Protein 3L12 (pdb70)

Organism: Ruegeria pomeroyi (strain ATCC 700808 / DSM 15171 / DSS-3) (NCBI:txid246200)

B-factor: mean 13.92, std 7.78, range [2.48, 48.27]

Sequence (571 aa):
GFSQLEGLRGHHPSVVRVIGHRGARGVPENTLEGFAFTLAAGVRALEFDVVVTADGVPVVTHHNHHLANATRDGQGHWLTGAERQVAETYAEIRALDVGGLDGRTVYGRRRFPDQAFLLTGIHVPRRLGELLDLCAGYGDQAPYLLLELKSDPALHDHAARAEVAAVLADVRRYREPRTVHSFDWALLGECRRQAPDLPTSYLSQLPEGPDYDRTESLPQAVASAGGQLWCPYFLDVTPELVAEAHDLGLIVLTWTVNEPEEDIRRATTTTGVDGIVTDYPGRTQRILIDGLSSWTTGFSQLEEGLRRGHPSSVVRVIGHRGARGVPENTLEGFAFTLAAGVRALEFDVVVTADGVPVVTHNHHHLANATRDGQQGHWLTGAERRQVAEETYYAEIRALDVGGLDGRTVYGRRRFPDQAFLLTGIHHVPRRLGELLDLLCAGYGDQAPYLLLELKKSDPAHDHAARAEVAAVLADVRRYRREPRTVHSFDWALLGECRRQAPDLPTSYLSQLPEGPDYDRTESLPQQAVASAGGQLWCPYFLDVTPELVAEAHDLGLIVLTWTVNEPEDIRRRATTGVDGIVTDYPGRTQRILIDGLSWT

Secondary structure (DSSP, 8-state):
--GGGGGT--BTTB-EEEEETTTTT--TT-HHHHHHHHHTT--EEEEEE--TTS--BB-SSSB-----B-TTSPBP-SSPPBTT--HHHHHTSB-SS--TTSHHHHHSTTS---SS--PPBHHHHHHHHHTTGGGPPEEEEEE---TT---HHHHH--HHHHHHHHHT--TTB--BS-HHHHHHHHHH-TTS--EEEE-------S-----HHHHHHHHT-SEEEEBGGG--HHHHHHHHHTT-EEEEB---SHHHHH--TT--SEEEES-HHHHHHHHH---B--/--GGGGGT--BTTB-EEEEETTTTT--TT-HHHHHHHHHTT--EEEEEE--TTS--BB-S-SB-----B-TTSPBP-SSPPBTT--HHHHHTSB-S---TTSHHHHH-TTS---SSPPPPBHHHHHHHHHHTGGGPPEEEEEE-------HHHHH--HHHHHHHHHT--TTB--BS-HHHHHHHHHH-TTS--EEEE-------S-----HHHHHHHHT-SEEEEBGGG--HHHHHHHHHTT-EEEEB---SHHHHH--TT--SEEEES-HHHHHHHHH---B--

Solvent-accessible surface area: 23265 Å² total

Structure (mmCIF, N/CA/C/O backbone):
data_3L12
#
_entry.id   3L12
#
_cell.length_a   50.409
_cell.length_b   136.411
_cell.length_c   50.548
_cell.angle_alpha   90.000
_cell.angle_beta   118.000
_cell.angle_gamma   90.000
#
_symmetry.space_group_name_H-M   'P 1 21 1'
#
loop_
_entity.id
_entity.type
_entity.pdbx_description
1 polymer 'Putative Glycerophosphoryl diester phosphodiesterase'
2 non-polymer 'MAGNESIUM ION'
3 non-polymer 'CHLORIDE ION'
4 non-polymer 'UNKNOWN LIGAND'
5 water water
#
loop_
_atom_site.group_PDB
_atom_site.id
_atom_site.type_symbol
_atom_site.label_atom_id
_atom_site.label_alt_id
_atom_site.label_comp_id
_atom_site.label_asym_id
_atom_site.label_entity_id
_atom_site.label_seq_id
_atom_site.pdbx_PDB_ins_code
_atom_site.Cartn_x
_atom_site.Cartn_y
_atom_site.Cartn_z
_atom_site.occupancy
_atom_site.B_iso_or_equiv
_atom_site.auth_seq_id
_atom_site.auth_comp_id
_atom_site.auth_asym_id
_atom_site.auth_atom_id
_atom_site.pdbx_PDB_model_num
ATOM 1 N N . GLY A 1 4 ? -18.728 37.504 43.085 1.00 31.38 3 GLY A N 1
ATOM 2 C CA . GLY A 1 4 ? -17.507 37.832 43.873 1.00 29.61 3 GLY A CA 1
ATOM 3 C C . GLY A 1 4 ? -16.389 38.440 43.038 1.00 28.27 3 GLY A C 1
ATOM 4 O O . GLY A 1 4 ? -15.279 37.892 42.998 1.00 31.32 3 GLY A O 1
ATOM 5 N N . PHE A 1 5 ? -16.677 39.561 42.369 1.00 23.05 4 PHE A N 1
ATOM 6 C CA . PHE A 1 5 ? -15.694 40.270 41.548 1.00 18.07 4 PHE A CA 1
ATOM 7 C C . PHE A 1 5 ? -15.145 41.436 42.376 1.00 16.65 4 PHE A C 1
ATOM 8 O O . PHE A 1 5 ? -15.848 42.416 42.597 1.00 14.72 4 PHE A O 1
ATOM 16 N N . SER A 1 6 ? -13.887 41.336 42.792 1.00 16.20 5 SER A N 1
ATOM 17 C CA . SER A 1 6 ? -13.270 42.351 43.660 1.00 18.47 5 SER A CA 1
ATOM 18 C C . SER A 1 6 ? -13.104 43.692 42.941 1.00 17.62 5 SER A C 1
ATOM 19 O O . SER A 1 6 ? -13.035 44.783 43.559 1.00 18.31 5 SER A O 1
ATOM 22 N N . GLN A 1 7 ? -13.063 43.631 41.620 1.00 13.46 6 GLN A N 1
ATOM 23 C CA . GLN A 1 7 ? -12.939 44.831 40.814 1.00 12.85 6 GLN A CA 1
ATOM 24 C C . GLN A 1 7 ? -14.144 45.775 40.986 1.00 14.04 6 GLN A C 1
ATOM 25 O O . GLN A 1 7 ? -14.016 46.985 40.778 1.00 15.35 6 GLN A O 1
ATOM 31 N N . LEU A 1 8 ? -15.307 45.218 41.291 1.00 12.42 7 LEU A N 1
ATOM 32 C CA . LEU A 1 8 ? -16.520 46.024 41.393 1.00 11.99 7 LEU A CA 1
ATOM 33 C C . LEU A 1 8 ? -16.577 46.866 42.654 1.00 11.60 7 LEU A C 1
ATOM 34 O O . LEU A 1 8 ? -17.411 47.767 42.723 1.00 11.16 7 LEU A O 1
ATOM 39 N N . GLU A 1 9 ? -15.689 46.609 43.619 1.00 11.60 8 GLU A N 1
ATOM 40 C CA . GLU A 1 9 ? -15.671 47.373 44.871 1.00 13.79 8 GLU A CA 1
ATOM 41 C C . GLU A 1 9 ? -15.493 48.871 44.611 1.00 12.79 8 GLU A C 1
ATOM 42 O O . GLU A 1 9 ? -16.147 49.688 45.271 1.00 13.24 8 GLU A O 1
ATOM 48 N N . GLY A 1 10 ? -14.685 49.241 43.619 1.00 12.07 9 GLY A N 1
ATOM 49 C CA . GLY A 1 10 ? -14.475 50.638 43.316 1.00 11.73 9 GLY A CA 1
ATOM 50 C C . GLY A 1 10 ? -15.487 51.285 42.369 1.00 10.95 9 GLY A C 1
ATOM 51 O O . GLY A 1 10 ? -15.374 52.481 42.087 1.00 12.10 9 GLY A O 1
ATOM 52 N N . LEU A 1 11 ? -16.453 50.505 41.875 1.00 9.64 10 LEU A N 1
ATOM 53 C CA . LEU A 1 11 ? -17.451 50.979 40.944 1.00 9.50 10 LEU A CA 1
ATOM 54 C C . LEU A 1 11 ? -18.869 50.896 41.522 1.00 10.08 10 LEU A C 1
ATOM 55 O O . LEU A 1 11 ? -19.780 51.527 41.008 1.00 11.49 10 LEU A O 1
ATOM 60 N N . ARG A 1 12 ? -19.019 50.177 42.638 1.00 11.61 11 ARG A N 1
ATOM 61 C CA . ARG A 1 12 ? -20.318 50.062 43.285 1.00 12.11 11 ARG A CA 1
ATOM 62 C C . ARG A 1 12 ? -20.559 51.269 44.210 1.00 10.23 11 ARG A C 1
ATOM 63 O O . ARG A 1 12 ? -19.702 51.635 45.010 1.00 11.04 11 ARG A O 1
ATOM 71 N N . GLY A 1 13 ? -21.772 51.795 44.133 1.00 10.58 12 GLY A N 1
ATOM 72 C CA . GLY A 1 13 ? -22.215 52.936 44.953 1.00 9.07 12 GLY A CA 1
ATOM 73 C C . GLY A 1 13 ? -22.842 52.428 46.219 1.00 7.66 12 GLY A C 1
ATOM 74 O O . GLY A 1 13 ? -22.959 51.204 46.458 1.00 8.50 12 GLY A O 1
ATOM 75 N N A HIS A 1 14 ? -23.209 53.374 47.072 0.70 6.49 13 HIS A N 1
ATOM 76 N N B HIS A 1 14 ? -23.170 53.395 47.079 0.30 5.61 13 HIS A N 1
ATOM 77 C CA A HIS A 1 14 ? -23.942 53.080 48.287 0.70 7.87 13 HIS A CA 1
ATOM 78 C CA B HIS A 1 14 ? -23.738 53.184 48.405 0.30 4.80 13 HIS A CA 1
ATOM 79 C C A HIS A 1 14 ? -24.556 54.401 48.741 0.70 4.94 13 HIS A C 1
ATOM 80 C C B HIS A 1 14 ? -24.661 54.360 48.660 0.30 4.81 13 HIS A C 1
ATOM 81 O O A HIS A 1 14 ? -24.287 55.439 48.116 0.70 3.29 13 HIS A O 1
ATOM 82 O O B HIS A 1 14 ? -24.804 55.198 47.773 0.30 5.91 13 HIS A O 1
ATOM 95 N N . PRO A 1 15 ? -25.338 54.404 49.823 1.00 5.52 14 PRO A N 1
ATOM 96 C CA . PRO A 1 15 ? -26.132 55.629 50.074 1.00 7.57 14 PRO A CA 1
ATOM 97 C C . PRO A 1 15 ? -25.356 56.931 50.173 1.00 8.53 14 PRO A C 1
ATOM 98 O O . PRO A 1 15 ? -25.898 57.992 49.828 1.00 13.00 14 PRO A O 1
ATOM 102 N N . SER A 1 16 ? -24.109 56.840 50.596 1.00 7.18 15 SER A N 1
ATOM 103 C CA . SER A 1 16 ? -23.264 58.027 50.751 1.00 9.10 15 SER A CA 1
ATOM 104 C C . SER A 1 16 ? -22.309 58.292 49.615 1.00 8.45 15 SER A C 1
ATOM 105 O O . SER A 1 16 ? -21.600 59.291 49.662 1.00 7.83 15 SER A O 1
ATOM 108 N N . VAL A 1 17 ? -22.287 57.403 48.622 1.00 7.27 16 VAL A N 1
ATOM 109 C CA . VAL A 1 17 ? -21.249 57.445 47.590 1.00 7.85 16 VAL A CA 1
ATOM 110 C C . VAL A 1 17 ? -21.746 57.258 46.160 1.00 7.89 16 VAL A C 1
ATOM 111 O O . VAL A 1 17 ? -22.555 56.353 45.879 1.00 8.74 16 VAL A O 1
ATOM 115 N N . VAL A 1 18 ? -21.313 58.169 45.288 1.00 6.71 17 VAL A N 1
ATOM 116 C CA . VAL A 1 18 ? -21.434 58.063 43.871 1.00 7.26 17 VAL A CA 1
ATOM 117 C C . VAL A 1 18 ? -19.988 58.079 43.344 1.00 7.91 17 VAL A C 1
ATOM 118 O O . VAL A 1 18 ? -19.222 59.012 43.584 1.00 7.05 17 VAL A O 1
ATOM 122 N N . ARG A 1 19 ? -19.630 57.041 42.605 1.00 7.13 18 ARG A N 1
ATOM 123 C CA . ARG A 1 19 ? -18.268 56.946 42.076 1.00 7.25 18 ARG A CA 1
ATOM 124 C C . ARG A 1 19 ? -18.064 57.950 40.943 1.00 6.43 18 ARG A C 1
ATOM 125 O O . ARG A 1 19 ? -19.041 58.306 40.229 1.00 7.68 18 ARG A O 1
ATOM 133 N N . VAL A 1 20 ? -16.815 58.400 40.819 1.00 7.10 19 VAL A N 1
ATOM 134 C CA . VAL A 1 20 ? -16.405 59.377 39.776 1.00 7.24 19 VAL A CA 1
ATOM 135 C C . VAL A 1 20 ? -15.378 58.685 38.883 1.00 7.05 19 VAL A C 1
ATOM 136 O O . VAL A 1 20 ? -14.320 58.272 39.331 1.00 7.12 19 VAL A O 1
ATOM 140 N N . ILE A 1 21 ? -15.754 58.519 37.612 1.00 7.99 20 ILE A N 1
ATOM 141 C CA . ILE A 1 21 ? -14.901 57.870 36.628 1.00 6.85 20 ILE A CA 1
ATOM 142 C C . ILE A 1 21 ? -14.429 58.934 35.638 1.00 5.00 20 ILE A C 1
ATOM 143 O O . ILE A 1 21 ? -15.224 59.593 35.002 1.00 8.85 20 ILE A O 1
ATOM 148 N N . GLY A 1 22 ? -13.100 59.052 35.519 1.00 7.40 21 GLY A N 1
ATOM 149 C CA . GLY A 1 22 ? -12.463 60.034 34.650 1.00 7.21 21 GLY A CA 1
ATOM 150 C C . GLY A 1 22 ? -12.514 59.627 33.205 1.00 6.53 21 GLY A C 1
ATOM 151 O O . GLY A 1 22 ? -11.875 58.630 32.826 1.00 7.78 21 GLY A O 1
ATOM 152 N N . HIS A 1 23 ? -13.322 60.321 32.394 1.00 7.52 22 HIS A N 1
ATOM 153 C CA . HIS A 1 23 ? -13.505 59.942 30.977 1.00 6.53 22 HIS A CA 1
ATOM 154 C C . HIS A 1 23 ? -12.233 60.245 30.155 1.00 7.35 22 HIS A C 1
ATOM 155 O O . HIS A 1 23 ? -11.824 61.420 30.006 1.00 6.34 22 HIS A O 1
ATOM 162 N N . ARG A 1 24 ? -11.591 59.178 29.642 1.00 7.57 23 ARG A N 1
ATOM 163 C CA . ARG A 1 24 ? -10.303 59.252 28.921 1.00 6.76 23 ARG A CA 1
ATOM 164 C C . ARG A 1 24 ? -9.261 59.953 29.782 1.00 8.86 23 ARG A C 1
ATOM 165 O O . ARG A 1 24 ? -8.377 60.549 29.298 1.00 8.14 23 ARG A O 1
ATOM 173 N N . GLY A 1 25 ? -9.390 59.809 31.098 1.00 8.61 24 GLY A N 1
ATOM 174 C CA . GLY A 1 25 ? -8.594 60.583 32.023 1.00 9.04 24 GLY A CA 1
ATOM 175 C C . GLY A 1 25 ? -9.451 61.754 32.468 1.00 8.15 24 GLY A C 1
ATOM 176 O O . GLY A 1 25 ? -10.363 61.617 33.307 1.00 7.01 24 GLY A O 1
ATOM 177 N N . ALA A 1 26 ? -9.199 62.946 31.921 1.00 5.83 25 ALA A N 1
ATOM 178 C CA . ALA A 1 26 ? -9.968 64.159 32.240 1.00 7.81 25 ALA A CA 1
ATOM 179 C C . ALA A 1 26 ? -9.946 65.023 30.982 1.00 7.71 25 ALA A C 1
ATOM 180 O O . ALA A 1 26 ? -9.252 66.013 30.925 1.00 7.54 25 ALA A O 1
ATOM 182 N N . ARG A 1 27 ? -10.682 64.588 29.968 1.00 8.89 26 ARG A N 1
ATOM 183 C CA . ARG A 1 27 ? -10.683 65.249 28.680 1.00 7.43 26 ARG A CA 1
ATOM 184 C C . ARG A 1 27 ? -11.014 66.743 28.748 1.00 8.01 26 ARG A C 1
ATOM 185 O O . ARG A 1 27 ? -10.579 67.529 27.920 1.00 8.29 26 ARG A O 1
ATOM 193 N N . GLY A 1 28 ? -11.831 67.186 29.694 1.00 6.81 27 GLY A N 1
ATOM 194 C CA . GLY A 1 28 ? -12.038 68.640 29.826 1.00 8.73 27 GLY A CA 1
ATOM 195 C C . GLY A 1 28 ? -10.856 69.468 30.293 1.00 9.75 27 GLY A C 1
ATOM 196 O O . GLY A 1 28 ? -10.876 70.681 30.119 1.00 9.62 27 GLY A O 1
ATOM 197 N N . VAL A 1 29 ? -9.822 68.839 30.885 1.00 7.91 28 VAL A N 1
ATOM 198 C CA . VAL A 1 29 ? -8.670 69.476 31.491 1.00 8.50 28 VAL A CA 1
ATOM 199 C C . VAL A 1 29 ? -7.306 69.211 30.760 1.00 8.19 28 VAL A C 1
ATOM 200 O O . VAL A 1 29 ? -6.484 70.090 30.626 1.00 7.42 28 VAL A O 1
ATOM 212 N N . PRO A 1 31 ? -5.317 66.713 27.481 1.00 6.81 30 PRO A N 1
ATOM 213 C CA . PRO A 1 31 ? -5.514 65.894 26.269 1.00 9.02 30 PRO A CA 1
ATOM 214 C C . PRO A 1 31 ? -5.958 64.493 26.628 1.00 8.19 30 PRO A C 1
ATOM 215 O O . PRO A 1 31 ? -5.340 63.817 27.480 1.00 9.22 30 PRO A O 1
ATOM 219 N N . GLU A 1 32 ? -6.952 64.042 25.923 1.00 7.85 31 GLU A N 1
ATOM 220 C CA . GLU A 1 32 ? -7.564 62.774 26.253 1.00 7.83 31 GLU A CA 1
ATOM 221 C C . GLU A 1 32 ? -6.675 61.581 25.985 1.00 8.92 31 GLU A C 1
ATOM 222 O O . GLU A 1 32 ? -5.843 61.597 25.108 1.00 8.72 31 GLU A O 1
ATOM 228 N N . ASN A 1 33 ? -6.893 60.507 26.732 1.00 8.44 32 ASN A N 1
ATOM 229 C CA . ASN A 1 33 ? -6.179 59.257 26.508 1.00 7.41 32 ASN A CA 1
ATOM 230 C C . ASN A 1 33 ? -4.639 59.402 26.442 1.00 8.48 32 ASN A C 1
ATOM 231 O O . ASN A 1 33 ? -3.918 58.684 25.670 1.00 8.70 32 ASN A O 1
ATOM 236 N N . THR A 1 34 ? -4.113 60.322 27.264 1.00 8.07 33 THR A N 1
ATOM 237 C CA . THR A 1 34 ? -2.683 60.515 27.361 1.00 7.13 33 THR A CA 1
ATOM 238 C C . THR A 1 34 ? -2.185 60.149 28.755 1.00 9.29 33 THR A C 1
ATOM 239 O O . THR A 1 34 ? -2.883 60.298 29.759 1.00 7.80 33 THR A O 1
ATOM 243 N N . LEU A 1 35 ? -0.991 59.614 28.827 1.00 7.76 34 LEU A N 1
ATOM 244 C CA . LEU A 1 35 ? -0.352 59.301 30.144 1.00 8.00 34 LEU A CA 1
ATOM 245 C C . LEU A 1 35 ? -0.340 60.559 31.009 1.00 8.85 34 LEU A C 1
ATOM 246 O O . LEU A 1 35 ? -0.596 60.516 32.196 1.00 10.33 34 LEU A O 1
ATOM 251 N N . GLU A 1 36 ? -0.081 61.709 30.386 1.00 8.94 35 GLU A N 1
ATOM 252 C CA . GLU A 1 36 ? -0.097 62.980 31.116 1.00 11.10 35 GLU A CA 1
ATOM 253 C C . GLU A 1 36 ? -1.459 63.281 31.743 1.00 10.17 35 GLU A C 1
ATOM 254 O O . GLU A 1 36 ? -1.552 63.696 32.924 1.00 11.30 35 GLU A O 1
ATOM 260 N N . GLY A 1 37 ? -2.518 63.054 30.996 1.00 6.72 36 GLY A N 1
ATOM 261 C CA . GLY A 1 37 ? -3.860 63.296 31.460 1.00 6.82 36 GLY A CA 1
ATOM 262 C C . GLY A 1 37 ? -4.283 62.286 32.512 1.00 7.30 36 GLY A C 1
ATOM 263 O O . GLY A 1 37 ? -5.017 62.617 33.452 1.00 9.05 36 GLY A O 1
ATOM 264 N N . PHE A 1 38 ? -3.784 61.034 32.383 1.00 6.79 37 PHE A N 1
ATOM 265 C CA . PHE A 1 38 ? -4.119 60.033 33.400 1.00 7.91 37 PHE A CA 1
ATOM 266 C C . PHE A 1 38 ? -3.462 60.351 34.725 1.00 9.03 37 PHE A C 1
ATOM 267 O O . PHE A 1 38 ? -4.099 60.240 35.758 1.00 10.46 37 PHE A O 1
ATOM 275 N N . ALA A 1 39 ? -2.215 60.802 34.688 1.00 7.93 38 ALA A N 1
ATOM 276 C CA . ALA A 1 39 ? -1.536 61.174 35.910 1.00 9.77 38 ALA A CA 1
ATOM 277 C C . ALA A 1 39 ? -2.199 62.353 36.566 1.00 9.84 38 ALA A C 1
ATOM 278 O O . ALA A 1 39 ? -2.321 62.404 37.799 1.00 10.45 38 ALA A O 1
ATOM 280 N N . PHE A 1 40 ? -2.610 63.343 35.766 1.00 10.04 39 PHE A N 1
ATOM 281 C CA . PHE A 1 40 ? -3.327 64.474 36.314 1.00 9.86 39 PHE A CA 1
ATOM 282 C C . PHE A 1 40 ? -4.624 63.981 37.040 1.00 7.98 39 PHE A C 1
ATOM 283 O O . PHE A 1 40 ? -4.929 64.386 38.182 1.00 9.48 39 PHE A O 1
ATOM 291 N N . THR A 1 41 ? -5.354 63.096 36.373 1.00 7.49 40 THR A N 1
ATOM 292 C CA . THR A 1 41 ? -6.641 62.587 36.877 1.00 7.81 40 THR A CA 1
ATOM 293 C C . THR A 1 41 ? -6.452 61.953 38.215 1.00 7.40 40 THR A C 1
ATOM 294 O O . THR A 1 41 ? -7.241 62.215 39.177 1.00 8.84 40 THR A O 1
ATOM 298 N N . LEU A 1 42 ? -5.402 61.147 38.342 1.00 6.43 41 LEU A N 1
ATOM 299 C CA . LEU A 1 42 ? -5.117 60.514 39.622 1.00 8.91 41 LEU A CA 1
ATOM 300 C C . LEU A 1 42 ? -4.653 61.502 40.711 1.00 8.32 41 LEU A C 1
ATOM 301 O O . LEU A 1 42 ? -4.983 61.341 41.909 1.00 9.85 41 LEU A O 1
ATOM 306 N N . ALA A 1 43 ? -3.933 62.526 40.311 1.00 8.09 42 ALA A N 1
ATOM 307 C CA . ALA A 1 43 ? -3.518 63.586 41.218 1.00 9.13 42 ALA A CA 1
ATOM 308 C C . ALA A 1 43 ? -4.688 64.462 41.655 1.00 8.96 42 ALA A C 1
ATOM 309 O O . ALA A 1 43 ? -4.651 65.100 42.705 1.00 11.76 42 ALA A O 1
ATOM 311 N N . ALA A 1 44 ? -5.759 64.452 40.906 1.00 9.28 43 ALA A N 1
ATOM 312 C CA . ALA A 1 44 ? -6.928 65.198 41.276 1.00 10.75 43 ALA A CA 1
ATOM 313 C C . ALA A 1 44 ? -7.849 64.348 42.185 1.00 12.41 43 ALA A C 1
ATOM 314 O O . ALA A 1 44 ? -8.972 64.724 42.385 1.00 15.01 43 ALA A O 1
ATOM 316 N N . GLY A 1 45 ? -7.390 63.188 42.646 1.00 10.29 44 GLY A N 1
ATOM 317 C CA . GLY A 1 45 ? -8.119 62.290 43.570 1.00 10.59 44 GLY A CA 1
ATOM 318 C C . GLY A 1 45 ? -9.139 61.333 42.968 1.00 11.25 44 GLY A C 1
ATOM 319 O O . GLY A 1 45 ? -9.943 60.710 43.701 1.00 13.27 44 GLY A O 1
ATOM 320 N N . VAL A 1 46 ? -9.148 61.211 41.650 1.00 7.23 45 VAL A N 1
ATOM 321 C CA . VAL A 1 46 ? -10.039 60.351 40.973 1.00 7.74 45 VAL A CA 1
ATOM 322 C C . VAL A 1 46 ? -9.485 58.934 41.153 1.00 7.30 45 VAL A C 1
ATOM 323 O O . VAL A 1 46 ? -8.312 58.693 40.959 1.00 9.43 45 VAL A O 1
ATOM 327 N N . ARG A 1 47 ? -10.378 58.003 41.485 1.00 7.72 46 ARG A N 1
ATOM 328 C CA . ARG A 1 47 ? -10.006 56.634 41.792 1.00 9.46 46 ARG A CA 1
ATOM 329 C C . ARG A 1 47 ? -10.391 55.603 40.710 1.00 7.51 46 ARG A C 1
ATOM 330 O O . ARG A 1 47 ? -10.173 54.393 40.885 1.00 9.22 46 ARG A O 1
ATOM 338 N N . ALA A 1 48 ? -10.973 56.053 39.630 1.00 6.84 47 ALA A N 1
ATOM 339 C CA . ALA A 1 48 ? -11.377 55.198 38.534 1.00 6.07 47 ALA A CA 1
ATOM 340 C C . ALA A 1 48 ? -11.247 55.935 37.216 1.00 5.68 47 ALA A C 1
ATOM 341 O O . ALA A 1 48 ? -11.540 57.123 37.125 1.00 6.18 47 ALA A O 1
ATOM 343 N N . LEU A 1 49 ? -10.784 55.220 36.200 1.00 7.22 48 LEU A N 1
ATOM 344 C CA . LEU A 1 49 ? -10.512 55.778 34.908 1.00 7.78 48 LEU A CA 1
ATOM 345 C C . LEU A 1 49 ? -11.212 54.990 33.851 1.00 8.44 48 LEU A C 1
ATOM 346 O O . LEU A 1 49 ? -11.262 53.766 33.930 1.00 10.15 48 LEU A O 1
ATOM 351 N N . GLU A 1 50 ? -11.705 55.675 32.834 1.00 6.02 49 GLU A N 1
ATOM 352 C CA . GLU A 1 50 ? -12.169 55.033 31.645 1.00 6.48 49 GLU A CA 1
ATOM 353 C C . GLU A 1 50 ? -11.246 55.420 30.492 1.00 6.66 49 GLU A C 1
ATOM 354 O O . GLU A 1 50 ? -10.782 56.572 30.400 1.00 6.88 49 GLU A O 1
ATOM 360 N N . PHE A 1 51 ? -10.980 54.479 29.613 1.00 6.64 50 PHE A N 1
ATOM 361 C CA . PHE A 1 51 ? -10.157 54.741 28.466 1.00 7.17 50 PHE A CA 1
ATOM 362 C C . PHE A 1 51 ? -10.477 53.683 27.397 1.00 8.77 50 PHE A C 1
ATOM 363 O O . PHE A 1 51 ? -11.156 52.701 27.693 1.00 6.80 50 PHE A O 1
ATOM 371 N N . ASP A 1 52 ? -9.933 53.884 26.203 1.00 6.87 51 ASP A N 1
ATOM 372 C CA . ASP A 1 52 ? -10.318 53.086 25.035 1.00 5.93 51 ASP A CA 1
ATOM 373 C C . ASP A 1 52 ? -9.110 52.387 24.492 1.00 6.72 51 ASP A C 1
ATOM 374 O O . ASP A 1 52 ? -7.996 52.991 24.518 1.00 7.20 51 ASP A O 1
ATOM 379 N N . VAL A 1 53 ? -9.320 51.180 23.962 1.00 8.15 52 VAL A N 1
ATOM 380 C CA . VAL A 1 53 ? -8.226 50.423 23.381 1.00 8.56 52 VAL A CA 1
ATOM 381 C C . VAL A 1 53 ? -8.611 49.951 21.987 1.00 8.62 52 VAL A C 1
ATOM 382 O O . VAL A 1 53 ? -9.705 49.462 21.774 1.00 7.90 52 VAL A O 1
ATOM 386 N N A VAL A 1 54 ? -7.682 50.175 21.055 0.70 8.89 53 VAL A N 1
ATOM 387 N N B VAL A 1 54 ? -7.690 50.129 21.045 0.30 8.07 53 VAL A N 1
ATOM 388 C CA A VAL A 1 54 ? -7.813 49.824 19.648 0.70 9.18 53 VAL A CA 1
ATOM 389 C CA B VAL A 1 54 ? -7.856 49.635 19.686 0.30 7.53 53 VAL A CA 1
ATOM 390 C C A VAL A 1 54 ? -6.514 49.112 19.196 0.70 8.56 53 VAL A C 1
ATOM 391 C C B VAL A 1 54 ? -6.557 48.950 19.312 0.30 7.81 53 VAL A C 1
ATOM 392 O O A VAL A 1 54 ? -5.404 49.394 19.719 0.70 9.03 53 VAL A O 1
ATOM 393 O O B VAL A 1 54 ? -5.535 49.075 20.011 0.30 8.24 53 VAL A O 1
ATOM 408 N N . THR A 1 56 ? -3.455 48.198 16.521 1.00 8.23 55 THR A N 1
ATOM 409 C CA . THR A 1 56 ? -2.696 48.649 15.352 1.00 8.20 55 THR A CA 1
ATOM 410 C C . THR A 1 56 ? -2.541 47.486 14.354 1.00 9.75 55 THR A C 1
ATOM 411 O O . THR A 1 56 ? -2.868 46.321 14.627 1.00 8.28 55 THR A O 1
ATOM 415 N N . ALA A 1 57 ? -1.967 47.799 13.188 1.00 9.83 56 ALA A N 1
ATOM 416 C CA . ALA A 1 57 ? -1.713 46.778 12.164 1.00 10.63 56 ALA A CA 1
ATOM 417 C C . ALA A 1 57 ? -0.774 45.706 12.662 1.00 9.93 56 ALA A C 1
ATOM 418 O O . ALA A 1 57 ? -0.899 44.530 12.282 1.00 10.22 56 ALA A O 1
ATOM 420 N N . ASP A 1 58 ? 0.177 46.105 13.504 1.00 9.88 57 ASP A N 1
ATOM 421 C CA . ASP A 1 58 ? 1.169 45.166 14.028 1.00 11.13 57 ASP A CA 1
ATOM 422 C C . ASP A 1 58 ? 0.782 44.534 15.353 1.00 10.80 57 ASP A C 1
ATOM 423 O O . ASP A 1 58 ? 1.643 43.985 16.049 1.00 12.57 57 ASP A O 1
ATOM 428 N N . GLY A 1 59 ? -0.506 44.603 15.682 1.00 10.38 58 GLY A N 1
ATOM 429 C CA . GLY A 1 59 ? -1.052 43.905 16.844 1.00 10.61 58 GLY A CA 1
ATOM 430 C C . GLY A 1 59 ? -0.769 44.521 18.193 1.00 10.12 58 GLY A C 1
ATOM 431 O O . GLY A 1 59 ? -0.761 43.805 19.213 1.00 11.54 58 GLY A O 1
ATOM 432 N N . VAL A 1 60 ? -0.576 45.826 18.224 1.00 8.76 59 VAL A N 1
ATOM 433 C CA . VAL A 1 60 ? -0.305 46.527 19.494 1.00 8.63 59 VAL A CA 1
ATOM 434 C C . VAL A 1 60 ? -1.609 47.162 20.014 1.00 7.47 59 VAL A C 1
ATOM 435 O O . VAL A 1 60 ? -2.232 47.955 19.306 1.00 8.22 59 VAL A O 1
ATOM 439 N N . PRO A 1 61 ? -2.050 46.797 21.231 1.00 7.27 60 PRO A N 1
ATOM 440 C CA . PRO A 1 61 ? -3.186 47.518 21.820 1.00 7.19 60 PRO A CA 1
ATOM 441 C C . PRO A 1 61 ? -2.731 48.923 22.232 1.00 6.44 60 PRO A C 1
ATOM 442 O O . PRO A 1 61 ? -1.762 49.071 22.999 1.00 8.33 60 PRO A O 1
ATOM 446 N N . VAL A 1 62 ? -3.394 49.936 21.699 1.00 7.99 61 VAL A N 1
ATOM 447 C CA . VAL A 1 62 ? -3.048 51.344 21.970 1.00 6.61 61 VAL A CA 1
ATOM 448 C C . VAL A 1 62 ? -4.269 52.055 22.528 1.00 7.95 61 VAL A C 1
ATOM 449 O O . VAL A 1 62 ? -5.422 51.638 22.319 1.00 8.78 61 VAL A O 1
ATOM 453 N N . VAL A 1 63 ? -3.985 53.160 23.233 1.00 7.86 62 VAL A N 1
ATOM 454 C CA . VAL A 1 63 ? -5.003 53.910 23.924 1.00 7.96 62 VAL A CA 1
ATOM 455 C C . VAL A 1 63 ? -5.423 55.139 23.106 1.00 7.08 62 VAL A C 1
ATOM 456 O O . VAL A 1 63 ? -4.721 56.158 23.112 1.00 8.41 62 VAL A O 1
ATOM 460 N N . THR A 1 64 ? -6.538 54.995 22.386 1.00 7.71 63 THR A N 1
ATOM 461 C CA . THR A 1 64 ? -7.107 56.062 21.539 1.00 8.69 63 THR A CA 1
ATOM 462 C C . THR A 1 64 ? -8.586 55.730 21.400 1.00 8.67 63 THR A C 1
ATOM 463 O O . THR A 1 64 ? -8.950 54.554 21.402 1.00 7.74 63 THR A O 1
ATOM 467 N N A HIS A 1 65 ? -9.411 56.755 21.216 0.50 7.87 64 HIS A N 1
ATOM 468 N N B HIS A 1 65 ? -9.451 56.747 21.299 0.50 10.55 64 HIS A N 1
ATOM 469 C CA A HIS A 1 65 ? -10.850 56.596 21.345 0.50 7.49 64 HIS A CA 1
ATOM 470 C CA B HIS A 1 65 ? -10.913 56.526 21.336 0.50 11.93 64 HIS A CA 1
ATOM 471 C C A HIS A 1 65 ? -11.561 55.962 20.199 0.50 10.06 64 HIS A C 1
ATOM 472 C C B HIS A 1 65 ? -11.491 55.791 20.200 0.50 12.44 64 HIS A C 1
ATOM 473 O O A HIS A 1 65 ? -12.654 55.432 20.399 0.50 10.81 64 HIS A O 1
ATOM 474 O O B HIS A 1 65 ? -12.402 54.997 20.409 0.50 12.26 64 HIS A O 1
ATOM 487 N N . ASN A 1 66 ? -10.975 56.047 19.002 1.00 9.32 65 ASN A N 1
ATOM 488 C CA . ASN A 1 66 ? -11.582 55.472 17.821 1.00 10.90 65 ASN A CA 1
ATOM 489 C C . ASN A 1 66 ? -10.629 54.698 16.902 1.00 9.16 65 ASN A C 1
ATOM 490 O O . ASN A 1 66 ? -9.416 54.795 16.973 1.00 10.66 65 ASN A O 1
ATOM 495 N N . HIS A 1 67 ? -11.247 53.854 16.070 1.00 11.69 66 HIS A N 1
ATOM 496 C CA . HIS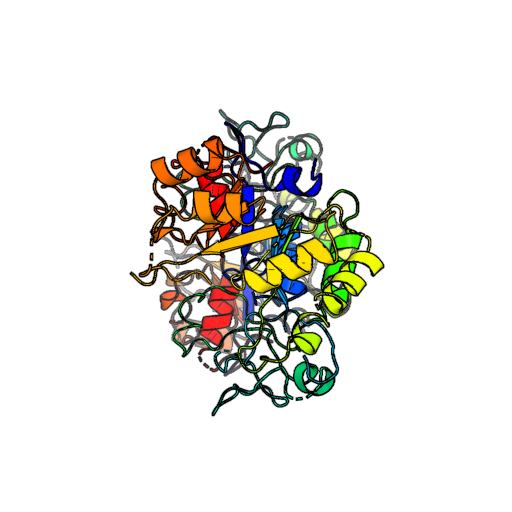 A 1 67 ? -10.496 53.005 15.123 1.00 10.89 66 HIS A CA 1
ATOM 497 C C . HIS A 1 67 ? -9.921 53.811 13.946 1.00 8.73 66 HIS A C 1
ATOM 498 O O . HIS A 1 67 ? -9.194 53.249 13.125 1.00 8.91 66 HIS A O 1
ATOM 505 N N . HIS A 1 68 ? -10.277 55.093 13.842 1.00 8.72 67 HIS A N 1
ATOM 506 C CA . HIS A 1 68 ? -9.667 56.052 12.937 1.00 10.73 67 HIS A CA 1
ATOM 507 C C . HIS A 1 68 ? -9.176 57.258 13.761 1.00 10.91 67 HIS A C 1
ATOM 508 O O . HIS A 1 68 ? -9.741 57.563 14.818 1.00 12.09 67 HIS A O 1
ATOM 515 N N . LEU A 1 69 ? -8.141 57.939 13.280 1.00 9.35 68 LEU A N 1
ATOM 516 C CA . LEU A 1 69 ? -7.580 59.094 13.965 1.00 8.93 68 LEU A CA 1
ATOM 517 C C . LEU A 1 69 ? -8.288 60.372 13.509 1.00 10.79 68 LEU A C 1
ATOM 518 O O . LEU A 1 69 ? -8.486 60.614 12.319 1.00 11.28 68 LEU A O 1
ATOM 523 N N . ALA A 1 70 ? -8.690 61.207 14.461 1.00 8.96 69 ALA A N 1
ATOM 524 C CA . ALA A 1 70 ? -9.459 62.427 14.120 1.00 6.73 69 ALA A CA 1
ATOM 525 C C . ALA A 1 70 ? -8.526 63.601 13.870 1.00 5.36 69 ALA A C 1
ATOM 526 O O . ALA A 1 70 ? -7.628 63.838 14.689 1.00 6.28 69 ALA A O 1
ATOM 528 N N . ASN A 1 71 ? -8.787 64.374 12.841 1.00 6.34 70 ASN A N 1
ATOM 529 C CA . ASN A 1 71 ? -8.011 65.566 12.485 1.00 5.74 70 ASN A CA 1
ATOM 530 C C . ASN A 1 71 ? -8.075 66.629 13.578 1.00 9.29 70 ASN A C 1
ATOM 531 O O . ASN A 1 71 ? -7.094 67.344 13.771 1.00 6.81 70 ASN A O 1
ATOM 536 N N . ALA A 1 72 ? -9.164 66.680 14.351 1.00 7.96 71 ALA A N 1
ATOM 537 C CA . ALA A 1 72 ? -9.272 67.702 15.418 1.00 7.82 71 ALA A CA 1
ATOM 538 C C . ALA A 1 72 ? -8.307 67.492 16.588 1.00 6.51 71 ALA A C 1
ATOM 539 O O . ALA A 1 72 ? -8.119 68.413 17.390 1.00 7.50 71 ALA A O 1
ATOM 557 N N . THR A 1 74 ? -5.121 65.594 16.132 1.00 6.49 73 THR A N 1
ATOM 558 C CA . THR A 1 74 ? -3.896 65.006 15.640 1.00 5.77 73 THR A CA 1
ATOM 559 C C . THR A 1 74 ? -3.086 65.884 14.740 1.00 3.89 73 THR A C 1
ATOM 560 O O . THR A 1 74 ? -3.607 66.460 13.773 1.00 6.09 73 THR A O 1
ATOM 564 N N . ARG A 1 75 ? -1.802 66.006 15.087 1.00 5.44 74 ARG A N 1
ATOM 565 C CA . ARG A 1 75 ? -0.875 66.760 14.259 1.00 5.24 74 ARG A CA 1
ATOM 566 C C . ARG A 1 75 ? 0.155 65.842 13.663 1.00 5.40 74 ARG A C 1
ATOM 567 O O . ARG A 1 75 ? 0.552 64.786 14.262 1.00 6.13 74 ARG A O 1
ATOM 575 N N . ASP A 1 76 ? 0.622 66.241 12.473 1.00 4.72 75 ASP A N 1
ATOM 576 C CA . ASP A 1 76 ? 1.646 65.539 11.744 1.00 4.28 75 ASP A CA 1
ATOM 577 C C . ASP A 1 76 ? 3.055 65.706 12.343 1.00 5.52 75 ASP A C 1
ATOM 578 O O . ASP A 1 76 ? 3.244 66.350 13.358 1.00 4.08 75 ASP A O 1
ATOM 583 N N . GLY A 1 77 ? 4.018 65.155 11.641 1.00 6.33 76 GLY A N 1
ATOM 584 C CA . GLY A 1 77 ? 5.400 65.195 12.131 1.00 6.01 76 GLY A CA 1
ATOM 585 C C . GLY A 1 77 ? 6.033 66.574 12.133 1.00 6.88 76 GLY A C 1
ATOM 586 O O . GLY A 1 77 ? 7.068 66.733 12.769 1.00 8.03 76 GLY A O 1
ATOM 587 N N . GLN A 1 78 ? 5.457 67.533 11.396 1.00 4.53 77 GLN A N 1
ATOM 588 C CA . GLN A 1 78 ? 5.899 68.915 11.388 1.00 5.30 77 GLN A CA 1
ATOM 589 C C . GLN A 1 78 ? 5.187 69.777 12.415 1.00 2.71 77 GLN A C 1
ATOM 590 O O . GLN A 1 78 ? 5.577 70.934 12.655 1.00 4.15 77 GLN A O 1
ATOM 596 N N . GLY A 1 79 ? 4.133 69.262 13.016 1.00 3.35 78 GLY A N 1
ATOM 597 C CA . GLY A 1 79 ? 3.341 69.994 13.968 1.00 5.73 78 GLY A CA 1
ATOM 598 C C . GLY A 1 79 ? 2.048 70.589 13.435 1.00 4.12 78 GLY A C 1
ATOM 599 O O . GLY A 1 79 ? 1.353 71.359 14.148 1.00 5.59 78 GLY A O 1
ATOM 600 N N . HIS A 1 80 ? 1.688 70.268 12.193 1.00 4.74 79 HIS A N 1
ATOM 601 C CA . HIS A 1 80 ? 0.470 70.827 11.583 1.00 4.43 79 HIS A CA 1
ATOM 602 C C . HIS A 1 80 ? -0.708 69.834 11.707 1.00 4.53 79 HIS A C 1
ATOM 603 O O . HIS A 1 80 ? -0.490 68.611 11.568 1.00 6.14 79 HIS A O 1
ATOM 610 N N . TRP A 1 81 ? -1.939 70.333 11.878 1.00 5.92 80 TRP A N 1
ATOM 611 C CA . TRP A 1 81 ? -3.105 69.482 11.985 1.00 6.16 80 TRP A CA 1
ATOM 612 C C . TRP A 1 81 ? -3.288 68.627 10.737 1.00 4.94 80 TRP A C 1
ATOM 613 O O . TRP A 1 81 ? -3.047 69.078 9.605 1.00 5.80 80 TRP A O 1
ATOM 624 N N . LEU A 1 82 ? -3.716 67.371 10.951 1.00 7.10 81 LEU A N 1
ATOM 625 C CA . LEU A 1 82 ? -3.994 66.476 9.838 1.00 6.47 81 LEU A CA 1
ATOM 626 C C . LEU A 1 82 ? -5.188 67.047 9.087 1.00 8.13 81 LEU A C 1
ATOM 627 O O . LEU A 1 82 ? -6.031 67.715 9.682 1.00 8.00 81 LEU A O 1
ATOM 632 N N . THR A 1 83 ? -5.207 66.813 7.767 1.00 5.69 82 THR A N 1
ATOM 633 C CA . THR A 1 83 ? -6.289 67.282 6.912 1.00 7.57 82 THR A CA 1
ATOM 634 C C . THR A 1 83 ? -6.690 66.056 6.058 1.00 9.68 82 THR A C 1
ATOM 635 O O . THR A 1 83 ? -5.976 65.060 5.941 1.00 10.73 82 THR A O 1
ATOM 639 N N . GLY A 1 84 ? -7.834 66.092 5.451 1.00 13.41 83 GLY A N 1
ATOM 640 C CA . GLY A 1 84 ? -8.107 64.916 4.595 1.00 13.26 83 GLY A CA 1
ATOM 641 C C . GLY A 1 84 ? -8.716 63.748 5.347 1.00 12.44 83 GLY A C 1
ATOM 642 O O . GLY A 1 84 ? -9.040 63.865 6.524 1.00 10.59 83 GLY A O 1
ATOM 643 N N . ALA A 1 85 ? -8.887 62.632 4.630 1.00 9.86 84 ALA A N 1
ATOM 644 C CA . ALA A 1 85 ? -9.565 61.454 5.165 1.00 9.56 84 ALA A CA 1
ATOM 645 C C . ALA A 1 85 ? -8.899 60.909 6.404 1.00 8.69 84 ALA A C 1
ATOM 646 O O . ALA A 1 85 ? -7.676 60.897 6.513 1.00 7.91 84 ALA A O 1
ATOM 648 N N . GLU A 1 86 ? -9.698 60.450 7.369 1.00 9.21 85 GLU A N 1
ATOM 649 C CA . GLU A 1 86 ? -9.146 59.906 8.583 1.00 9.47 85 GLU A CA 1
ATOM 650 C C . GLU A 1 86 ? -8.406 58.625 8.319 1.00 7.11 85 GLU A C 1
ATOM 651 O O . GLU A 1 86 ? -8.821 57.808 7.484 1.00 11.55 85 GLU A O 1
ATOM 657 N N . ARG A 1 87 ? -7.312 58.440 9.044 1.00 7.47 86 ARG A N 1
ATOM 658 C CA . ARG A 1 87 ? -6.506 57.254 8.895 1.00 6.55 86 ARG A CA 1
ATOM 659 C C . ARG A 1 87 ? -6.950 56.126 9.811 1.00 6.28 86 ARG A C 1
ATOM 660 O O . ARG A 1 87 ? -7.202 56.354 11.020 1.00 9.00 86 ARG A O 1
ATOM 668 N N . GLN A 1 88 ? -7.004 54.926 9.246 1.00 6.85 87 GLN A N 1
ATOM 669 C CA . GLN A 1 88 ? -7.493 53.739 9.941 1.00 7.52 87 GLN A CA 1
ATOM 670 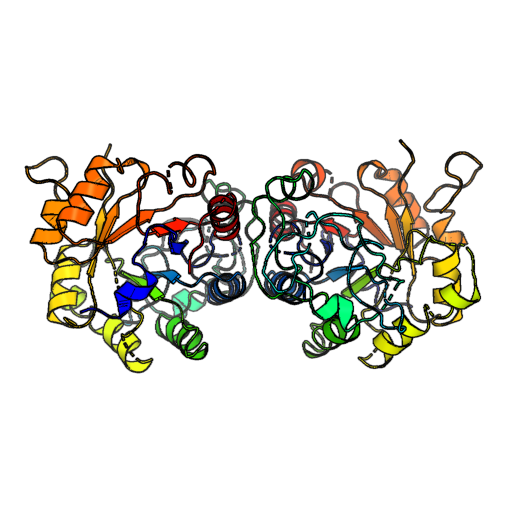C C . GLN A 1 88 ? -6.365 53.157 10.780 1.00 7.28 87 GLN A C 1
ATOM 671 O O . GLN A 1 88 ? -5.322 52.743 10.272 1.00 9.43 87 GLN A O 1
ATOM 677 N N . VAL A 1 89 ? -6.618 53.070 12.070 1.00 7.62 88 VAL A N 1
ATOM 678 C CA . VAL A 1 89 ? -5.572 52.618 12.999 1.00 7.26 88 VAL A CA 1
ATOM 679 C C . VAL A 1 89 ? -5.075 51.181 12.701 1.00 7.65 88 VAL A C 1
ATOM 680 O O . VAL A 1 89 ? -3.878 50.904 12.795 1.00 9.97 88 VAL A O 1
ATOM 684 N N . ALA A 1 90 ? -5.988 50.293 12.338 1.00 9.93 89 ALA A N 1
ATOM 685 C CA . ALA A 1 90 ? -5.686 48.878 12.038 1.00 8.29 89 ALA A CA 1
ATOM 686 C C . ALA A 1 90 ? -4.767 48.718 10.818 1.00 11.47 89 ALA A C 1
ATOM 687 O O . ALA A 1 90 ? -4.230 47.618 10.570 1.00 12.15 89 ALA A O 1
ATOM 689 N N . GLU A 1 91 ? -4.685 49.771 10.004 1.00 10.84 90 GLU A N 1
ATOM 690 C CA . GLU A 1 91 ? -3.798 49.780 8.829 1.00 11.27 90 GLU A CA 1
ATOM 691 C C . GLU A 1 91 ? -2.464 50.501 9.045 1.00 9.77 90 GLU A C 1
ATOM 692 O O . GLU A 1 91 ? -1.703 50.632 8.091 1.00 9.55 90 GLU A O 1
ATOM 706 N N . THR A 1 93 ? 1.108 50.950 11.555 1.00 8.93 92 THR A N 1
ATOM 707 C CA . THR A 1 93 ? 1.952 50.354 12.564 1.00 8.76 92 THR A CA 1
ATOM 708 C C . THR A 1 93 ? 1.975 51.273 13.763 1.00 10.12 92 THR A C 1
ATOM 709 O O . THR A 1 93 ? 1.688 52.482 13.666 1.00 8.97 92 THR A O 1
ATOM 713 N N . TYR A 1 94 ? 2.329 50.726 14.931 1.00 9.88 93 TYR A N 1
ATOM 714 C CA . TYR A 1 94 ? 2.435 51.555 16.099 1.00 10.72 93 TYR A CA 1
ATOM 715 C C . TYR A 1 94 ? 3.499 52.655 15.869 1.00 12.78 93 TYR A C 1
ATOM 716 O O . TYR A 1 94 ? 3.287 53.803 16.265 1.00 11.07 93 TYR A O 1
ATOM 725 N N . ALA A 1 95 ? 4.596 52.332 15.189 1.00 11.54 94 ALA A N 1
ATOM 726 C CA . ALA A 1 95 ? 5.631 53.365 14.914 1.00 12.77 94 ALA A CA 1
ATOM 727 C C . ALA A 1 95 ? 5.083 54.550 14.093 1.00 12.99 94 ALA A C 1
ATOM 728 O O . ALA A 1 95 ? 5.393 55.699 14.376 1.00 12.88 94 ALA A O 1
ATOM 730 N N . GLU A 1 96 ? 4.248 54.257 13.116 1.00 12.18 95 GLU A N 1
ATOM 731 C CA . GLU A 1 96 ? 3.619 55.298 12.305 1.00 12.84 95 GLU A CA 1
ATOM 732 C C . GLU A 1 96 ? 2.693 56.153 13.146 1.00 12.33 95 GLU A C 1
ATOM 733 O O . GLU A 1 96 ? 2.592 57.376 12.935 1.00 9.96 95 GLU A O 1
ATOM 739 N N . ILE A 1 97 ? 1.954 55.533 14.069 1.00 10.55 96 ILE A N 1
ATOM 740 C CA . ILE A 1 97 ? 1.053 56.261 14.939 1.00 10.92 96 ILE A CA 1
ATOM 741 C C . ILE A 1 97 ? 1.829 57.147 15.886 1.00 11.44 96 ILE A C 1
ATOM 742 O O . ILE A 1 97 ? 1.457 58.289 16.171 1.00 10.67 96 ILE A O 1
ATOM 747 N N . ARG A 1 98 ? 2.920 56.586 16.389 1.00 10.75 97 ARG A N 1
ATOM 748 C CA . ARG A 1 98 ? 3.748 57.246 17.377 1.00 13.80 97 ARG A CA 1
ATOM 749 C C . ARG A 1 98 ? 4.417 58.509 16.825 1.00 11.49 97 ARG A C 1
ATOM 750 O O . ARG A 1 98 ? 4.779 59.394 17.628 1.00 12.31 97 ARG A O 1
ATOM 755 N N . ALA A 1 99 ? 4.545 58.613 15.496 1.00 9.86 98 ALA A N 1
ATOM 756 C CA . ALA A 1 99 ? 5.115 59.796 14.854 1.00 12.24 98 ALA A CA 1
ATOM 757 C C . ALA A 1 99 ? 4.206 61.047 14.922 1.00 11.89 98 ALA A C 1
ATOM 758 O O . ALA A 1 99 ? 4.657 62.180 14.599 1.00 11.83 98 ALA A O 1
ATOM 760 N N . LEU A 1 100 ? 2.951 60.825 15.304 1.00 8.32 99 LEU A N 1
ATOM 761 C CA . LEU A 1 100 ? 1.964 61.910 15.395 1.00 7.10 99 LEU A CA 1
ATOM 762 C C . LEU A 1 100 ? 1.809 62.507 16.770 1.00 7.51 99 LEU A C 1
ATOM 763 O O . LEU A 1 100 ? 2.175 61.910 17.771 1.00 8.97 99 LEU A O 1
ATOM 768 N N . ASP A 1 101 ? 1.216 63.689 16.801 1.00 7.12 100 ASP A N 1
ATOM 769 C CA . ASP A 1 101 ? 1.048 64.400 18.081 1.00 7.37 100 ASP A CA 1
ATOM 770 C C . ASP A 1 101 ? -0.422 64.519 18.481 1.00 4.59 100 ASP A C 1
ATOM 771 O O . ASP A 1 101 ? -1.231 65.111 17.758 1.00 6.92 100 ASP A O 1
ATOM 776 N N . VAL A 1 102 ? -0.755 63.987 19.666 1.00 5.67 101 VAL A N 1
ATOM 777 C CA . VAL A 1 102 ? -2.112 64.002 20.211 1.00 5.59 101 VAL A CA 1
ATOM 778 C C . VAL A 1 102 ? -2.156 64.829 21.520 1.00 7.35 101 VAL A C 1
ATOM 779 O O . VAL A 1 102 ? -3.037 64.647 22.358 1.00 8.69 101 VAL A O 1
ATOM 783 N N . GLY A 1 103 ? -1.251 65.790 21.652 1.00 7.97 102 GLY A N 1
ATOM 784 C CA . GLY A 1 103 ? -1.186 66.594 22.885 1.00 7.46 102 GLY A CA 1
ATOM 785 C C . GLY A 1 103 ? -2.190 67.714 23.051 1.00 7.65 102 GLY A C 1
ATOM 786 O O . GLY A 1 103 ? -2.208 68.354 24.099 1.00 8.24 102 GLY A O 1
ATOM 787 N N . GLY A 1 104 ? -3.020 67.955 22.063 1.00 7.99 103 GLY A N 1
ATOM 788 C CA . GLY A 1 104 ? -4.004 69.006 22.192 1.00 9.25 103 GLY A CA 1
ATOM 789 C C . GLY A 1 104 ? -5.040 68.870 21.141 1.00 8.05 103 GLY A C 1
ATOM 790 O O . GLY A 1 104 ? -5.024 67.957 20.321 1.00 9.52 103 GLY A O 1
ATOM 791 N N . LEU A 1 105 ? -5.926 69.851 21.191 1.00 6.00 104 LEU A N 1
ATOM 792 C CA . LEU A 1 105 ? -7.043 69.916 20.269 1.00 6.42 104 LEU A CA 1
ATOM 793 C C . LEU A 1 105 ? -6.951 71.192 19.407 1.00 6.09 104 LEU A C 1
ATOM 794 O O . LEU A 1 105 ? -6.433 72.224 19.837 1.00 7.03 104 LEU A O 1
ATOM 799 N N . ASP A 1 106 ? -7.478 71.087 18.196 1.00 6.68 105 ASP A N 1
ATOM 800 C CA . ASP A 1 106 ? -7.616 72.206 17.257 1.00 7.03 105 ASP A CA 1
ATOM 801 C C . ASP A 1 106 ? -8.825 73.041 17.655 1.00 6.79 105 ASP A C 1
ATOM 802 O O . ASP A 1 106 ? -9.999 72.663 17.433 1.00 6.96 105 ASP A O 1
ATOM 807 N N . GLY A 1 107 ? -8.545 74.249 18.195 1.00 8.38 106 GLY A N 1
ATOM 808 C CA . GLY A 1 107 ? -9.613 75.111 18.708 1.00 10.58 106 GLY A CA 1
ATOM 809 C C . GLY A 1 107 ? -10.536 75.687 17.648 1.00 10.36 106 GLY A C 1
ATOM 810 O O . GLY A 1 107 ? -11.564 76.321 18.016 1.00 12.50 106 GLY A O 1
ATOM 811 N N . ARG A 1 108 ? -10.238 75.479 16.349 1.00 6.31 107 ARG A N 1
ATOM 812 C CA . ARG A 1 108 ? -11.116 75.919 15.225 1.00 8.09 107 ARG A CA 1
ATOM 813 C C . ARG A 1 108 ? -12.247 74.988 14.955 1.00 7.72 107 ARG A C 1
ATOM 814 O O . ARG A 1 108 ? -13.140 75.280 14.135 1.00 9.25 107 ARG A O 1
ATOM 822 N N . THR A 1 109 ? -12.208 73.819 15.576 1.00 7.59 108 THR A N 1
ATOM 823 C CA . THR A 1 109 ? -13.102 72.752 15.249 1.00 7.95 108 THR A CA 1
ATOM 824 C C . THR A 1 109 ? -14.261 72.587 16.251 1.00 7.64 108 THR A C 1
ATOM 825 O O . THR A 1 109 ? -14.216 73.046 17.373 1.00 6.95 108 THR A O 1
ATOM 829 N N . VAL A 1 110 ? -15.270 71.868 15.793 1.00 6.00 109 VAL A N 1
ATOM 830 C CA . VAL A 1 110 ? -16.445 71.532 16.632 1.00 8.64 109 VAL A CA 1
ATOM 831 C C . VAL A 1 110 ? -15.950 70.834 17.907 1.00 8.44 109 VAL A C 1
ATOM 832 O O . VAL A 1 110 ? -16.302 71.211 19.026 1.00 8.70 109 VAL A O 1
ATOM 836 N N . TYR A 1 111 ? -15.096 69.841 17.727 1.00 8.26 110 TYR A N 1
ATOM 837 C CA . TYR A 1 111 ? -14.630 69.061 18.840 1.00 8.53 110 TYR A CA 1
ATOM 838 C C . TYR A 1 111 ? -13.783 69.915 19.765 1.00 8.17 110 TYR A C 1
ATOM 839 O O . TYR A 1 111 ? -13.981 69.846 21.000 1.00 8.71 110 TYR A O 1
ATOM 848 N N . GLY A 1 112 ? -12.903 70.775 19.224 1.00 7.59 111 GLY A N 1
ATOM 849 C CA . GLY A 1 112 ? -12.089 71.660 20.034 1.00 7.89 111 GLY A CA 1
ATOM 850 C C . GLY A 1 112 ? -12.916 72.622 20.876 1.00 7.95 111 GLY A C 1
ATOM 851 O O . GLY A 1 112 ? -12.584 72.914 22.050 1.00 8.82 111 GLY A O 1
ATOM 852 N N . ARG A 1 113 ? -13.990 73.143 20.278 1.00 7.67 112 ARG A N 1
ATOM 853 C CA . ARG A 1 113 ? -14.884 74.042 20.987 1.00 8.92 112 ARG A CA 1
ATOM 854 C C . ARG A 1 113 ? -15.607 73.375 22.141 1.00 9.29 112 ARG A C 1
ATOM 855 O O . ARG A 1 113 ? -16.083 74.090 23.051 1.00 11.59 112 ARG A O 1
ATOM 863 N N A ARG A 1 114 ? -15.746 72.051 22.129 0.30 10.40 113 ARG A N 1
ATOM 864 N N B ARG A 1 114 ? -15.749 72.050 22.089 0.70 9.47 113 ARG A N 1
ATOM 865 C CA A ARG A 1 114 ? -16.394 71.355 23.249 0.30 11.01 113 ARG A CA 1
ATOM 866 C CA B ARG A 1 114 ? -16.389 71.331 23.191 0.70 9.95 113 ARG A CA 1
ATOM 867 C C A ARG A 1 114 ? -15.499 71.302 24.487 0.30 9.96 113 ARG A C 1
ATOM 868 C C B ARG A 1 114 ? -15.527 71.440 24.449 0.70 9.04 113 ARG A C 1
ATOM 869 O O A ARG A 1 114 ? -15.994 71.081 25.605 0.30 9.35 113 ARG A O 1
ATOM 870 O O B ARG A 1 114 ? -16.088 71.512 25.563 0.70 9.44 113 ARG A O 1
ATOM 885 N N . PHE A 1 115 ? -14.187 71.470 24.304 1.00 8.54 114 PHE A N 1
ATOM 886 C CA . PHE A 1 115 ? -13.239 71.428 25.419 1.00 8.77 114 PHE A CA 1
ATOM 887 C C . PHE A 1 115 ? -12.226 72.591 25.290 1.00 6.78 114 PHE A C 1
ATOM 888 O O . PHE A 1 115 ? -11.000 72.387 25.112 1.00 7.25 114 PHE A O 1
ATOM 896 N N . PRO A 1 116 ? -12.734 73.827 25.468 1.00 7.82 115 PRO A N 1
ATOM 897 C CA . PRO A 1 116 ? -11.922 75.027 25.228 1.00 7.14 115 PRO A CA 1
ATOM 898 C C . PRO A 1 116 ? -10.862 75.330 26.296 1.00 8.85 115 PRO A C 1
ATOM 899 O O . PRO A 1 116 ? -9.948 76.143 26.078 1.00 11.15 115 PRO A O 1
ATOM 903 N N . ASP A 1 117 ? -10.992 74.673 27.433 1.00 7.36 116 ASP A N 1
ATOM 904 C CA . ASP A 1 117 ? -10.131 74.914 28.554 1.00 8.54 116 ASP A CA 1
ATOM 905 C C . ASP A 1 117 ? -9.063 73.852 28.770 1.00 8.57 116 ASP A C 1
ATOM 906 O O . ASP A 1 117 ? -8.205 73.959 29.660 1.00 8.71 116 ASP A O 1
ATOM 911 N N . GLN A 1 118 ? -8.994 72.893 27.862 1.00 7.34 117 GLN A N 1
ATOM 912 C CA . GLN A 1 118 ? -8.043 71.809 27.934 1.00 6.99 117 GLN A CA 1
ATOM 913 C C . GLN A 1 118 ? -6.657 72.362 27.636 1.00 9.50 117 GLN A C 1
ATOM 914 O O . GLN A 1 118 ? -6.485 73.094 26.668 1.00 10.50 117 GLN A O 1
ATOM 920 N N . ALA A 1 119 ? -5.682 71.986 28.444 1.00 7.23 118 ALA A N 1
ATOM 921 C CA . ALA A 1 119 ? -4.305 72.349 28.222 1.00 8.02 118 ALA A CA 1
ATOM 922 C C . ALA A 1 119 ? -3.839 71.917 26.843 1.00 8.86 118 ALA A C 1
ATOM 923 O O . ALA A 1 119 ? -4.314 70.930 26.304 1.00 9.07 118 ALA A O 1
ATOM 925 N N . PHE A 1 120 ? -2.894 72.673 26.301 1.00 7.62 119 PHE A N 1
ATOM 926 C CA . PHE A 1 120 ? -2.419 72.414 24.943 1.00 7.76 119 PHE A CA 1
ATOM 927 C C . PHE A 1 120 ? -0.975 72.033 25.025 1.00 8.02 119 PHE A C 1
ATOM 928 O O . PHE A 1 120 ? -0.111 72.912 25.225 1.00 8.87 119 PHE A O 1
ATOM 936 N N A LEU A 1 121 ? -0.724 70.729 24.847 0.70 6.83 120 LEU A N 1
ATOM 937 N N B LEU A 1 121 ? -0.699 70.734 24.913 0.30 7.87 120 LEU A N 1
ATOM 938 C CA A LEU A 1 121 ? 0.581 70.135 24.964 0.70 6.81 120 LEU A CA 1
ATOM 939 C CA B LEU A 1 121 ? 0.657 70.228 24.964 0.30 8.07 120 LEU A CA 1
ATOM 940 C C A LEU A 1 121 ? 1.111 69.742 23.577 0.70 6.96 120 LEU A C 1
ATOM 941 C C B LEU A 1 121 ? 1.130 69.886 23.564 0.30 7.83 120 LEU A C 1
ATOM 942 O O A LEU A 1 121 ? 0.334 69.398 22.718 0.70 8.10 120 LEU A O 1
ATOM 943 O O B LEU A 1 121 ? 0.342 69.813 22.636 0.30 8.50 120 LEU A O 1
ATOM 952 N N . THR A 1 122 ? 2.440 69.704 23.467 1.00 7.73 121 THR A N 1
ATOM 953 C CA . THR A 1 122 ? 3.137 69.318 22.230 1.00 8.83 121 THR A CA 1
ATOM 954 C C . THR A 1 122 ? 4.154 68.227 22.589 1.00 10.66 121 THR A C 1
ATOM 955 O O . THR A 1 122 ? 4.753 68.235 23.698 1.00 9.28 121 THR A O 1
ATOM 959 N N . GLY A 1 123 ? 4.284 67.275 21.681 1.00 8.78 122 GLY A N 1
ATOM 960 C CA . GLY A 1 123 ? 5.215 66.167 21.836 1.00 10.21 122 GLY A CA 1
ATOM 961 C C . GLY A 1 123 ? 4.635 64.984 22.565 1.00 12.28 122 GLY A C 1
ATOM 962 O O . GLY A 1 123 ? 5.372 64.195 23.154 1.00 14.06 122 GLY A O 1
ATOM 963 N N . ILE A 1 124 ? 3.313 64.833 22.505 1.00 9.53 123 ILE A N 1
ATOM 964 C CA . ILE A 1 124 ? 2.594 63.769 23.190 1.00 10.03 123 ILE A CA 1
ATOM 965 C C . ILE A 1 124 ? 2.130 62.733 22.206 1.00 11.67 123 ILE A C 1
ATOM 966 O O . ILE A 1 124 ? 1.428 63.018 21.254 1.00 10.35 123 ILE A O 1
ATOM 971 N N . HIS A 1 125 ? 2.487 61.478 22.429 1.00 15.70 124 HIS A N 1
ATOM 972 C CA . HIS A 1 125 ? 2.064 60.442 21.482 1.00 15.58 124 HIS A CA 1
ATOM 973 C C . HIS A 1 125 ? 1.085 59.506 22.134 1.00 12.37 124 HIS A C 1
ATOM 974 O O . HIS A 1 125 ? 0.929 59.483 23.339 1.00 13.11 124 HIS A O 1
ATOM 981 N N . VAL A 1 126 ? 0.350 58.816 21.275 1.00 10.45 125 VAL A N 1
ATOM 982 C CA . VAL A 1 126 ? -0.615 57.807 21.660 1.00 9.64 125 VAL A CA 1
ATOM 983 C C . VAL A 1 126 ? 0.129 56.707 22.426 1.00 9.62 125 VAL A C 1
ATOM 984 O O . VAL A 1 126 ? 1.099 56.122 21.931 1.00 10.12 125 VAL A O 1
ATOM 988 N N . PRO A 1 127 ? -0.331 56.443 23.654 1.00 9.38 126 PRO A N 1
ATOM 989 C CA . PRO A 1 127 ? 0.421 55.448 24.411 1.00 9.91 126 PRO A CA 1
ATOM 990 C C . PRO A 1 127 ? -0.064 54.022 24.160 1.00 8.99 126 PRO A C 1
ATOM 991 O O . PRO A 1 127 ? -1.210 53.795 23.757 1.00 8.25 126 PRO A O 1
ATOM 995 N N A ARG A 1 128 ? 0.842 53.073 24.360 0.50 9.67 127 ARG A N 1
ATOM 996 N N B ARG A 1 128 ? 0.835 53.071 24.351 0.50 9.83 127 ARG A N 1
ATOM 997 C CA A ARG A 1 128 ? 0.493 51.663 24.359 0.50 10.06 127 ARG A CA 1
ATOM 998 C CA B ARG A 1 128 ? 0.477 51.668 24.322 0.50 10.38 127 ARG A CA 1
ATOM 999 C C A ARG A 1 128 ? -0.359 51.367 25.590 0.50 9.32 127 ARG A C 1
ATOM 1000 C C B ARG A 1 128 ? -0.343 51.356 25.577 0.50 9.51 127 ARG A C 1
ATOM 1001 O O A ARG A 1 128 ? -0.192 51.995 26.633 0.50 8.95 127 ARG A O 1
ATOM 1002 O O B ARG A 1 128 ? -0.131 51.958 26.627 0.50 9.03 127 ARG A O 1
ATOM 1017 N N . LEU A 1 129 ? -1.251 50.393 25.498 1.00 8.77 128 LEU A N 1
ATOM 1018 C CA . LEU A 1 129 ? -2.016 49.964 26.684 1.00 8.03 128 LEU A CA 1
ATOM 1019 C C . LEU A 1 129 ? -1.067 49.564 27.806 1.00 8.64 128 LEU A C 1
ATOM 1020 O O . LEU A 1 129 ? -1.288 49.928 28.957 1.00 9.30 128 LEU A O 1
ATOM 1025 N N . GLY A 1 130 ? 0.008 48.865 27.440 1.00 9.18 129 GLY A N 1
ATOM 1026 C CA . GLY A 1 130 ? 1.022 48.421 28.410 1.00 10.41 129 GLY A CA 1
ATOM 1027 C C . GLY A 1 130 ? 1.614 49.564 29.204 1.00 10.58 129 GLY A C 1
ATOM 1028 O O . GLY A 1 130 ? 1.860 49.439 30.402 1.00 11.37 129 GLY A O 1
ATOM 1029 N N . GLU A 1 131 ? 1.827 50.692 28.530 1.00 11.96 130 GLU A N 1
ATOM 1030 C CA . GLU A 1 131 ? 2.365 51.880 29.180 1.00 11.57 130 GLU A CA 1
ATOM 1031 C C . GLU A 1 131 ? 1.410 52.451 30.184 1.00 10.35 130 GLU A C 1
ATOM 1032 O O . GLU A 1 131 ? 1.819 52.900 31.237 1.00 12.38 130 GLU A O 1
ATOM 1038 N N . LEU A 1 132 ? 0.136 52.499 29.840 1.00 10.52 131 LEU A N 1
ATOM 1039 C CA . LEU A 1 132 ? -0.849 52.961 30.779 1.00 8.73 131 LEU A CA 1
ATOM 1040 C C . LEU A 1 132 ? -0.935 52.006 31.966 1.00 10.80 131 LEU A C 1
ATOM 1041 O O . LEU A 1 132 ? -1.034 52.434 33.115 1.00 12.33 131 LEU A O 1
ATOM 1046 N N . LEU A 1 133 ? -0.891 50.699 31.716 1.00 10.09 132 LEU A N 1
ATOM 1047 C CA . LEU A 1 133 ? -1.019 49.767 32.836 1.00 11.31 132 LEU A CA 1
ATOM 1048 C C . LEU A 1 133 ? 0.204 49.833 33.746 1.00 12.50 132 LEU A C 1
ATOM 1049 O O . LEU A 1 133 ? 0.052 49.709 34.952 1.00 13.43 132 LEU A O 1
ATOM 1054 N N . ASP A 1 134 ? 1.393 50.027 33.182 1.00 14.23 133 ASP A N 1
ATOM 1055 C CA . ASP A 1 134 ? 2.622 50.221 33.965 1.00 17.11 133 ASP A CA 1
ATOM 1056 C C . ASP A 1 134 ? 2.493 51.461 34.894 1.00 18.04 133 ASP A C 1
ATOM 1057 O O . ASP A 1 134 ? 2.798 51.420 36.128 1.00 17.42 133 ASP A O 1
ATOM 1062 N N . LEU A 1 135 ? 2.023 52.555 34.315 1.00 16.00 134 LEU A N 1
ATOM 1063 C CA . LEU A 1 135 ? 1.777 53.767 35.071 1.00 15.56 134 LEU A CA 1
ATOM 1064 C C . LEU A 1 135 ? 0.802 53.497 36.222 1.00 16.03 134 LEU A C 1
ATOM 1065 O O . LEU A 1 135 ? 1.079 53.856 37.367 1.00 16.40 134 LEU A O 1
ATOM 1070 N N . CYS A 1 136 ? -0.308 52.846 35.934 1.00 15.25 135 CYS A N 1
ATOM 1071 C CA . CYS A 1 136 ? -1.344 52.596 36.958 1.00 16.24 135 CYS A CA 1
ATOM 1072 C C . CYS A 1 136 ? -0.824 51.662 38.066 1.00 17.56 135 CYS A C 1
ATOM 1073 O O . CYS A 1 136 ? -1.027 51.927 39.248 1.00 16.92 135 CYS A O 1
ATOM 1076 N N . ALA A 1 137 ? -0.139 50.599 37.671 1.00 18.02 136 ALA A N 1
ATOM 1077 C CA . ALA A 1 137 ? 0.379 49.613 38.630 1.00 20.02 136 ALA A CA 1
ATOM 1078 C C . ALA A 1 137 ? 1.384 50.246 39.599 1.00 20.30 136 ALA A C 1
ATOM 1079 O O . ALA A 1 137 ? 1.468 49.830 40.765 1.00 21.39 136 ALA A O 1
ATOM 1081 N N . GLY A 1 138 ? 2.110 51.259 39.137 1.00 19.80 137 GLY A N 1
ATOM 1082 C CA . GLY A 1 138 ? 3.043 52.017 39.967 1.00 21.47 137 GLY A CA 1
ATOM 1083 C C . GLY A 1 138 ? 2.450 52.721 41.190 1.00 20.92 137 GLY A C 1
ATOM 1084 O O . GLY A 1 138 ? 3.190 53.045 42.142 1.00 23.22 137 GLY A O 1
ATOM 1085 N N . TYR A 1 139 ? 1.140 52.963 41.199 1.00 20.28 138 TYR A N 1
ATOM 1086 C CA . TYR A 1 139 ? 0.482 53.587 42.350 1.00 19.88 138 TYR A CA 1
ATOM 1087 C C . TYR A 1 139 ? 0.191 52.551 43.458 1.00 20.01 138 TYR A C 1
ATOM 1088 O O . TYR A 1 139 ? -0.306 52.919 44.512 1.00 19.96 138 TYR A O 1
ATOM 1097 N N . GLY A 1 140 ? 0.445 51.268 43.190 1.00 19.63 139 GLY A N 1
ATOM 1098 C CA . GLY A 1 140 ? 0.273 50.213 44.194 1.00 21.54 139 GLY A CA 1
ATOM 1099 C C . GLY A 1 140 ? -1.154 50.078 44.690 1.00 22.26 139 GLY A C 1
ATOM 1100 O O . GLY A 1 140 ? -2.098 49.923 43.898 1.00 22.17 139 GLY A O 1
ATOM 1101 N N . ASP A 1 141 ? -1.330 50.182 46.005 1.00 22.18 140 ASP A N 1
ATOM 1102 C CA . ASP A 1 141 ? -2.652 50.090 46.585 1.00 23.26 140 ASP A CA 1
ATOM 1103 C C . ASP A 1 141 ? -3.524 51.252 46.148 1.00 21.46 140 ASP A C 1
ATOM 1104 O O . ASP A 1 141 ? -4.727 51.145 46.226 1.00 21.18 140 ASP A O 1
ATOM 1109 N N . GLN A 1 142 ? -2.919 52.343 45.682 1.00 20.00 141 GLN A N 1
ATOM 1110 C CA . GLN A 1 142 ? -3.693 53.477 45.174 1.00 20.81 141 GLN A CA 1
ATOM 1111 C C . GLN A 1 142 ? -3.941 53.370 43.651 1.00 17.83 141 GLN A C 1
ATOM 1112 O O . GLN A 1 142 ? -4.367 54.367 43.029 1.00 16.84 141 GLN A O 1
ATOM 1118 N N . ALA A 1 143 ? -3.654 52.212 43.042 1.00 15.99 142 ALA A N 1
ATOM 1119 C CA . ALA A 1 143 ? -3.953 52.034 41.598 1.00 14.29 142 ALA A CA 1
ATOM 1120 C C . ALA A 1 143 ? -5.444 52.217 41.376 1.00 12.63 142 ALA A C 1
ATOM 1121 O O . ALA A 1 143 ? -6.248 51.772 42.171 1.00 11.83 142 ALA A O 1
ATOM 1123 N N . PRO A 1 144 ? -5.830 52.900 40.297 1.00 9.57 143 PRO A N 1
ATOM 1124 C CA . PRO A 1 144 ? -7.249 53.089 40.047 1.00 8.68 143 PRO A CA 1
ATOM 1125 C C . PRO A 1 144 ? -7.975 51.872 39.509 1.00 10.08 143 PRO A C 1
ATOM 1126 O O . PRO A 1 144 ? -7.347 50.926 38.994 1.00 10.88 143 PRO A O 1
ATOM 1130 N N . TYR A 1 145 ? -9.293 51.917 39.599 1.00 9.59 144 TYR A N 1
ATOM 1131 C CA . TYR A 1 145 ? -10.140 50.941 38.956 1.00 9.37 144 TYR A CA 1
ATOM 1132 C C . TYR A 1 145 ? -10.136 51.364 37.488 1.00 9.84 144 TYR A C 1
ATOM 1133 O O . TYR A 1 145 ? -10.107 52.572 37.172 1.00 11.06 144 TYR A O 1
ATOM 1142 N N . LEU A 1 146 ? -10.191 50.387 36.591 1.00 9.53 145 LEU A N 1
ATOM 1143 C CA . LEU A 1 146 ? -10.120 50.643 35.155 1.00 10.00 145 LEU A CA 1
ATOM 1144 C C . LEU A 1 146 ? -11.349 50.116 34.408 1.00 11.61 145 LEU A C 1
ATOM 1145 O O . LEU A 1 146 ? -11.690 48.929 34.478 1.00 12.17 145 LEU A O 1
ATOM 1150 N N . LEU A 1 147 ? -12.010 51.006 33.694 1.00 8.14 146 LEU A N 1
ATOM 1151 C CA . LEU A 1 147 ? -13.116 50.685 32.830 1.00 10.07 146 LEU A CA 1
ATOM 1152 C C . LEU A 1 147 ? -12.467 50.731 31.436 1.00 9.01 146 LEU A C 1
ATOM 1153 O O . LEU A 1 147 ? -12.302 51.786 30.824 1.00 8.70 146 LEU A O 1
ATOM 1158 N N . LEU A 1 148 ? -12.050 49.554 30.974 1.00 8.17 147 LEU A N 1
ATOM 1159 C CA . LEU A 1 148 ? -11.272 49.402 29.746 1.00 7.89 147 LEU A CA 1
ATOM 1160 C C . LEU A 1 148 ? -12.224 49.148 28.593 1.00 7.33 147 LEU A C 1
ATOM 1161 O O . LEU A 1 148 ? -12.824 48.066 28.442 1.00 8.05 147 LEU A O 1
ATOM 1166 N N . GLU A 1 149 ? -12.409 50.189 27.789 1.00 6.17 148 GLU A N 1
ATOM 1167 C CA . GLU A 1 149 ? -13.360 50.114 26.659 1.00 6.42 148 GLU A CA 1
ATOM 1168 C C . GLU A 1 149 ? -12.649 49.473 25.459 1.00 7.35 148 GLU A C 1
ATOM 1169 O O . GLU A 1 149 ? -11.743 50.082 24.860 1.00 7.96 148 GLU A O 1
ATOM 1175 N N . LEU A 1 150 ? -13.067 48.264 25.105 1.00 8.12 149 LEU A N 1
ATOM 1176 C CA . LEU A 1 150 ? -12.585 47.628 23.887 1.00 9.50 149 LEU A CA 1
ATOM 1177 C C . LEU A 1 150 ? -13.368 48.220 22.711 1.00 10.66 149 LEU A C 1
ATOM 1178 O O . LEU A 1 150 ? -14.599 48.100 22.690 1.00 9.67 149 LEU A O 1
ATOM 1183 N N . LYS A 1 151 ? -12.649 48.862 21.783 1.00 12.83 150 LYS A N 1
ATOM 1184 C CA . LYS A 1 151 ? -13.219 49.562 20.602 1.00 16.38 150 LYS A CA 1
ATOM 1185 C C . LYS A 1 151 ? -12.837 48.724 19.398 1.00 18.48 150 LYS A C 1
ATOM 1186 O O . LYS A 1 151 ? -11.696 48.739 18.903 1.00 17.93 150 LYS A O 1
ATOM 1192 N N . SER A 1 152 ? -13.788 47.916 18.965 1.00 19.44 151 SER A N 1
ATOM 1193 C CA . SER A 1 152 ? -13.586 47.087 17.781 1.00 20.29 151 SER A CA 1
ATOM 1194 C C . SER A 1 152 ? -13.745 47.945 16.501 1.00 20.89 151 SER A C 1
ATOM 1195 O O . SER A 1 152 ? -14.431 48.984 16.501 1.00 23.09 151 SER A O 1
ATOM 1198 N N . ASP A 1 153 ? -13.119 47.487 15.434 1.00 20.33 152 ASP A N 1
ATOM 1199 C CA . ASP A 1 153 ? -13.152 48.150 14.130 1.00 20.67 152 ASP A CA 1
ATOM 1200 C C . ASP A 1 153 ? -14.130 47.327 13.337 1.00 21.04 152 ASP A C 1
ATOM 1201 O O . ASP A 1 153 ? -13.935 46.106 13.206 1.00 20.50 152 ASP A O 1
ATOM 1206 N N . PRO A 1 154 ? -15.184 47.968 12.799 1.00 21.46 153 PRO A N 1
ATOM 1207 C CA . PRO A 1 154 ? -16.182 47.185 12.045 1.00 21.55 153 PRO A CA 1
ATOM 1208 C C . PRO A 1 154 ? -15.620 46.410 10.831 1.00 21.27 153 PRO A C 1
ATOM 1209 O O . PRO A 1 154 ? -16.299 45.511 10.320 1.00 19.58 153 PRO A O 1
ATOM 1213 N N . ALA A 1 155 ? -14.415 46.763 10.360 1.00 21.46 154 ALA A N 1
ATOM 1214 C CA . ALA A 1 155 ? -13.771 46.031 9.256 1.00 21.75 154 ALA A CA 1
ATOM 1215 C C . ALA A 1 155 ? -13.455 44.560 9.612 1.00 22.50 154 ALA A C 1
ATOM 1216 O O . ALA A 1 155 ? -13.342 43.720 8.731 1.00 22.28 154 ALA A O 1
ATOM 1218 N N . LEU A 1 156 ? -13.332 44.244 10.897 1.00 22.08 155 LEU A N 1
ATOM 1219 C CA . LEU A 1 156 ? -13.106 42.870 11.353 1.00 24.34 155 LEU A CA 1
ATOM 1220 C C . LEU A 1 156 ? -14.393 42.143 11.705 1.00 25.83 155 LEU A C 1
ATOM 1221 O O . LEU A 1 156 ? -14.332 41.020 12.209 1.00 26.15 155 LEU A O 1
ATOM 1234 N N . HIS A 1 158 ? -16.412 40.218 10.345 1.00 31.29 157 HIS A N 1
ATOM 1235 C CA . HIS A 1 158 ? -16.525 38.829 9.917 1.00 31.29 157 HIS A CA 1
ATOM 1236 C C . HIS A 1 158 ? -15.226 38.057 10.202 1.00 28.80 157 HIS A C 1
ATOM 1237 O O . HIS A 1 158 ? -15.120 36.893 9.830 1.00 30.30 157 HIS A O 1
ATOM 1244 N N . ASP A 1 159 ? -14.256 38.690 10.865 1.00 24.69 158 ASP A N 1
ATOM 1245 C CA . ASP A 1 159 ? -12.960 38.079 11.193 1.00 22.11 158 ASP A CA 1
ATOM 1246 C C . ASP A 1 159 ? -12.957 37.698 12.680 1.00 20.97 158 ASP A C 1
ATOM 1247 O O . ASP A 1 159 ? -12.362 38.365 13.550 1.00 18.45 158 ASP A O 1
ATOM 1252 N N . HIS A 1 160 ? -13.624 36.588 12.966 1.00 19.98 159 HIS A N 1
ATOM 1253 C CA . HIS A 1 160 ? -13.783 36.143 14.335 1.00 19.40 159 HIS A CA 1
ATOM 1254 C C . HIS A 1 160 ? -12.440 35.881 15.013 1.00 18.62 159 HIS A C 1
ATOM 1255 O O . HIS A 1 160 ? -12.295 36.190 16.192 1.00 18.68 159 HIS A O 1
ATOM 1262 N N . ALA A 1 161 ? -11.478 35.310 14.272 1.00 17.99 160 ALA A N 1
ATOM 1263 C CA . ALA A 1 161 ? -10.129 35.062 14.802 1.00 18.04 160 ALA A CA 1
ATOM 1264 C C . ALA A 1 161 ? -9.441 36.365 15.213 1.00 18.03 160 ALA A C 1
ATOM 1265 O O . ALA A 1 161 ? -8.881 36.432 16.297 1.00 17.68 160 ALA A O 1
ATOM 1267 N N . ALA A 1 162 ? -9.478 37.387 14.346 1.00 16.71 161 ALA A N 1
ATOM 1268 C CA . ALA A 1 162 ? -8.906 38.697 14.673 1.00 17.42 161 ALA A CA 1
ATOM 1269 C C . ALA A 1 162 ? -9.566 39.327 15.888 1.00 15.73 161 ALA A C 1
ATOM 1270 O O . ALA A 1 162 ? -8.892 39.956 16.711 1.00 15.14 161 ALA A O 1
ATOM 1272 N N . ARG A 1 163 ? -10.882 39.222 15.993 1.00 15.02 162 ARG A N 1
ATOM 1273 C CA . ARG A 1 163 ? -11.594 39.770 17.150 1.00 13.65 162 ARG A CA 1
ATOM 1274 C C . ARG A 1 163 ? -11.154 39.055 18.451 1.00 13.33 162 ARG A C 1
ATOM 1275 O O . ARG A 1 163 ? -10.927 39.711 19.480 1.00 12.77 162 ARG A O 1
ATOM 1283 N N . ALA A 1 164 ? -10.985 37.734 18.380 1.00 12.73 163 ALA A N 1
ATOM 1284 C CA . ALA A 1 164 ? -10.525 36.940 19.535 1.00 12.31 163 ALA A CA 1
ATOM 1285 C C . ALA A 1 164 ? -9.082 37.323 19.876 1.00 11.67 163 ALA A C 1
ATOM 1286 O O . ALA A 1 164 ? -8.680 37.337 21.049 1.00 9.68 163 ALA A O 1
ATOM 1288 N N . GLU A 1 165 ? -8.296 37.604 18.835 1.00 11.42 164 GLU A N 1
ATOM 1289 C CA . GLU A 1 165 ? -6.910 38.028 19.002 1.00 11.81 164 GLU A CA 1
ATOM 1290 C C . GLU A 1 165 ? -6.835 39.368 19.736 1.00 10.01 164 GLU A C 1
ATOM 1291 O O . GLU A 1 165 ? -5.936 39.594 20.534 1.00 10.39 164 GLU A O 1
ATOM 1305 N N . VAL A 1 167 ? -8.964 40.529 21.977 1.00 9.51 166 VAL A N 1
ATOM 1306 C CA . VAL A 1 167 ? -9.238 40.213 23.365 1.00 7.22 166 VAL A CA 1
ATOM 1307 C C . VAL A 1 167 ? -8.003 39.590 24.020 1.00 7.57 166 VAL A C 1
ATOM 1308 O O . VAL A 1 167 ? -7.576 40.023 25.090 1.00 9.47 166 VAL A O 1
ATOM 1312 N N . ALA A 1 168 ? -7.364 38.662 23.346 1.00 8.06 167 ALA A N 1
ATOM 1313 C CA . ALA A 1 168 ? -6.199 37.987 23.926 1.00 7.85 167 ALA A CA 1
ATOM 1314 C C . ALA A 1 168 ? -5.020 38.946 24.160 1.00 8.17 167 ALA A C 1
ATOM 1315 O O . ALA A 1 168 ? -4.273 38.814 25.162 1.00 7.74 167 ALA A O 1
ATOM 1317 N N . ALA A 1 169 ? -4.838 39.865 23.217 1.00 8.82 168 ALA A N 1
ATOM 1318 C CA . ALA A 1 169 ? -3.784 40.849 23.293 1.00 8.40 168 ALA A CA 1
ATOM 1319 C C . ALA A 1 169 ? -4.003 41.832 24.462 1.00 8.54 168 ALA A C 1
ATOM 1320 O O . ALA A 1 169 ? -3.081 42.132 25.189 1.00 9.60 168 ALA A O 1
ATOM 1322 N N . VAL A 1 170 ? -5.230 42.311 24.607 1.00 6.20 169 VAL A N 1
ATOM 1323 C CA . VAL A 1 170 ? -5.590 43.168 25.726 1.00 7.05 169 VAL A CA 1
ATOM 1324 C C . VAL A 1 170 ? -5.355 42.419 27.037 1.00 6.25 169 VAL A C 1
ATOM 1325 O O . VAL A 1 170 ? -4.727 42.918 27.979 1.00 8.30 169 VAL A O 1
ATOM 1329 N N . LEU A 1 171 ? -5.793 41.170 27.109 1.00 7.42 170 LEU A N 1
ATOM 1330 C CA . LEU A 1 171 ? -5.611 40.378 28.357 1.00 9.08 170 LEU A CA 1
ATOM 1331 C C . LEU A 1 171 ? -4.148 40.113 28.702 1.00 9.87 170 LEU A C 1
ATOM 1332 O O . LEU A 1 171 ? -3.781 40.126 29.875 1.00 10.65 170 LEU A O 1
ATOM 1337 N N . ALA A 1 172 ? -3.327 39.865 27.689 1.00 10.39 171 ALA A N 1
ATOM 1338 C CA . ALA A 1 172 ? -1.896 39.642 27.886 1.00 12.27 171 ALA A CA 1
ATOM 1339 C C . ALA A 1 172 ? -1.286 40.851 28.581 1.00 12.38 171 ALA A C 1
ATOM 1340 O O . ALA A 1 172 ? -0.462 40.695 29.518 1.00 11.72 171 ALA A O 1
ATOM 1342 N N . ASP A 1 173 ? -1.694 42.042 28.157 1.00 10.81 172 ASP A N 1
ATOM 1343 C CA . ASP A 1 173 ? -1.214 43.273 28.823 1.00 11.41 172 ASP A CA 1
ATOM 1344 C C . ASP A 1 173 ? -1.701 43.377 30.250 1.00 10.76 172 ASP A C 1
ATOM 1345 O O . ASP A 1 173 ? -0.912 43.659 31.175 1.00 9.29 172 ASP A O 1
ATOM 1350 N N . VAL A 1 174 ? -3.004 43.154 30.458 1.00 8.83 173 VAL A N 1
ATOM 1351 C CA . VAL A 1 174 ? -3.597 43.229 31.801 1.00 10.00 173 VAL A CA 1
ATOM 1352 C C . VAL A 1 174 ? -2.872 42.268 32.750 1.00 10.12 173 VAL A C 1
ATOM 1353 O O . VAL A 1 174 ? -2.506 42.630 33.884 1.00 10.34 173 VAL A O 1
ATOM 1357 N N . ARG A 1 175 ? -2.628 41.046 32.260 1.00 12.27 174 ARG A N 1
ATOM 1358 C CA . ARG A 1 175 ? -1.944 40.025 33.049 1.00 12.11 174 ARG A CA 1
ATOM 1359 C C . ARG A 1 175 ? -0.471 40.362 33.329 1.00 12.37 174 ARG A C 1
ATOM 1360 O O . ARG A 1 175 ? -0.010 40.197 34.479 1.00 11.42 174 ARG A O 1
ATOM 1368 N N . ARG A 1 176 ? 0.238 40.877 32.323 1.00 13.09 175 ARG A N 1
ATOM 1369 C CA . ARG A 1 176 ? 1.656 41.260 32.461 1.00 14.36 175 ARG A CA 1
ATOM 1370 C C . ARG A 1 176 ? 1.867 42.239 33.621 1.00 14.09 175 ARG A C 1
ATOM 1371 O O . ARG A 1 176 ? 2.863 42.127 34.368 1.00 13.49 175 ARG A O 1
ATOM 1375 N N . TYR A 1 177 ? 0.945 43.185 33.779 1.00 11.67 176 TYR A N 1
ATOM 1376 C CA . TYR A 1 177 ? 1.010 44.201 34.823 1.00 12.85 176 TYR A CA 1
ATOM 1377 C C . TYR A 1 177 ? 0.159 43.890 36.074 1.00 11.89 176 TYR A C 1
ATOM 1378 O O . TYR A 1 177 ? -0.058 44.756 36.932 1.00 12.23 176 TYR A O 1
ATOM 1387 N N . ARG A 1 178 ? -0.349 42.664 36.171 1.00 12.53 177 ARG A N 1
ATOM 1388 C CA . ARG A 1 178 ? -1.105 42.212 37.340 1.00 12.63 177 ARG A CA 1
ATOM 1389 C C . ARG A 1 178 ? -2.258 43.159 37.670 1.00 11.91 177 ARG A C 1
ATOM 1390 O O . ARG A 1 178 ? -2.505 43.492 38.851 1.00 11.14 177 ARG A O 1
ATOM 1406 N N . GLU A 1 180 ? -5.434 42.541 36.890 1.00 8.36 179 GLU A N 1
ATOM 1407 C CA . GLU A 1 180 ? -6.721 41.865 36.979 1.00 9.08 179 GLU A CA 1
ATOM 1408 C C . GLU A 1 180 ? -7.606 42.399 38.127 1.00 9.14 179 GLU A C 1
ATOM 1409 O O . GLU A 1 180 ? -8.785 42.587 37.930 1.00 9.25 179 GLU A O 1
ATOM 1415 N N . PRO A 1 181 ? -7.043 42.681 39.323 1.00 9.79 180 PRO A N 1
ATOM 1416 C CA . PRO A 1 181 ? -7.925 43.130 40.419 1.00 10.08 180 PRO A CA 1
ATOM 1417 C C . PRO A 1 181 ? -8.580 44.480 40.265 1.00 9.74 180 PRO A C 1
ATOM 1418 O O . PRO A 1 181 ? -9.456 44.858 41.093 1.00 9.85 180 PRO A O 1
ATOM 1422 N N . ARG A 1 182 ? -8.155 45.228 39.254 1.00 11.03 181 ARG A N 1
ATOM 1423 C CA . ARG A 1 182 ? -8.716 46.549 38.983 1.00 9.80 181 ARG A CA 1
ATOM 1424 C C . ARG A 1 182 ? -9.405 46.697 37.640 1.00 9.86 181 ARG A C 1
ATOM 1425 O O . ARG A 1 182 ? -10.013 47.747 37.377 1.00 10.87 181 ARG A O 1
ATOM 1433 N N . THR A 1 183 ? -9.398 45.672 36.804 1.00 8.76 182 THR A N 1
ATOM 1434 C CA . THR A 1 183 ? -9.891 45.812 35.441 1.00 8.25 182 THR A CA 1
ATOM 1435 C C . THR A 1 183 ? -11.288 45.254 35.160 1.00 8.26 182 THR A C 1
ATOM 1436 O O . THR A 1 183 ? -11.624 44.137 35.520 1.00 8.46 182 THR A O 1
ATOM 1440 N N . VAL A 1 184 ? -12.053 46.081 34.449 1.00 8.41 183 VAL A N 1
ATOM 1441 C CA . VAL A 1 184 ? -13.368 45.752 33.982 1.00 8.38 183 VAL A CA 1
ATOM 1442 C C . VAL A 1 184 ? -13.383 45.845 32.472 1.00 7.96 183 VAL A C 1
ATOM 1443 O O . VAL A 1 184 ? -12.972 46.855 31.907 1.00 9.36 183 VAL A O 1
ATOM 1455 N N . HIS A 1 186 ? -15.166 46.412 29.095 1.00 7.64 185 HIS A N 1
ATOM 1456 C CA . HIS A 1 186 ? -16.264 47.350 28.820 1.00 7.18 185 HIS A CA 1
ATOM 1457 C C . HIS A 1 186 ? -16.411 47.578 27.327 1.00 7.27 185 HIS A C 1
ATOM 1458 O O . HIS A 1 186 ? -15.400 47.774 26.655 1.00 7.54 185 HIS A O 1
ATOM 1465 N N . SER A 1 187 ? -17.642 47.548 26.794 1.00 6.56 186 SER A N 1
ATOM 1466 C CA . SER A 1 187 ? -17.806 47.742 25.364 1.00 7.07 186 SER A CA 1
ATOM 1467 C C . SER A 1 187 ? -19.226 47.953 24.904 1.00 8.30 186 SER A C 1
ATOM 1468 O O . SER A 1 187 ? -20.181 47.502 25.542 1.00 7.96 186 SER A O 1
ATOM 1471 N N . PHE A 1 188 ? -19.313 48.594 23.750 1.00 8.36 187 PHE A N 1
ATOM 1472 C CA . PHE A 1 188 ? -20.542 48.631 22.985 1.00 10.17 187 PHE A CA 1
ATOM 1473 C C . PHE A 1 188 ? -20.708 47.312 22.226 1.00 10.29 187 PHE A C 1
ATOM 1474 O O . PHE A 1 188 ? -21.804 46.975 21.833 1.00 12.15 187 PHE A O 1
ATOM 1482 N N . ASP A 1 189 ? -19.611 46.616 21.973 1.00 10.90 188 ASP A N 1
ATOM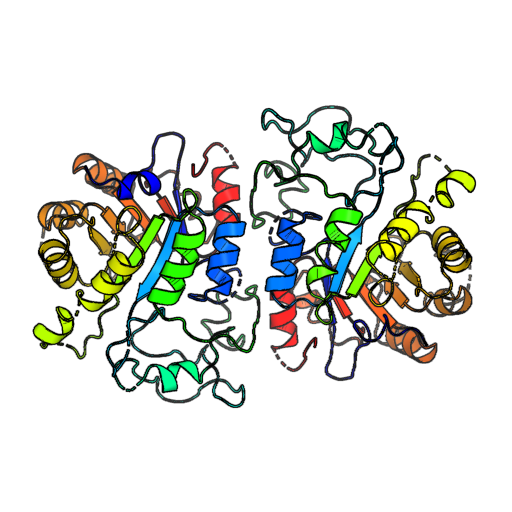 1483 C CA . ASP A 1 189 ? -19.604 45.346 21.172 1.00 10.95 188 ASP A CA 1
ATOM 1484 C C . ASP A 1 189 ? -19.920 44.223 22.145 1.00 9.53 188 ASP A C 1
ATOM 1485 O O . ASP A 1 189 ? -19.030 43.645 22.782 1.00 10.71 188 ASP A O 1
ATOM 1490 N N . TRP A 1 190 ? -21.199 43.915 22.265 1.00 9.73 189 TRP A N 1
ATOM 1491 C CA . TRP A 1 190 ? -21.667 42.956 23.222 1.00 10.44 189 TRP A CA 1
ATOM 1492 C C . TRP A 1 190 ? -21.193 41.543 22.878 1.00 10.43 189 TRP A C 1
ATOM 1493 O O . TRP A 1 190 ? -20.951 40.754 23.777 1.00 9.45 189 TRP A O 1
ATOM 1504 N N . ALA A 1 191 ? -21.041 41.242 21.587 1.00 11.08 190 ALA A N 1
ATOM 1505 C CA . ALA A 1 191 ? -20.546 39.926 21.220 1.00 11.17 190 ALA A CA 1
ATOM 1506 C C . ALA A 1 191 ? -19.127 39.793 21.717 1.00 10.15 190 ALA A C 1
ATOM 1507 O O . ALA A 1 191 ? -18.759 38.745 22.204 1.00 10.92 190 ALA A O 1
ATOM 1509 N N . LEU A 1 192 ? -18.343 40.864 21.607 1.00 9.65 191 LEU A N 1
ATOM 1510 C CA . LEU A 1 192 ? -16.963 40.880 22.077 1.00 9.36 191 LEU A CA 1
ATOM 1511 C C . LEU A 1 192 ? -16.891 40.646 23.587 1.00 10.14 191 LEU A C 1
ATOM 1512 O O . LEU A 1 192 ? -15.962 40.002 24.055 1.00 8.64 191 LEU A O 1
ATOM 1517 N N . LEU A 1 193 ? -17.875 41.147 24.340 1.00 9.10 192 LEU A N 1
ATOM 1518 C CA . LEU A 1 193 ? -17.912 40.939 25.785 1.00 9.40 192 LEU A CA 1
ATOM 1519 C C . LEU A 1 193 ? -18.128 39.441 26.095 1.00 9.41 192 LEU A C 1
ATOM 1520 O O . LEU A 1 193 ? -17.623 38.936 27.081 1.00 10.50 192 LEU A O 1
ATOM 1525 N N . GLY A 1 194 ? -18.855 38.733 25.236 1.00 9.27 193 GLY A N 1
ATOM 1526 C CA . GLY A 1 194 ? -19.000 37.288 25.385 1.00 9.25 193 GLY A CA 1
ATOM 1527 C C . GLY A 1 194 ? -17.661 36.596 25.247 1.00 8.84 193 GLY A C 1
ATOM 1528 O O . GLY A 1 194 ? -17.389 35.633 25.964 1.00 9.95 193 GLY A O 1
ATOM 1529 N N . GLU A 1 195 ? -16.851 37.073 24.312 1.00 9.45 194 GLU A N 1
ATOM 1530 C CA . GLU A 1 195 ? -15.505 36.546 24.083 1.00 9.30 194 GLU A CA 1
ATOM 1531 C C . GLU A 1 195 ? -14.597 36.900 25.269 1.00 8.36 194 GLU A C 1
ATOM 1532 O O . GLU A 1 195 ? -13.830 36.056 25.723 1.00 9.08 194 GLU A O 1
ATOM 1538 N N . CYS A 1 196 ? -14.725 38.105 25.819 1.00 8.25 195 CYS A N 1
ATOM 1539 C CA . CYS A 1 196 ? -13.939 38.447 27.023 1.00 8.37 195 CYS A CA 1
ATOM 1540 C C . CYS A 1 196 ? -14.210 37.462 28.173 1.00 7.07 195 CYS A C 1
ATOM 1541 O O . CYS A 1 196 ? -13.297 37.048 28.873 1.00 10.13 195 CYS A O 1
ATOM 1544 N N . ARG A 1 197 ? -15.480 37.164 28.390 1.00 7.49 196 ARG A N 1
ATOM 1545 C CA . ARG A 1 197 ? -15.914 36.319 29.479 1.00 7.43 196 ARG A CA 1
ATOM 1546 C C . ARG A 1 197 ? -15.378 34.914 29.293 1.00 8.40 196 ARG A C 1
ATOM 1547 O O . ARG A 1 197 ? -15.010 34.263 30.256 1.00 8.75 196 ARG A O 1
ATOM 1555 N N . ARG A 1 198 ? -15.350 34.441 28.054 1.00 8.15 197 ARG A N 1
ATOM 1556 C CA . ARG A 1 198 ? -14.778 33.121 27.796 1.00 9.41 197 ARG A CA 1
ATOM 1557 C C . ARG A 1 198 ? -13.267 33.098 27.993 1.00 8.29 197 ARG A C 1
ATOM 1558 O O . ARG A 1 198 ? -12.736 32.098 28.499 1.00 9.04 197 ARG A O 1
ATOM 1566 N N . GLN A 1 199 ? -12.566 34.157 27.604 1.00 7.08 198 GLN A N 1
ATOM 1567 C CA . GLN A 1 199 ? -11.121 34.200 27.809 1.00 7.06 198 GLN A CA 1
ATOM 1568 C C . GLN A 1 199 ? -10.662 34.641 29.221 1.00 9.13 198 GLN A C 1
ATOM 1569 O O . GLN A 1 199 ? -9.535 34.327 29.605 1.00 10.32 198 GLN A O 1
ATOM 1575 N N . ALA A 1 200 ? -11.533 35.318 29.970 1.00 8.50 199 ALA A N 1
ATOM 1576 C CA . ALA A 1 200 ? -11.180 35.898 31.276 1.00 6.36 199 ALA A CA 1
ATOM 1577 C C . ALA A 1 200 ? -12.419 35.991 32.159 1.00 7.86 199 ALA A C 1
ATOM 1578 O O . ALA A 1 200 ? -12.885 37.079 32.455 1.00 8.45 199 ALA A O 1
ATOM 1580 N N . PRO A 1 201 ? -12.955 34.833 32.600 1.00 7.39 200 PRO A N 1
ATOM 1581 C CA . PRO A 1 201 ? -14.161 34.856 33.400 1.00 8.27 200 PRO A CA 1
ATOM 1582 C C . PRO A 1 201 ? -13.975 35.544 34.746 1.00 9.72 200 PRO A C 1
ATOM 1583 O O . PRO A 1 201 ? -14.969 35.869 35.411 1.00 10.97 200 PRO A O 1
ATOM 1587 N N . ASP A 1 202 ? -12.722 35.752 35.128 1.00 9.09 201 ASP A N 1
ATOM 1588 C CA . ASP A 1 202 ? -12.373 36.446 36.351 1.00 11.16 201 ASP A CA 1
ATOM 1589 C C . ASP A 1 202 ? -12.572 37.953 36.267 1.00 10.22 201 ASP A C 1
ATOM 1590 O O . ASP A 1 202 ? -12.651 38.587 37.301 1.00 10.49 201 ASP A O 1
ATOM 1595 N N . LEU A 1 203 ? -12.694 38.516 35.054 1.00 8.79 202 LEU A N 1
ATOM 1596 C CA . LEU A 1 203 ? -12.862 39.957 34.872 1.00 8.14 202 LEU A CA 1
ATOM 1597 C C . LEU A 1 203 ? -14.323 40.247 34.573 1.00 8.19 202 LEU A C 1
ATOM 1598 O O . LEU A 1 203 ? -14.909 39.621 33.662 1.00 8.46 202 LEU A O 1
ATOM 1603 N N . PRO A 1 204 ? -14.935 41.167 35.329 1.00 10.17 203 PRO A N 1
ATOM 1604 C CA . PRO A 1 204 ? -16.317 41.447 35.036 1.00 9.22 203 PRO A CA 1
ATOM 1605 C C . PRO A 1 204 ? -16.457 42.177 33.690 1.00 8.05 203 PRO A C 1
ATOM 1606 O O . PRO A 1 204 ? -15.500 42.782 33.200 1.00 8.22 203 PRO A O 1
ATOM 1610 N N . THR A 1 205 ? -17.667 42.099 33.125 1.00 8.33 204 THR A N 1
ATOM 1611 C CA . THR A 1 205 ? -18.001 42.680 31.842 1.00 7.72 204 THR A CA 1
ATOM 1612 C C . THR A 1 205 ? -19.027 43.800 32.069 1.00 7.91 204 THR A C 1
ATOM 1613 O O . THR A 1 205 ? -19.958 43.659 32.895 1.00 9.56 204 THR A O 1
ATOM 1617 N N . SER A 1 206 ? -18.860 44.862 31.290 1.00 8.43 205 SER A N 1
ATOM 1618 C CA . SER A 1 206 ? -19.666 46.079 31.367 1.00 8.73 205 SER A CA 1
ATOM 1619 C C . SER A 1 206 ? -20.203 46.456 29.989 1.00 8.16 205 SER A C 1
ATOM 1620 O O . SER A 1 206 ? -19.449 46.608 29.041 1.00 7.46 205 SER A O 1
ATOM 1623 N N . TYR A 1 207 ? -21.525 46.618 29.906 1.00 7.53 206 TYR A N 1
ATOM 1624 C CA . TYR A 1 207 ? -22.268 46.775 28.658 1.00 8.72 206 TYR A CA 1
ATOM 1625 C C . TYR A 1 207 ? -22.741 48.213 28.432 1.00 7.80 206 TYR A C 1
ATOM 1626 O O . TYR A 1 207 ? -23.626 48.708 29.160 1.00 10.90 206 TYR A O 1
ATOM 1635 N N . LEU A 1 208 ? -22.114 48.878 27.485 1.00 7.57 207 LEU A N 1
ATOM 1636 C CA . LEU A 1 208 ? -22.475 50.209 27.075 1.00 8.58 207 LEU A CA 1
ATOM 1637 C C . LEU A 1 208 ? -23.757 50.140 26.268 1.00 9.34 207 LEU A C 1
ATOM 1638 O O . LEU A 1 208 ? -23.971 49.195 25.451 1.00 9.48 207 LEU A O 1
ATOM 1643 N N . SER A 1 209 ? -24.577 51.171 26.415 1.00 9.44 208 SER A N 1
ATOM 1644 C CA . SER A 1 209 ? -25.759 51.331 25.554 1.00 10.92 208 SER A CA 1
ATOM 1645 C C . SER A 1 209 ? -25.999 52.826 25.305 1.00 11.76 208 SER A C 1
ATOM 1646 O O . SER A 1 209 ? -25.627 53.689 26.124 1.00 11.96 208 SER A O 1
ATOM 1649 N N . GLN A 1 210 ? -26.583 53.129 24.161 1.00 12.90 209 GLN A N 1
ATOM 1650 C CA . GLN A 1 210 ? -26.971 54.495 23.807 1.00 14.52 209 GLN A CA 1
ATOM 1651 C C . GLN A 1 210 ? -28.140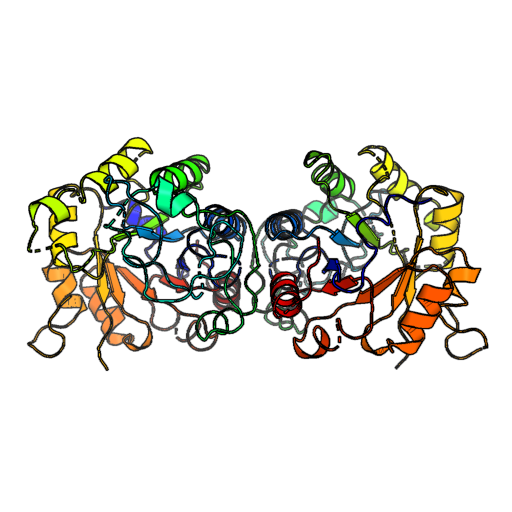 54.393 22.795 1.00 15.97 209 GLN A C 1
ATOM 1652 O O . GLN A 1 210 ? -27.985 53.803 21.730 1.00 14.82 209 GLN A O 1
ATOM 1658 N N . LEU A 1 211 ? -29.296 54.938 23.141 1.00 16.65 210 LEU A N 1
ATOM 1659 C CA . LEU A 1 211 ? -30.483 54.833 22.272 1.00 16.87 210 LEU A CA 1
ATOM 1660 C C . LEU A 1 211 ? -30.293 55.716 21.066 1.00 20.21 210 LEU A C 1
ATOM 1661 O O . LEU A 1 211 ? -29.638 56.765 21.158 1.00 19.61 210 LEU A O 1
ATOM 1666 N N . PRO A 1 212 ? -30.831 55.279 19.910 1.00 24.10 211 PRO A N 1
ATOM 1667 C CA . PRO A 1 212 ? -30.730 56.081 18.696 1.00 27.22 211 PRO A CA 1
ATOM 1668 C C . PRO A 1 212 ? -31.435 57.412 18.895 1.00 29.71 211 PRO A C 1
ATOM 1669 O O . PRO A 1 212 ? -30.935 58.437 18.448 1.00 32.48 211 PRO A O 1
ATOM 1673 N N . GLU A 1 213 ? -32.585 57.360 19.570 1.00 33.49 212 GLU A N 1
ATOM 1674 C CA . GLU A 1 213 ? -33.410 58.524 19.903 1.00 34.71 212 GLU A CA 1
ATOM 1675 C C . GLU A 1 213 ? -32.601 59.624 20.605 1.00 36.06 212 GLU A C 1
ATOM 1676 O O . GLU A 1 213 ? -31.892 60.410 19.954 1.00 36.47 212 GLU A O 1
ATOM 1678 N N . GLY A 1 227 ? -23.984 46.427 18.884 1.00 35.07 226 GLY A N 1
ATOM 1679 C CA . GLY A 1 227 ? -24.844 46.417 20.073 1.00 34.75 226 GLY A CA 1
ATOM 1680 C C . GLY A 1 227 ? -26.172 45.737 19.805 1.00 34.53 226 GLY A C 1
ATOM 1681 O O . GLY A 1 227 ? -26.311 45.049 18.789 1.00 35.03 226 GLY A O 1
ATOM 1682 N N . PRO A 1 228 ? -27.161 45.916 20.705 1.00 33.93 227 PRO A N 1
ATOM 1683 C CA . PRO A 1 228 ? -28.482 45.290 20.491 1.00 34.52 227 PRO A CA 1
ATOM 1684 C C . PRO A 1 228 ? -29.325 46.017 19.430 1.00 34.56 227 PRO A C 1
ATOM 1685 O O . PRO A 1 228 ? -28.981 47.143 19.031 1.00 33.73 227 PRO A O 1
ATOM 1689 N N . ASP A 1 229 ? -30.406 45.368 18.981 1.00 35.41 228 ASP A N 1
ATOM 1690 C CA . ASP A 1 229 ? -31.351 45.968 18.029 1.00 36.14 228 ASP A CA 1
ATOM 1691 C C . ASP A 1 229 ? -32.366 46.731 18.867 1.00 36.17 228 ASP A C 1
ATOM 1692 O O . ASP A 1 229 ? -33.386 46.185 19.298 1.00 37.24 228 ASP A O 1
ATOM 1694 N N . TYR A 1 230 ? -32.062 48.003 19.111 1.00 36.28 229 TYR A N 1
ATOM 1695 C CA . TYR A 1 230 ? -32.916 48.866 19.928 1.00 36.10 229 TYR A CA 1
ATOM 1696 C C . TYR A 1 230 ? -34.389 48.919 19.431 1.00 37.81 229 TYR A C 1
ATOM 1697 O O . TYR A 1 230 ? -35.309 49.027 20.247 1.00 38.07 229 TYR A O 1
ATOM 1706 N N . ASP A 1 231 ? -34.590 48.829 18.107 1.00 39.64 230 ASP A N 1
ATOM 1707 C CA . ASP A 1 231 ? -35.931 48.844 17.488 1.00 40.08 230 ASP A CA 1
ATOM 1708 C C . ASP A 1 231 ? -36.623 47.484 17.593 1.00 40.73 230 ASP A C 1
ATOM 1709 O O . ASP A 1 231 ? -37.841 47.420 17.735 1.00 41.57 230 ASP A O 1
ATOM 1711 N N . ARG A 1 232 ? -35.836 46.408 17.542 1.00 41.54 231 ARG A N 1
ATOM 1712 C CA . ARG A 1 232 ? -36.353 45.032 17.553 1.00 41.87 231 ARG A CA 1
ATOM 1713 C C . ARG A 1 232 ? -36.499 44.381 18.942 1.00 41.88 231 ARG A C 1
ATOM 1714 O O . ARG A 1 232 ? -37.423 43.593 19.143 1.00 42.73 231 ARG A O 1
ATOM 1724 N N . THR A 1 234 ? -37.349 43.218 22.786 1.00 38.91 233 THR A N 1
ATOM 1725 C CA . THR A 1 234 ? -38.598 43.175 23.556 1.00 37.71 233 THR A CA 1
ATOM 1726 C C . THR A 1 234 ? -38.381 43.198 25.080 1.00 35.94 233 THR A C 1
ATOM 1727 O O . THR A 1 234 ? -39.331 43.421 25.831 1.00 36.73 233 THR A O 1
ATOM 1731 N N . GLU A 1 235 ? -37.144 42.969 25.527 1.00 32.99 234 GLU A N 1
ATOM 1732 C CA . GLU A 1 235 ? -36.805 43.036 26.945 1.00 29.94 234 GLU A CA 1
ATOM 1733 C C . GLU A 1 235 ? -36.115 44.383 27.173 1.00 26.87 234 GLU A C 1
ATOM 1734 O O . GLU A 1 235 ? -35.733 45.069 26.206 1.00 25.94 234 GLU A O 1
ATOM 1740 N N . SER A 1 236 ? -35.997 44.779 28.433 1.00 23.81 235 SER A N 1
ATOM 1741 C CA . SER A 1 236 ? -35.338 46.047 28.763 1.00 21.59 235 SER A CA 1
ATOM 1742 C C . SER A 1 236 ? -33.842 45.909 28.618 1.00 20.62 235 SER A C 1
ATOM 1743 O O . SER A 1 236 ? -33.303 44.809 28.593 1.00 18.72 235 SER A O 1
ATOM 1746 N N . LEU A 1 237 ? -33.163 47.046 28.520 1.00 18.61 236 LEU A N 1
ATOM 1747 C CA . LEU A 1 237 ? -31.708 47.036 28.446 1.00 18.46 236 LEU A CA 1
ATOM 1748 C C . LEU A 1 237 ? -31.125 46.322 29.695 1.00 17.04 236 LEU A C 1
ATOM 1749 O O . LEU A 1 237 ? -30.315 45.417 29.525 1.00 16.84 236 LEU A O 1
ATOM 1754 N N . PRO A 1 238 ? -31.548 46.692 30.935 1.00 16.94 237 PRO A N 1
ATOM 1755 C CA . PRO A 1 238 ? -31.054 45.98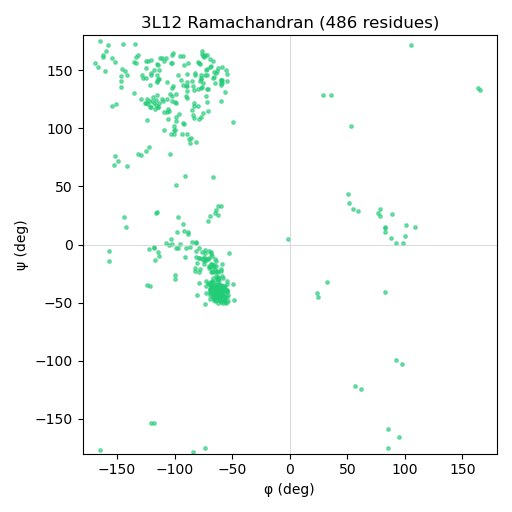5 32.103 1.00 16.14 237 PRO A CA 1
ATOM 1756 C C . PRO A 1 238 ? -31.248 44.479 32.048 1.00 16.78 237 PRO A C 1
ATOM 1757 O O . PRO A 1 238 ? -30.325 43.740 32.418 1.00 15.60 237 PRO A O 1
ATOM 1761 N N . GLN A 1 239 ? -32.437 44.036 31.597 1.00 16.52 238 GLN A N 1
ATOM 1762 C CA . GLN A 1 239 ? -32.704 42.622 31.481 1.00 17.70 238 GLN A CA 1
ATOM 1763 C C . GLN A 1 239 ? -31.778 42.018 30.433 1.00 14.07 238 GLN A C 1
ATOM 1764 O O . GLN A 1 239 ? -31.218 40.971 30.663 1.00 16.15 238 GLN A O 1
ATOM 1770 N N . ALA A 1 240 ? -31.615 42.675 29.293 1.00 14.03 239 ALA A N 1
ATOM 1771 C CA . ALA A 1 240 ? -30.763 42.171 28.226 1.00 13.59 239 ALA A CA 1
ATOM 1772 C C . ALA A 1 240 ? -29.319 41.977 28.703 1.00 13.59 239 ALA A C 1
ATOM 1773 O O . ALA A 1 240 ? -28.652 40.993 28.363 1.00 12.94 239 ALA A O 1
ATOM 1775 N N . VAL A 1 241 ? -28.834 42.945 29.484 1.00 14.18 240 VAL A N 1
ATOM 1776 C CA . VAL A 1 241 ? -27.470 42.889 30.021 1.00 12.63 240 VAL A CA 1
ATOM 1777 C C . VAL A 1 241 ? -27.329 41.779 31.082 1.00 11.85 240 VAL A C 1
ATOM 1778 O O . VAL A 1 241 ? -26.382 40.993 31.016 1.00 13.13 240 VAL A O 1
ATOM 1782 N N . ALA A 1 242 ? -28.267 41.690 32.024 1.00 12.49 241 ALA A N 1
ATOM 1783 C CA . ALA A 1 242 ? -28.229 40.617 33.032 1.00 13.51 241 ALA A CA 1
ATOM 1784 C C . ALA A 1 242 ? -28.280 39.262 32.321 1.00 15.97 241 ALA A C 1
ATOM 1785 O O . ALA A 1 242 ? -27.503 38.344 32.634 1.00 16.39 241 ALA A O 1
ATOM 1787 N N . SER A 1 243 ? -29.183 39.132 31.348 1.00 16.87 242 SER A N 1
ATOM 1788 C CA . SER A 1 243 ? -29.302 37.862 30.586 1.00 15.37 242 SER A CA 1
ATOM 1789 C C . SER A 1 243 ? -28.036 37.496 29.801 1.00 13.87 242 SER A C 1
ATOM 1790 O O . SER A 1 243 ? -27.724 36.300 29.695 1.00 13.46 242 SER A O 1
ATOM 1793 N N . ALA A 1 244 ? -27.323 38.500 29.274 1.00 13.03 243 ALA A N 1
ATOM 1794 C CA . ALA A 1 244 ? -26.071 38.292 28.550 1.00 12.89 243 ALA A CA 1
ATOM 1795 C C . ALA A 1 244 ? -24.924 37.853 29.477 1.00 13.68 243 ALA A C 1
ATOM 1796 O O . ALA A 1 244 ? -23.925 37.317 28.988 1.00 15.35 243 ALA A O 1
ATOM 1798 N N . GLY A 1 245 ? -25.070 38.084 30.783 1.00 13.02 244 GLY A N 1
ATOM 1799 C CA . GLY A 1 245 ? -24.078 37.717 31.788 1.00 12.91 244 GLY A CA 1
ATOM 1800 C C . GLY A 1 245 ? -23.211 38.880 32.249 1.00 12.16 244 GLY A C 1
ATOM 1801 O O . GLY A 1 245 ? -22.141 38.680 32.811 1.00 11.74 244 GLY A O 1
ATOM 1802 N N . GLY A 1 246 ? -23.641 40.106 31.980 1.00 12.29 245 GLY A N 1
ATOM 1803 C CA . GLY A 1 246 ? -22.867 41.290 32.405 1.00 11.22 245 GLY A CA 1
ATOM 1804 C C . GLY A 1 246 ? -23.044 41.626 33.885 1.00 10.85 245 GLY A C 1
ATOM 1805 O O . GLY A 1 246 ? -24.079 41.268 34.500 1.00 10.63 245 GLY A O 1
ATOM 1806 N N . GLN A 1 247 ? -22.040 42.319 34.429 1.00 9.01 246 GLN A N 1
ATOM 1807 C CA . GLN A 1 247 ? -22.069 42.820 35.799 1.00 8.85 246 GLN A CA 1
ATOM 1808 C C . GLN A 1 247 ? -22.447 44.314 35.874 1.00 8.10 246 GLN A C 1
ATOM 1809 O O . GLN A 1 247 ? -22.944 44.755 36.901 1.00 9.22 246 GLN A O 1
ATOM 1815 N N . LEU A 1 248 ? -22.180 45.057 34.806 1.00 9.85 247 LEU A N 1
ATOM 1816 C CA . LEU A 1 248 ? -22.490 46.505 34.753 1.00 9.36 247 LEU A CA 1
ATOM 1817 C C . LEU A 1 248 ? -23.287 46.835 33.495 1.00 10.39 247 LEU A C 1
ATOM 1818 O O . LEU A 1 248 ? -23.077 46.253 32.416 1.00 9.28 247 LEU A O 1
ATOM 1823 N N . TRP A 1 249 ? -24.180 47.811 33.646 1.00 10.34 248 TRP A N 1
ATOM 1824 C CA . TRP A 1 249 ? -24.922 48.381 32.541 1.00 9.21 248 TRP A CA 1
ATOM 1825 C C . TRP A 1 249 ? -24.534 49.829 32.531 1.00 7.84 248 TRP A C 1
ATOM 1826 O O . TRP A 1 249 ? -24.635 50.496 33.562 1.00 8.21 248 TRP A O 1
ATOM 1837 N N . CYS A 1 250 ? -24.077 50.330 31.391 1.00 9.07 249 CYS A N 1
ATOM 1838 C CA . CYS A 1 250 ? -23.569 51.697 31.274 1.00 7.20 249 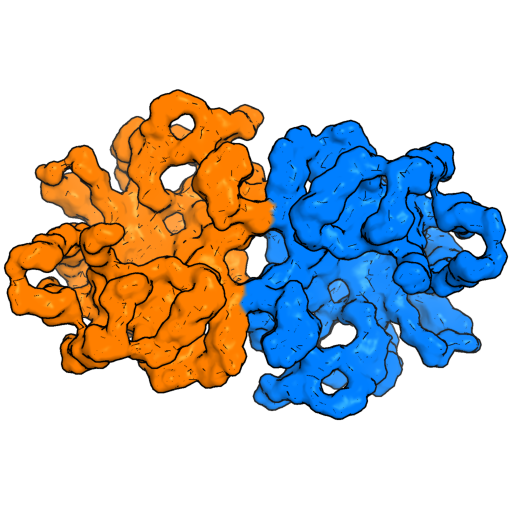CYS A CA 1
ATOM 1839 C C . CYS A 1 250 ? -24.287 52.456 30.200 1.00 9.20 249 CYS A C 1
ATOM 1840 O O . CYS A 1 250 ? -23.824 52.603 29.089 1.00 8.64 249 CYS A O 1
ATOM 1843 N N . PRO A 1 251 ? -25.480 52.950 30.534 1.00 11.41 250 PRO A N 1
ATOM 1844 C CA . PRO A 1 251 ? -26.250 53.736 29.585 1.00 12.33 250 PRO A CA 1
ATOM 1845 C C . PRO A 1 251 ? -25.864 55.192 29.483 1.00 11.95 250 PRO A C 1
ATOM 1846 O O . PRO A 1 251 ? -25.441 55.837 30.484 1.00 13.43 250 PRO A O 1
ATOM 1850 N N . TYR A 1 252 ? -26.021 55.726 28.284 1.00 11.39 251 TYR A N 1
ATOM 1851 C CA . TYR A 1 252 ? -25.825 57.138 28.044 1.00 10.58 251 TYR A CA 1
ATOM 1852 C C . TYR A 1 252 ? -26.821 57.899 28.947 1.00 11.17 251 TYR A C 1
ATOM 1853 O O . TYR A 1 252 ? -27.962 57.463 29.139 1.00 12.45 251 TYR A O 1
ATOM 1862 N N . PHE A 1 253 ? -26.376 59.020 29.489 1.00 10.34 252 PHE A N 1
ATOM 1863 C CA . PHE A 1 253 ? -27.176 59.662 30.556 1.00 10.60 252 PHE A CA 1
ATOM 1864 C C . PHE A 1 253 ? -28.574 60.123 30.131 1.00 10.13 252 PHE A C 1
ATOM 1865 O O . PHE A 1 253 ? -29.467 60.139 30.959 1.00 12.32 252 PHE A O 1
ATOM 1873 N N . LEU A 1 254 ? -28.774 60.475 28.873 1.00 11.91 253 LEU A N 1
ATOM 1874 C CA . LEU A 1 254 ? -30.138 60.888 28.433 1.00 13.12 253 LEU A CA 1
ATOM 1875 C C . LEU A 1 254 ? -31.089 59.742 28.406 1.00 15.24 253 LEU A C 1
ATOM 1876 O O . LEU A 1 254 ? -32.308 59.955 28.309 1.00 14.20 253 LEU A O 1
ATOM 1881 N N . ASP A 1 255 ? -30.569 58.511 28.524 1.00 13.93 254 ASP A N 1
ATOM 1882 C CA . ASP A 1 255 ? -31.416 57.334 28.456 1.00 15.55 254 ASP A CA 1
ATOM 1883 C C . ASP A 1 255 ? -31.796 56.816 29.832 1.00 14.40 254 ASP A C 1
ATOM 1884 O O . ASP A 1 255 ? -32.547 55.874 29.941 1.00 14.41 254 ASP A O 1
ATOM 1889 N N . VAL A 1 256 ? -31.277 57.444 30.890 1.00 15.54 255 VAL A N 1
ATOM 1890 C CA . VAL A 1 256 ? -31.470 56.979 32.235 1.00 14.50 255 VAL A CA 1
ATOM 1891 C C . VAL A 1 256 ? -32.717 57.550 32.896 1.00 18.70 255 VAL A C 1
ATOM 1892 O O . VAL A 1 256 ? -33.042 58.727 32.706 1.00 19.99 255 VAL A O 1
ATOM 1896 N N . THR A 1 257 ? -33.405 56.697 33.642 1.00 18.94 256 THR A N 1
ATOM 1897 C CA . THR A 1 257 ? -34.558 57.091 34.462 1.00 18.44 256 THR A CA 1
ATOM 1898 C C . THR A 1 257 ? -34.334 56.383 35.789 1.00 18.06 256 THR A C 1
ATOM 1899 O O . THR A 1 257 ? -33.614 55.390 35.838 1.00 16.60 256 THR A O 1
ATOM 1903 N N . PRO A 1 258 ? -34.916 56.876 36.885 1.00 18.45 257 PRO A N 1
ATOM 1904 C CA . PRO A 1 258 ? -34.676 56.180 38.156 1.00 19.09 257 PRO A CA 1
ATOM 1905 C C . PRO A 1 258 ? -35.271 54.779 38.217 1.00 20.03 257 PRO A C 1
ATOM 1906 O O . PRO A 1 258 ? -34.740 53.922 38.927 1.00 20.51 257 PRO A O 1
ATOM 1910 N N . GLU A 1 259 ? -36.353 54.582 37.477 1.00 19.91 258 GLU A N 1
ATOM 1911 C CA . GLU A 1 259 ? -37.017 53.290 37.389 1.00 22.57 258 GLU A CA 1
ATOM 1912 C C . GLU A 1 259 ? -36.091 52.297 36.672 1.00 20.44 258 GLU A C 1
ATOM 1913 O O . GLU A 1 259 ? -35.945 51.162 37.160 1.00 19.31 258 GLU A O 1
ATOM 1919 N N . LEU A 1 260 ? -35.454 52.720 35.560 1.00 18.45 259 LEU A N 1
ATOM 1920 C CA . LEU A 1 260 ? -34.493 51.837 34.868 1.00 17.62 259 LEU A CA 1
ATOM 1921 C C . LEU A 1 260 ? -33.308 51.527 35.782 1.00 16.64 259 LEU A C 1
ATOM 1922 O O . LEU A 1 260 ? -32.856 50.401 35.811 1.00 15.74 259 LEU A O 1
ATOM 1927 N N . VAL A 1 261 ? -32.811 52.511 36.548 1.00 15.51 260 VAL A N 1
ATOM 1928 C CA . VAL A 1 261 ? -31.710 52.265 37.486 1.00 15.01 260 VAL A CA 1
ATOM 1929 C C . VAL A 1 261 ? -32.122 51.287 38.582 1.00 14.79 260 VAL A C 1
ATOM 1930 O O . VAL A 1 261 ? -31.376 50.348 38.911 1.00 15.28 260 VAL A O 1
ATOM 1934 N N . ALA A 1 262 ? -33.308 51.475 39.165 1.00 15.13 261 ALA A N 1
ATOM 1935 C CA . ALA A 1 262 ? -33.770 50.528 40.180 1.00 15.99 261 ALA A CA 1
ATOM 1936 C C . ALA A 1 262 ? -34.022 49.121 39.580 1.00 15.43 261 ALA A C 1
ATOM 1937 O O . ALA A 1 262 ? -33.721 48.110 40.225 1.00 15.55 261 ALA A O 1
ATOM 1939 N N . GLU A 1 263 ? -34.545 49.050 38.354 1.00 15.99 262 GLU A N 1
ATOM 1940 C CA . GLU A 1 263 ? -34.723 47.746 37.685 1.00 15.57 262 GLU A CA 1
ATOM 1941 C C . GLU A 1 263 ? -33.371 47.029 37.553 1.00 15.27 262 GLU A C 1
ATOM 1942 O O . GLU A 1 263 ? -33.252 45.823 37.818 1.00 15.76 262 GLU A O 1
ATOM 1948 N N . ALA A 1 264 ? -32.358 47.790 37.151 1.00 13.47 263 ALA A N 1
ATOM 1949 C CA . ALA A 1 264 ? -30.999 47.264 37.020 1.00 11.97 263 ALA A CA 1
ATOM 1950 C C . ALA A 1 264 ? -30.460 46.817 38.389 1.00 9.84 263 ALA A C 1
ATOM 1951 O O . ALA A 1 264 ? -29.876 45.767 38.485 1.00 12.88 263 ALA A O 1
ATOM 1953 N N . HIS A 1 265 ? -30.637 47.604 39.444 1.00 12.89 264 HIS A N 1
ATOM 1954 C CA . HIS A 1 265 ? -30.195 47.212 40.783 1.00 12.26 264 HIS A CA 1
ATOM 1955 C C . HIS A 1 265 ? -30.899 45.958 41.302 1.00 14.43 264 HIS A C 1
ATOM 1956 O O . HIS A 1 265 ? -30.273 45.109 41.943 1.00 13.81 264 HIS A O 1
ATOM 1963 N N . ASP A 1 266 ? -32.185 45.879 41.034 1.00 17.60 265 ASP A N 1
ATOM 1964 C CA . ASP A 1 266 ? -32.969 44.687 41.353 1.00 18.89 265 ASP A CA 1
ATOM 1965 C C . ASP A 1 266 ? -32.396 43.428 40.662 1.00 18.68 265 ASP A C 1
ATOM 1966 O O . ASP A 1 266 ? -32.466 42.338 41.215 1.00 19.94 265 ASP A O 1
ATOM 1971 N N . LEU A 1 267 ? -31.868 43.582 39.447 1.00 16.64 266 LEU A N 1
ATOM 1972 C CA . LEU A 1 267 ? -31.241 42.476 38.701 1.00 15.58 266 LEU A CA 1
ATOM 1973 C C . LEU A 1 267 ? -29.800 42.220 39.150 1.00 16.09 266 LEU A C 1
ATOM 1974 O O . LEU A 1 267 ? -29.136 41.364 38.594 1.00 17.74 266 LEU A O 1
ATOM 1979 N N . GLY A 1 268 ? -29.322 42.968 40.133 1.00 15.83 267 GLY A N 1
ATOM 1980 C CA . GLY A 1 268 ? -27.968 42.823 40.666 1.00 16.35 267 GLY A CA 1
ATOM 1981 C C . GLY A 1 268 ? -26.863 43.541 39.888 1.00 16.45 267 GLY A C 1
ATOM 1982 O O . GLY A 1 268 ? -25.688 43.246 40.093 1.00 17.02 267 GLY A O 1
ATOM 1983 N N . LEU A 1 269 ? -27.233 44.452 38.992 1.00 13.85 268 LEU A N 1
ATOM 1984 C CA . LEU A 1 269 ? -26.231 45.141 38.145 1.00 12.24 268 LEU A CA 1
ATOM 1985 C C . LEU A 1 269 ? -25.773 46.425 38.778 1.00 12.20 268 LEU A C 1
ATOM 1986 O O . LEU A 1 269 ? -26.489 47.021 39.600 1.00 11.16 268 LEU A O 1
ATOM 1991 N N . ILE A 1 270 ? -24.556 46.836 38.412 1.00 10.71 269 ILE A N 1
ATOM 1992 C CA . ILE A 1 270 ? -24.009 48.154 38.776 1.00 10.75 269 ILE A CA 1
ATOM 1993 C C . ILE A 1 270 ? -24.325 49.058 37.573 1.00 11.46 269 ILE A C 1
ATOM 1994 O O . ILE A 1 270 ? -24.237 48.580 36.446 1.00 11.13 269 ILE A O 1
ATOM 1999 N N . VAL A 1 271 ? -24.692 50.338 37.801 1.00 8.65 270 VAL A N 1
ATOM 2000 C CA . VAL A 1 271 ? -25.045 51.238 36.745 1.00 9.41 270 VAL A CA 1
ATOM 2001 C C . VAL A 1 271 ? -24.097 52.435 36.766 1.00 10.09 270 VAL A C 1
ATOM 2002 O O . VAL A 1 271 ? -24.026 53.162 37.775 1.00 9.69 270 VAL A O 1
ATOM 2006 N N . LEU A 1 272 ? -23.358 52.598 35.688 1.00 7.37 271 LEU A N 1
ATOM 2007 C CA . LEU A 1 272 ? -22.429 53.741 35.533 1.00 8.70 271 LEU A CA 1
ATOM 2008 C C . LEU A 1 272 ? -22.943 54.506 34.331 1.00 10.36 271 LEU A C 1
ATOM 2009 O O . LEU A 1 272 ? -23.037 53.944 33.217 1.00 12.95 271 LEU A O 1
ATOM 2014 N N . THR A 1 273 ? -23.276 55.775 34.502 1.00 7.93 272 THR A N 1
ATOM 2015 C CA . THR A 1 273 ? -23.752 56.546 33.367 1.00 9.07 272 THR A CA 1
ATOM 2016 C C . THR A 1 273 ? -22.648 57.492 32.845 1.00 8.36 272 THR A C 1
ATOM 2017 O O . THR A 1 273 ? -21.692 57.855 33.585 1.00 10.71 272 THR A O 1
ATOM 2021 N N . TRP A 1 274 ? -22.766 57.866 31.564 1.00 10.16 273 TRP A N 1
ATOM 2022 C CA . TRP A 1 274 ? -21.730 58.587 30.820 1.00 7.89 273 TRP A CA 1
ATOM 2023 C C . TRP A 1 274 ? -22.328 59.434 29.727 1.00 8.48 273 TRP A C 1
ATOM 2024 O O . TRP A 1 274 ? -23.530 59.214 29.435 1.00 9.58 273 TRP A O 1
ATOM 2035 N N . THR A 1 275 ? -21.672 60.498 29.230 1.00 8.87 274 THR A N 1
ATOM 2036 C CA . THR A 1 275 ? -20.493 61.187 29.757 1.00 9.36 274 THR A CA 1
ATOM 2037 C C . THR A 1 275 ? -21.155 62.485 30.280 1.00 10.04 274 THR A C 1
ATOM 2038 O O . THR A 1 275 ? -21.726 63.263 29.506 1.00 10.32 274 THR A O 1
ATOM 2042 N N . VAL A 1 276 ? -21.123 62.663 31.594 1.00 9.06 275 VAL A N 1
ATOM 2043 C CA . VAL A 1 276 ? -22.006 63.672 32.217 1.00 9.04 275 VAL A CA 1
ATOM 2044 C C . VAL A 1 276 ? -21.161 64.846 32.609 1.00 7.66 275 VAL A C 1
ATOM 2045 O O . VAL A 1 276 ? -20.304 64.745 33.514 1.00 7.42 275 VAL A O 1
ATOM 2049 N N . ASN A 1 277 ? -21.424 66.009 32.000 1.00 8.95 276 ASN A N 1
ATOM 2050 C CA . ASN A 1 277 ? -20.600 67.193 32.170 1.00 9.63 276 ASN A CA 1
ATOM 2051 C C . ASN A 1 277 ? -21.327 68.426 32.658 1.00 7.99 276 ASN A C 1
ATOM 2052 O O . ASN A 1 277 ? -20.770 69.202 33.417 1.00 8.49 276 ASN A O 1
ATOM 2057 N N . GLU A 1 278 ? -22.571 68.644 32.262 1.00 7.30 277 GLU A N 1
ATOM 2058 C CA . GLU A 1 278 ? -23.241 69.880 32.706 1.00 9.16 277 GLU A CA 1
ATOM 2059 C C . GLU A 1 278 ? -23.715 69.722 34.145 1.00 8.65 277 GLU A C 1
ATOM 2060 O O . GLU A 1 278 ? -24.201 68.654 34.553 1.00 8.72 277 GLU A O 1
ATOM 2066 N N . PRO A 1 279 ? -23.586 70.783 34.942 1.00 9.06 278 PRO A N 1
ATOM 2067 C CA . PRO A 1 279 ? -23.946 70.690 36.353 1.00 9.58 278 PRO A CA 1
ATOM 2068 C C . PRO A 1 279 ? -25.328 70.146 36.668 1.00 9.59 278 PRO A C 1
ATOM 2069 O O . PRO A 1 279 ? -25.477 69.296 37.579 1.00 8.61 278 PRO A O 1
ATOM 2073 N N A GLU A 1 280 ? -26.357 70.592 35.954 0.50 10.08 279 GLU A N 1
ATOM 2074 N N B GLU A 1 280 ? -26.325 70.563 35.906 0.50 9.56 279 GLU A N 1
ATOM 2075 C CA A GLU A 1 280 ? -27.708 70.090 36.199 0.50 11.73 279 GLU A CA 1
ATOM 2076 C CA B GLU A 1 280 ? -27.668 70.077 36.107 0.50 10.61 279 GLU A CA 1
ATOM 2077 C C A GLU A 1 280 ? -27.836 68.596 35.854 0.50 8.67 279 GLU A C 1
ATOM 2078 C C B GLU A 1 280 ? -27.759 68.580 35.894 0.50 8.03 279 GLU A C 1
ATOM 2079 O O A GLU A 1 280 ? -28.668 67.923 36.445 0.50 9.98 279 GLU A O 1
ATOM 2080 O O B GLU A 1 280 ? -28.441 67.884 36.616 0.50 9.69 279 GLU A O 1
ATOM 2091 N N . ASP A 1 281 ? -27.060 68.115 34.875 1.00 8.04 280 ASP A N 1
ATOM 2092 C CA . ASP A 1 281 ? -27.057 66.684 34.493 1.00 7.30 280 ASP A CA 1
ATOM 2093 C C . ASP A 1 281 ? -26.334 65.853 35.540 1.00 8.13 280 ASP A C 1
ATOM 2094 O O . ASP A 1 281 ? -26.819 64.812 35.950 1.00 9.03 280 ASP A O 1
ATOM 2099 N N . ILE A 1 282 ? -25.221 66.375 36.019 1.00 8.76 281 ILE A N 1
ATOM 2100 C CA . ILE A 1 282 ? -24.460 65.673 37.100 1.00 6.88 281 ILE A CA 1
ATOM 2101 C C . ILE A 1 282 ? -25.339 65.506 38.316 1.00 5.94 281 ILE A C 1
ATOM 2102 O O . ILE A 1 282 ? -25.512 64.397 38.851 1.00 8.22 281 ILE A O 1
ATOM 2107 N N . ARG A 1 283 ? -25.968 66.608 38.733 1.00 6.73 282 ARG A N 1
ATOM 2108 C CA . ARG A 1 283 ? -26.881 66.592 39.857 1.00 8.54 282 ARG A CA 1
ATOM 2109 C C . ARG A 1 283 ? -28.045 65.621 39.656 1.00 7.63 282 ARG A C 1
ATOM 2110 O O . ARG A 1 283 ? -28.357 64.855 40.553 1.00 8.22 282 ARG A O 1
ATOM 2118 N N . ARG A 1 284 ? -28.690 65.650 38.494 1.00 9.94 283 ARG A N 1
ATOM 2119 C CA . ARG A 1 284 ? -29.836 64.766 38.213 1.00 8.67 283 ARG A CA 1
ATOM 2120 C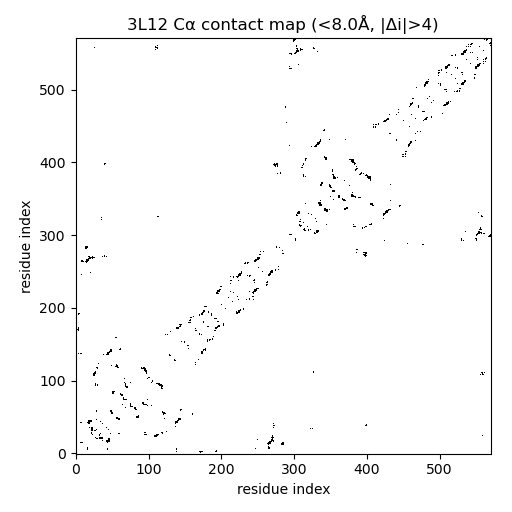 C . ARG A 1 284 ? -29.406 63.300 38.246 1.00 7.68 283 ARG A C 1
ATOM 2121 O O . ARG A 1 284 ? -30.136 62.465 38.823 1.00 8.86 283 ARG A O 1
ATOM 2137 N N . ALA A 1 286 ? -26.807 61.974 39.933 1.00 8.13 285 ALA A N 1
ATOM 2138 C CA . ALA A 1 286 ? -26.594 61.619 41.334 1.00 9.59 285 ALA A CA 1
ATOM 2139 C C . ALA A 1 286 ? -27.926 61.286 42.032 1.00 9.38 285 ALA A C 1
ATOM 2140 O O . ALA A 1 286 ? -28.007 60.317 42.798 1.00 10.93 285 ALA A O 1
ATOM 2142 N N A THR A 1 287 ? -29.009 61.995 41.705 0.30 9.52 286 THR A N 1
ATOM 2143 N N B THR A 1 287 ? -28.935 62.139 41.856 0.70 9.56 286 THR A N 1
ATOM 2144 C CA A THR A 1 287 ? -30.311 61.671 42.315 0.30 9.64 286 THR A CA 1
ATOM 2145 C CA B THR A 1 287 ? -30.246 61.964 42.492 0.70 10.82 286 THR A CA 1
ATOM 2146 C C A THR A 1 287 ? -31.039 60.453 41.721 0.30 10.23 286 THR A C 1
ATOM 2147 C C B THR A 1 287 ? -30.952 60.661 42.097 0.70 10.87 286 THR A C 1
ATOM 2148 O O A THR A 1 287 ? -31.993 59.977 42.332 0.30 9.56 286 THR A O 1
ATOM 2149 O O B THR A 1 287 ? -31.702 60.047 42.851 0.70 10.72 286 THR A O 1
ATOM 2156 N N A THR A 1 288 ? -30.638 59.944 40.551 0.60 10.98 287 THR A N 1
ATOM 2157 N N B THR A 1 288 ? -30.674 60.233 40.863 0.40 10.96 287 THR A N 1
ATOM 2158 C CA A THR A 1 288 ? -31.260 58.740 40.074 0.60 11.76 287 THR A CA 1
ATOM 2159 C CA B THR A 1 288 ? -31.249 59.016 40.277 0.40 11.04 287 THR A CA 1
ATOM 2160 C C A THR A 1 288 ? -30.751 57.570 40.896 0.60 11.99 287 THR A C 1
ATOM 2161 C C B THR A 1 288 ? -30.712 57.684 40.823 0.40 11.76 287 THR A C 1
ATOM 2162 O O A THR A 1 288 ? -31.344 56.495 40.888 0.60 13.43 287 THR A O 1
ATOM 2163 O O B THR A 1 288 ? -31.224 56.619 40.478 0.40 12.43 287 THR A O 1
ATOM 2170 N N . GLY A 1 289 ? -29.645 57.738 41.603 1.00 13.31 288 GLY A N 1
ATOM 2171 C CA . GLY A 1 289 ? -29.133 56.579 42.312 1.00 13.34 288 GLY A CA 1
ATOM 2172 C C . GLY A 1 289 ? -28.115 55.727 41.527 1.00 12.72 288 GLY A C 1
ATOM 2173 O O . GLY A 1 289 ? -27.805 54.652 41.947 1.00 11.23 288 GLY A O 1
ATOM 2174 N N . VAL A 1 290 ? -27.576 56.228 40.415 1.00 11.83 289 VAL A N 1
ATOM 2175 C CA . VAL A 1 290 ? -26.547 55.488 39.692 1.00 9.79 289 VAL A CA 1
ATOM 2176 C C . VAL A 1 290 ? -25.386 55.248 40.636 1.00 9.81 289 VAL A C 1
ATOM 2177 O O . VAL A 1 290 ? -25.132 56.046 41.592 1.00 8.15 289 VAL A O 1
ATOM 2181 N N . ASP A 1 291 ? -24.669 54.173 40.367 1.00 8.42 290 ASP A N 1
ATOM 2182 C CA . ASP A 1 291 ? -23.502 53.823 41.157 1.00 8.07 290 ASP A CA 1
ATOM 2183 C C . ASP A 1 291 ? -22.348 54.767 40.865 1.00 7.60 290 ASP A C 1
ATOM 2184 O O . ASP A 1 291 ? -21.561 55.057 41.775 1.00 7.85 290 ASP A O 1
ATOM 2189 N N . GLY A 1 292 ? -22.275 55.261 39.644 1.00 8.84 291 GLY A N 1
ATOM 2190 C CA . GLY A 1 292 ? -21.156 56.125 39.263 1.00 8.97 291 GLY A CA 1
ATOM 2191 C C . GLY A 1 292 ? -21.436 56.932 38.020 1.00 8.08 291 GLY A C 1
ATOM 2192 O O . GLY A 1 292 ? -22.349 56.615 37.263 1.00 7.30 291 GLY A O 1
ATOM 2193 N N . ILE A 1 293 ? -20.631 57.989 37.879 1.00 8.03 292 ILE A N 1
ATOM 2194 C CA . ILE A 1 293 ? -20.693 58.945 36.788 1.00 7.00 292 ILE A CA 1
ATOM 2195 C C . ILE A 1 293 ? -19.363 59.083 36.091 1.00 6.87 292 ILE A C 1
ATOM 2196 O O . ILE A 1 293 ? -18.326 59.340 36.756 1.00 7.76 292 ILE A O 1
ATOM 2201 N N . VAL A 1 294 ? -19.358 58.803 34.785 1.00 7.49 293 VAL A N 1
ATOM 2202 C CA . VAL A 1 294 ? -18.230 58.994 33.926 1.00 6.95 293 VAL A CA 1
ATOM 2203 C C . VAL A 1 294 ? -18.360 60.416 33.412 1.00 6.66 293 VAL A C 1
ATOM 2204 O O . VAL A 1 294 ? -19.372 60.803 32.810 1.00 9.15 293 VAL A O 1
ATOM 2208 N N . THR A 1 295 ? -17.283 61.177 33.607 1.00 7.20 294 THR A N 1
ATOM 2209 C CA . THR A 1 295 ? -17.261 62.612 33.313 1.00 6.89 294 THR A CA 1
ATOM 2210 C C . THR A 1 295 ? -15.925 63.103 32.689 1.00 6.25 294 THR A C 1
ATOM 2211 O O . THR A 1 295 ? -14.847 62.668 33.035 1.00 7.25 294 THR A O 1
ATOM 2215 N N . ASP A 1 296 ? -16.039 64.089 31.792 1.00 7.13 295 ASP A N 1
ATOM 2216 C CA . ASP A 1 296 ? -14.897 64.820 31.283 1.00 8.00 295 ASP A CA 1
ATOM 2217 C C . ASP A 1 296 ? -14.333 65.866 32.271 1.00 7.65 295 ASP A C 1
ATOM 2218 O O . ASP A 1 296 ? -13.203 66.377 32.091 1.00 8.30 295 ASP A O 1
ATOM 2223 N N . TYR A 1 297 ? -15.118 66.151 33.341 1.00 6.95 296 TYR A N 1
ATOM 2224 C CA . TYR A 1 297 ? -14.806 67.201 34.322 1.00 8.68 296 TYR A CA 1
ATOM 2225 C C . TYR A 1 297 ? -14.893 66.636 35.735 1.00 9.84 296 TYR A C 1
ATOM 2226 O O . TYR A 1 297 ? -15.874 66.863 36.434 1.00 9.41 296 TYR A O 1
ATOM 2235 N N . PRO A 1 298 ? -13.870 65.884 36.126 1.00 8.71 297 PRO A N 1
ATOM 2236 C CA . PRO A 1 298 ? -13.955 65.255 37.479 1.00 7.72 297 PRO A CA 1
ATOM 2237 C C . PRO A 1 298 ? -14.047 66.266 38.617 1.00 7.45 297 PRO A C 1
ATOM 2238 O O . PRO A 1 298 ? -14.807 66.021 39.559 1.00 6.43 297 PRO A O 1
ATOM 2242 N N . GLY A 1 299 ? -13.325 67.391 38.568 1.00 7.10 298 GLY A N 1
ATOM 2243 C CA . GLY A 1 299 ? -13.424 68.348 39.664 1.00 6.89 298 GLY A CA 1
ATOM 2244 C C . GLY A 1 299 ? -14.828 68.896 39.794 1.00 6.87 298 GLY A C 1
ATOM 2245 O O . GLY A 1 299 ? -15.315 69.068 40.901 1.00 6.34 298 GLY A O 1
ATOM 2246 N N . ARG A 1 300 ? -15.451 69.276 38.667 1.00 6.74 299 ARG A N 1
ATOM 2247 C CA . ARG A 1 300 ? -16.822 69.774 38.644 1.00 7.87 299 ARG A CA 1
ATOM 2248 C C . ARG A 1 300 ? -17.756 68.780 39.301 1.00 7.87 299 ARG A C 1
ATOM 2249 O O . ARG A 1 300 ? -18.642 69.167 40.098 1.00 7.36 299 ARG A O 1
ATOM 2257 N N . THR A 1 301 ? -17.572 67.497 38.938 1.00 6.86 300 THR A N 1
ATOM 2258 C CA . THR A 1 301 ? -18.389 66.401 39.465 1.00 7.35 300 THR A CA 1
ATOM 2259 C C . THR A 1 301 ? -18.156 66.221 40.952 1.00 5.77 300 THR A C 1
ATOM 2260 O O . THR A 1 301 ? -19.098 66.080 41.755 1.00 5.88 300 THR A O 1
ATOM 2264 N N . GLN A 1 302 ? -16.901 66.195 41.365 1.00 6.07 301 GLN A N 1
ATOM 2265 C CA . GLN A 1 302 ? -16.571 66.120 42.798 1.00 5.91 301 GLN A CA 1
ATOM 2266 C C . GLN A 1 302 ? -17.265 67.218 43.584 1.00 6.82 301 GLN A C 1
ATOM 2267 O O . GLN A 1 302 ? -17.855 66.965 44.640 1.00 5.72 301 GLN A O 1
ATOM 2273 N N . ARG A 1 303 ? -17.176 68.462 43.090 1.00 6.24 302 ARG A N 1
ATOM 2274 C CA . ARG A 1 303 ? -17.777 69.589 43.813 1.00 4.81 302 ARG A CA 1
ATOM 2275 C C . ARG A 1 303 ? -19.300 69.503 43.962 1.00 6.40 302 ARG A C 1
ATOM 2276 O O . ARG A 1 303 ? -19.853 69.848 45.011 1.00 5.33 302 ARG A O 1
ATOM 2284 N N . ILE A 1 304 ? -19.939 68.979 42.952 1.00 4.95 303 ILE A N 1
ATOM 2285 C CA . ILE A 1 304 ? -21.404 68.772 42.998 1.00 5.60 303 ILE A CA 1
ATOM 2286 C C . ILE A 1 304 ? -21.727 67.663 43.995 1.00 6.24 303 ILE A C 1
ATOM 2287 O O . ILE A 1 304 ? -22.596 67.837 44.826 1.00 5.07 303 ILE A O 1
ATOM 2292 N N . LEU A 1 305 ? -20.937 66.584 44.004 1.00 5.26 304 LEU A N 1
ATOM 2293 C CA . LEU A 1 305 ? -21.170 65.517 45.000 1.00 5.89 304 LEU A CA 1
ATOM 2294 C C . LEU A 1 305 ? -20.966 66.032 46.420 1.00 5.82 304 LEU A C 1
ATOM 2295 O O . LEU A 1 305 ? -21.805 65.820 47.291 1.00 4.70 304 LEU A O 1
ATOM 2300 N N . ILE A 1 306 ? -19.898 66.791 46.643 1.00 4.44 305 ILE A N 1
ATOM 2301 C CA . ILE A 1 306 ? -19.687 67.384 47.960 1.00 5.93 305 ILE A CA 1
ATOM 2302 C C . ILE A 1 306 ? -20.841 68.328 48.356 1.00 5.76 305 ILE A C 1
ATOM 2303 O O . ILE A 1 306 ? -21.294 68.319 49.480 1.00 5.22 305 ILE A O 1
ATOM 2308 N N . ASP A 1 307 ? -21.314 69.138 47.417 1.00 6.04 306 ASP A N 1
ATOM 2309 C CA . ASP A 1 307 ? -22.431 70.024 47.670 1.00 6.43 306 ASP A CA 1
ATOM 2310 C C . ASP A 1 307 ? -23.717 69.240 48.083 1.00 6.53 306 ASP A C 1
ATOM 2311 O O . ASP A 1 307 ? -24.550 69.721 48.877 1.00 7.06 306 ASP A O 1
ATOM 2324 N N . GLY A 1 309 ? -23.581 66.479 49.801 1.00 6.79 308 GLY A N 1
ATOM 2325 C CA . GLY A 1 309 ? -23.239 65.705 50.977 1.00 6.25 308 GLY A CA 1
ATOM 2326 C C . GLY A 1 309 ? -22.728 64.306 50.733 1.00 6.18 308 GLY A C 1
ATOM 2327 O O . GLY A 1 309 ? -22.690 63.507 51.679 1.00 7.85 308 GLY A O 1
ATOM 2328 N N . LEU A 1 310 ? -22.353 64.012 49.490 1.00 5.57 309 LEU A N 1
ATOM 2329 C CA . LEU A 1 310 ? -21.906 62.690 49.077 1.00 6.47 309 LEU A CA 1
ATOM 2330 C C . LEU A 1 310 ? -20.374 62.695 48.935 1.00 7.00 309 LEU A C 1
ATOM 2331 O O . LEU A 1 310 ? -19.719 63.723 49.061 1.00 9.12 309 LEU A O 1
ATOM 2336 N N A SER A 1 311 ? -19.819 61.524 48.639 0.70 7.69 310 SER A N 1
ATOM 2337 N N B SER A 1 311 ? -19.835 61.499 48.696 0.30 7.76 310 SER A N 1
ATOM 2338 C CA A SER A 1 311 ? -18.404 61.408 48.372 0.70 8.96 310 SER A CA 1
ATOM 2339 C CA B SER A 1 311 ? -18.412 61.258 48.523 0.30 8.71 310 SER A CA 1
ATOM 2340 C C A SER A 1 311 ? -18.231 60.318 47.322 0.70 8.86 310 SER A C 1
ATOM 2341 C C B SER A 1 311 ? -18.243 60.360 47.297 0.30 8.59 310 SER A C 1
ATOM 2342 O O A SER A 1 311 ? -19.197 59.675 46.910 0.70 8.94 310 SER A O 1
ATOM 2343 O O B SER A 1 311 ? -19.231 59.973 46.665 0.30 8.32 310 SER A O 1
ATOM 2348 N N . TRP A 1 312 ? -17.002 60.083 46.923 1.00 8.52 311 TRP A N 1
ATOM 2349 C CA . TRP A 1 312 ? -16.704 59.102 45.821 1.00 9.25 311 TRP A CA 1
ATOM 2350 C C . TRP A 1 312 ? -15.773 58.012 46.225 1.00 9.91 311 TRP A C 1
ATOM 2351 O O . TRP A 1 312 ? -15.549 57.098 45.445 1.00 10.56 311 TRP A O 1
ATOM 2362 N N A THR A 1 313 ? -15.567 57.974 47.550 0.50 12.36 312 THR A N 1
ATOM 2363 N N B THR A 1 313 ? -15.058 58.151 47.333 0.50 11.40 312 THR A N 1
ATOM 2364 C CA A THR A 1 313 ? -14.835 56.969 48.305 0.50 14.44 312 THR A CA 1
ATOM 2365 C CA B THR A 1 313 ? -14.007 57.168 47.664 0.50 12.75 312 THR A CA 1
ATOM 2366 C C A THR A 1 313 ? -15.595 56.702 49.629 0.50 15.85 312 THR A C 1
ATOM 2367 C C B THR A 1 313 ? -14.538 55.941 48.367 0.50 13.23 312 THR A C 1
ATOM 2368 O O A THR A 1 313 ? -16.226 57.545 50.339 0.50 14.11 312 THR A O 1
ATOM 2369 O O B THR A 1 313 ? -15.511 55.985 49.098 0.50 12.03 312 THR A O 1
ATOM 2378 N N . GLY B 1 4 ? 22.247 91.558 32.060 1.00 32.78 3 GLY B N 1
ATOM 2379 C CA . GLY B 1 4 ? 21.249 92.173 32.991 1.00 32.18 3 GLY B CA 1
ATOM 2380 C C . GLY B 1 4 ? 20.662 91.127 33.933 1.00 30.81 3 GLY B C 1
ATOM 2381 O O . GLY B 1 4 ? 21.408 90.400 34.599 1.00 33.88 3 GLY B O 1
ATOM 2382 N N . PHE B 1 5 ? 19.331 91.056 33.989 1.00 27.36 4 PHE B N 1
ATOM 2383 C CA . PHE B 1 5 ? 18.612 90.111 34.830 1.00 23.70 4 PHE B CA 1
ATOM 2384 C C . PHE B 1 5 ? 18.130 88.937 33.972 1.00 21.95 4 PHE B C 1
ATOM 2385 O O . PHE B 1 5 ? 17.098 89.057 33.299 1.00 19.92 4 PHE B O 1
ATOM 2393 N N . SER B 1 6 ? 18.808 87.795 34.037 1.00 20.34 5 SER B N 1
ATOM 2394 C CA . SER B 1 6 ? 18.444 86.626 33.209 1.00 21.81 5 SER B CA 1
ATOM 2395 C C . SER B 1 6 ? 17.086 86.011 33.609 1.00 20.32 5 SER B C 1
ATOM 2396 O O . SER B 1 6 ? 16.457 85.272 32.845 1.00 20.30 5 SER B O 1
ATOM 2399 N N . GLN B 1 7 ? 16.624 86.323 34.827 1.00 17.10 6 GLN B N 1
ATOM 2400 C CA . GLN B 1 7 ? 15.310 85.865 35.293 1.00 16.25 6 GLN B CA 1
ATOM 2401 C C . GLN B 1 7 ? 14.225 86.380 34.327 1.00 15.31 6 GLN B C 1
ATOM 2402 O O . GLN B 1 7 ? 13.168 85.757 34.190 1.00 18.09 6 GLN B O 1
ATOM 2408 N N . LEU B 1 8 ? 14.475 87.506 33.659 1.00 16.57 7 LEU B N 1
ATOM 2409 C CA . LEU B 1 8 ? 13.481 88.122 32.781 1.00 15.28 7 LEU B CA 1
ATOM 2410 C C . LEU B 1 8 ? 13.254 87.348 31.460 1.00 14.92 7 LEU B C 1
ATOM 2411 O O . LEU B 1 8 ? 12.203 87.498 30.812 1.00 13.15 7 LEU B O 1
ATOM 2416 N N A GLU B 1 9 ? 14.214 86.520 31.073 0.50 15.02 8 GLU B N 1
ATOM 2417 N N B GLU B 1 9 ? 14.228 86.526 31.087 0.50 16.19 8 GLU B N 1
ATOM 2418 C CA A GLU B 1 9 ? 14.097 85.737 29.849 0.50 16.41 8 GLU B CA 1
ATOM 2419 C CA B GLU B 1 9 ? 14.119 85.657 29.930 0.50 18.31 8 GLU B CA 1
ATOM 2420 C C A GLU B 1 9 ? 12.798 84.920 29.778 0.50 16.83 8 GLU B C 1
ATOM 2421 C C B GLU B 1 9 ? 12.758 85.019 29.808 0.50 17.90 8 GLU B C 1
ATOM 2422 O O A GLU B 1 9 ? 12.228 84.774 28.707 0.50 18.61 8 GLU B O 1
ATOM 2423 O O B GLU B 1 9 ? 12.107 85.129 28.769 0.50 18.82 8 GLU B O 1
ATOM 2434 N N . GLY B 1 10 ? 12.291 84.423 30.907 1.00 17.49 9 GLY B N 1
ATOM 2435 C CA . GLY B 1 10 ? 11.027 83.686 30.892 1.00 17.38 9 GLY B CA 1
ATOM 2436 C C . GLY B 1 10 ? 9.753 84.498 30.923 1.00 16.91 9 GLY B C 1
ATOM 2437 O O . GLY B 1 10 ? 8.634 83.943 30.825 1.00 17.88 9 GLY B O 1
ATOM 2438 N N . LEU B 1 11 ? 9.913 85.809 31.089 1.00 14.75 10 LEU B N 1
ATOM 2439 C CA . LEU B 1 11 ? 8.782 86.699 31.243 1.00 12.82 10 LEU B CA 1
ATOM 2440 C C . LEU B 1 11 ? 8.678 87.738 30.126 1.00 12.14 10 LEU B C 1
ATOM 2441 O O . LEU B 1 11 ? 7.689 88.403 30.052 1.00 10.77 10 LEU B O 1
ATOM 2446 N N A ARG B 1 12 ? 9.720 87.879 29.310 0.70 13.03 11 ARG B N 1
ATOM 2447 N N B ARG B 1 12 ? 9.718 87.856 29.302 0.30 12.32 11 ARG B N 1
ATOM 2448 C CA A ARG B 1 12 ? 9.749 88.837 28.201 0.70 13.66 11 ARG B CA 1
ATOM 2449 C CA B ARG B 1 12 ? 9.754 88.791 28.190 0.30 12.46 11 ARG B CA 1
ATOM 2450 C C A ARG B 1 12 ? 8.969 88.287 27.008 0.70 12.76 11 ARG B C 1
ATOM 2451 C C B ARG B 1 12 ? 8.931 88.256 27.033 0.30 12.02 11 ARG B C 1
ATOM 2452 O O A ARG B 1 12 ? 9.149 87.148 26.598 0.70 12.39 11 ARG B O 1
ATOM 2453 O O B ARG B 1 12 ? 9.047 87.086 26.674 0.30 12.11 11 ARG B O 1
ATOM 2468 N N . GLY B 1 13 ? 8.085 89.110 26.469 1.00 10.47 12 GLY B N 1
ATOM 2469 C CA . GLY B 1 13 ? 7.306 88.766 25.314 1.00 11.44 12 GLY B CA 1
ATOM 2470 C C . GLY B 1 13 ? 8.015 89.181 24.035 1.00 12.26 12 GLY B C 1
ATOM 2471 O O . GLY B 1 13 ? 9.091 89.819 24.023 1.00 12.13 12 GLY B O 1
ATOM 2472 N N . HIS B 1 14 ? 7.387 88.808 22.938 1.00 10.40 13 HIS B N 1
ATOM 2473 C CA . HIS B 1 14 ? 7.882 89.080 21.598 1.00 13.52 13 HIS B CA 1
ATOM 2474 C C . HIS B 1 14 ? 6.642 89.339 20.742 1.00 15.04 13 HIS B C 1
ATOM 2475 O O . HIS B 1 14 ? 5.505 89.198 21.204 1.00 14.92 13 HIS B O 1
ATOM 2482 N N . PRO B 1 15 ? 6.841 89.759 19.491 1.00 16.45 14 PRO B N 1
ATOM 2483 C CA . PRO B 1 15 ? 5.694 90.036 18.612 1.00 15.66 14 PRO B CA 1
ATOM 2484 C C . PRO B 1 15 ? 4.633 88.904 18.544 1.00 15.07 14 PRO B C 1
ATOM 2485 O O . PRO B 1 15 ? 3.409 89.183 18.539 1.00 17.34 14 PRO B O 1
ATOM 2489 N N A SER B 1 16 ? 5.103 87.665 18.528 0.50 12.83 15 SER B N 1
ATOM 2490 N N B SER B 1 16 ? 5.076 87.658 18.517 0.50 12.43 15 SER B N 1
ATOM 2491 C CA A SER B 1 16 ? 4.227 86.486 18.482 0.50 12.73 15 SER B CA 1
ATOM 2492 C CA B SER B 1 16 ? 4.128 86.527 18.536 0.50 12.09 15 SER B CA 1
ATOM 2493 C C A SER B 1 16 ? 4.177 85.666 19.779 0.50 11.27 15 SER B C 1
ATOM 2494 C C B SER B 1 16 ? 4.297 85.601 19.751 0.50 10.87 15 SER B C 1
ATOM 2495 O O A SER B 1 16 ? 3.562 84.609 19.797 0.50 11.47 15 SER B O 1
ATOM 2496 O O B SER B 1 16 ? 4.007 84.403 19.680 0.50 10.93 15 SER B O 1
ATOM 2501 N N . VAL B 1 17 ? 4.790 86.156 20.853 1.00 9.35 16 VAL B N 1
ATOM 2502 C CA . VAL B 1 17 ? 4.905 85.419 22.118 1.00 8.08 16 VAL B CA 1
ATOM 2503 C C . VAL B 1 17 ? 4.301 86.234 23.277 1.00 7.67 16 VAL B C 1
ATOM 2504 O O . VAL B 1 17 ? 4.733 87.338 23.568 1.00 8.20 16 VAL B O 1
ATOM 2508 N N . VAL B 1 18 ? 3.304 85.636 23.936 1.00 5.32 17 VAL B N 1
ATOM 2509 C CA . VAL B 1 18 ? 2.714 86.181 25.145 1.00 5.14 17 VAL B CA 1
ATOM 2510 C C . VAL B 1 18 ? 2.885 85.045 26.206 1.00 7.55 17 VAL B C 1
ATOM 2511 O O . VAL B 1 18 ? 2.423 83.921 26.011 1.00 8.10 17 VAL B O 1
ATOM 2515 N N . ARG B 1 19 ? 3.579 85.350 27.308 1.00 7.68 18 ARG B N 1
ATOM 2516 C CA . ARG B 1 19 ? 3.822 84.381 28.344 1.00 7.04 18 ARG B CA 1
ATOM 2517 C C . ARG B 1 19 ? 2.537 84.085 29.124 1.00 7.75 18 ARG B C 1
ATOM 2518 O O . ARG B 1 19 ? 1.668 84.925 29.239 1.00 7.84 18 ARG B O 1
ATOM 2526 N N . VAL B 1 20 ? 2.455 82.859 29.646 1.00 8.39 19 VAL B N 1
ATOM 2527 C CA . VAL B 1 20 ? 1.314 82.420 30.463 1.00 6.93 19 VAL B CA 1
ATOM 2528 C C . VAL B 1 20 ? 1.828 82.153 31.875 1.00 6.71 19 VAL B C 1
ATOM 2529 O O . VAL B 1 20 ? 2.735 81.333 32.068 1.00 7.88 19 VAL B O 1
ATOM 2533 N N . ILE B 1 21 ? 1.303 82.898 32.838 1.00 6.82 20 ILE B N 1
ATOM 2534 C CA . ILE B 1 21 ? 1.679 82.758 34.228 1.00 7.17 20 ILE B CA 1
ATOM 2535 C C . ILE B 1 21 ? 0.517 82.183 35.010 1.00 6.23 20 ILE B C 1
ATOM 2536 O O . ILE B 1 21 ? -0.583 82.763 35.017 1.00 7.40 20 ILE B O 1
ATOM 2541 N N . GLY B 1 22 ? 0.775 81.082 35.715 1.00 5.84 21 GLY B N 1
ATOM 2542 C CA . GLY B 1 22 ? -0.336 80.422 36.450 1.00 7.91 21 GLY B CA 1
ATOM 2543 C C . GLY B 1 22 ? -0.563 81.089 37.790 1.00 5.72 21 GLY B C 1
ATOM 2544 O O . GLY B 1 22 ? 0.346 81.142 38.650 1.00 8.48 21 GLY B O 1
ATOM 2545 N N . HIS B 1 23 ? -1.763 81.616 37.946 1.00 8.47 22 HIS B N 1
ATOM 2546 C CA . HIS B 1 23 ? -2.109 82.372 39.144 1.00 8.49 22 HIS B CA 1
ATOM 2547 C C . HIS B 1 23 ? -2.335 81.446 40.340 1.00 7.74 22 HIS B C 1
ATOM 2548 O O . HIS B 1 23 ? -3.265 80.619 40.283 1.00 8.41 22 HIS B O 1
ATOM 2555 N N . ARG B 1 24 ? -1.453 81.536 41.344 1.00 8.65 23 ARG B N 1
ATOM 2556 C CA . ARG B 1 24 ? -1.504 80.617 42.508 1.00 7.27 23 ARG B CA 1
ATOM 2557 C C . ARG B 1 24 ? -1.356 79.172 42.034 1.00 6.70 23 ARG B C 1
ATOM 2558 O O . ARG B 1 24 ? -1.788 78.246 42.697 1.00 8.50 23 ARG B O 1
ATOM 2566 N N . GLY B 1 25 ? -0.651 78.968 40.912 1.00 6.23 24 GLY B N 1
ATOM 2567 C CA . GLY B 1 25 ? -0.631 77.706 40.227 1.00 7.82 24 GLY B CA 1
ATOM 2568 C C . GLY B 1 25 ? -1.742 77.745 39.164 1.00 8.72 24 GLY B C 1
ATOM 2569 O O . GLY B 1 25 ? -1.521 78.273 38.051 1.00 8.95 24 GLY B O 1
ATOM 2570 N N . ALA B 1 26 ? -2.899 77.158 39.442 1.00 9.03 25 ALA B N 1
ATOM 2571 C CA . ALA B 1 26 ? -4.027 77.189 38.537 1.00 6.46 25 ALA B CA 1
ATOM 2572 C C . ALA B 1 26 ? -5.325 77.083 39.359 1.00 7.06 25 ALA B C 1
ATOM 2573 O O . ALA B 1 26 ? -5.987 76.057 39.366 1.00 9.40 25 ALA B O 1
ATOM 2575 N N . ARG B 1 27 ? -5.690 78.199 39.989 1.00 7.61 26 ARG B N 1
ATOM 2576 C CA . ARG B 1 27 ? -6.797 78.247 40.923 1.00 7.62 26 ARG B CA 1
ATOM 2577 C C . ARG B 1 27 ? -8.098 77.805 40.332 1.00 8.10 26 ARG B C 1
ATOM 2578 O O . ARG B 1 27 ? -8.937 77.223 41.003 1.00 8.79 26 ARG B O 1
ATOM 2586 N N . GLY B 1 28 ? -8.259 77.991 39.036 1.00 7.55 27 GLY B N 1
ATOM 2587 C CA . GLY B 1 28 ? -9.466 77.534 38.391 1.00 8.53 27 GLY B CA 1
ATOM 2588 C C . GLY B 1 28 ? -9.659 76.040 38.271 1.00 8.51 27 GLY B C 1
ATOM 2589 O O . GLY B 1 28 ? -10.778 75.561 38.109 1.00 10.14 27 GLY B O 1
ATOM 2590 N N . VAL B 1 29 ? -8.583 75.291 38.390 1.00 6.50 28 VAL B N 1
ATOM 2591 C CA . VAL B 1 29 ? -8.520 73.817 38.213 1.00 7.51 28 VAL B CA 1
ATOM 2592 C C . VAL B 1 29 ? -8.177 73.009 39.474 1.00 8.28 28 VAL B C 1
ATOM 2593 O O . VAL B 1 29 ? -8.708 71.921 39.678 1.00 8.85 28 VAL B O 1
ATOM 2605 N N . PRO B 1 31 ? -6.874 73.375 43.860 1.00 6.51 30 PRO B N 1
ATOM 2606 C CA . PRO B 1 31 ? -6.795 74.289 45.007 1.00 7.09 30 PRO B CA 1
ATOM 2607 C C . PRO B 1 31 ? -5.556 75.168 44.935 1.00 6.57 30 PRO B C 1
ATOM 2608 O O . PRO B 1 31 ? -4.428 74.749 44.660 1.00 7.41 30 PRO B O 1
ATOM 2612 N N . GLU B 1 32 ? -5.826 76.438 45.175 1.00 7.16 31 GLU B N 1
ATOM 2613 C CA . GLU B 1 32 ? -4.808 77.461 45.017 1.00 7.16 31 GLU B CA 1
ATOM 2614 C C . GLU B 1 32 ? -3.646 77.310 45.958 1.00 6.90 31 GLU B C 1
ATOM 2615 O O . GLU B 1 32 ? -3.799 76.914 47.108 1.00 6.84 31 GLU B O 1
ATOM 2621 N N . ASN B 1 33 ? -2.486 77.725 45.459 1.00 6.45 32 ASN B N 1
ATOM 2622 C CA . ASN B 1 33 ? -1.258 77.736 46.280 1.00 5.96 32 ASN B CA 1
ATOM 2623 C C . ASN B 1 33 ? -0.977 76.446 46.986 1.00 8.64 32 ASN B C 1
ATOM 2624 O O . ASN B 1 33 ? -0.498 76.439 48.130 1.00 6.96 32 ASN B O 1
ATOM 2629 N N . THR B 1 34 ? -1.154 75.339 46.279 1.00 6.69 33 THR B N 1
ATOM 2630 C CA . THR B 1 34 ? -0.896 73.998 46.808 1.00 7.93 33 THR B CA 1
ATOM 2631 C C . THR B 1 34 ? 0.169 73.313 45.944 1.00 8.43 33 THR B C 1
ATOM 2632 O O . THR B 1 34 ? 0.304 73.595 44.746 1.00 8.80 33 THR B O 1
ATOM 2636 N N . LEU B 1 35 ? 0.993 72.460 46.566 1.00 8.08 34 LEU B N 1
ATOM 2637 C CA . LEU B 1 35 ? 1.981 71.740 45.784 1.00 7.40 34 LEU B CA 1
ATOM 2638 C C . LEU B 1 35 ? 1.324 70.935 44.657 1.00 8.74 34 LEU B C 1
ATOM 2639 O O . LEU B 1 35 ? 1.851 70.898 43.536 1.00 8.41 34 LEU B O 1
ATOM 2644 N N . GLU B 1 36 ? 0.129 70.380 44.922 1.00 10.47 35 GLU B N 1
ATOM 2645 C CA . GLU B 1 36 ? -0.583 69.608 43.929 1.00 10.39 35 GLU B CA 1
ATOM 2646 C C . GLU B 1 36 ? -0.944 70.494 42.731 1.00 10.24 35 GLU B C 1
ATOM 2647 O O . GLU B 1 36 ? -0.810 70.085 41.553 1.00 10.95 35 GLU B O 1
ATOM 2653 N N . GLY B 1 37 ? -1.437 71.688 43.040 1.00 7.88 36 GLY B N 1
ATOM 2654 C CA . GLY B 1 37 ? -1.798 72.662 41.989 1.00 8.85 36 GLY B CA 1
ATOM 2655 C C . GLY B 1 37 ? -0.586 73.104 41.200 1.00 8.54 36 GLY B C 1
ATOM 2656 O O . GLY B 1 37 ? -0.669 73.270 40.003 1.00 10.27 36 GLY B O 1
ATOM 2657 N N . PHE B 1 38 ? 0.521 73.382 41.859 1.00 7.99 37 PHE B N 1
ATOM 2658 C CA . PHE B 1 38 ? 1.730 73.770 41.145 1.00 8.33 37 PHE B CA 1
ATOM 2659 C C . PHE B 1 38 ? 2.265 72.635 40.255 1.00 8.21 37 PHE B C 1
ATOM 2660 O O . PHE B 1 38 ? 2.695 72.889 39.124 1.00 8.97 37 PHE B O 1
ATOM 2668 N N . ALA B 1 39 ? 2.181 71.373 40.714 1.00 7.89 38 ALA B N 1
ATOM 2669 C CA . ALA B 1 39 ? 2.625 70.259 39.913 1.00 8.33 38 ALA B CA 1
ATOM 2670 C C . ALA B 1 39 ? 1.710 70.131 38.678 1.00 8.39 38 ALA B C 1
ATOM 2671 O O . ALA B 1 39 ? 2.188 69.896 37.563 1.00 9.91 38 ALA B O 1
ATOM 2673 N N . PHE B 1 40 ? 0.394 70.318 38.849 1.00 10.83 39 PHE B N 1
ATOM 2674 C CA . PHE B 1 40 ? -0.509 70.282 37.725 1.00 8.88 39 PHE B CA 1
ATOM 2675 C C . PHE B 1 40 ? -0.137 71.350 36.714 1.00 9.30 39 PHE B C 1
ATOM 2676 O O . PHE B 1 40 ? -0.096 71.085 35.518 1.00 9.85 39 PHE B O 1
ATOM 2684 N N . THR B 1 41 ? 0.123 72.545 37.209 1.00 6.82 40 THR B N 1
ATOM 2685 C CA . THR B 1 41 ? 0.382 73.672 36.327 1.00 8.92 40 THR B CA 1
ATOM 2686 C C . THR B 1 41 ? 1.623 73.389 35.473 1.00 9.13 40 THR B C 1
ATOM 2687 O O . THR B 1 41 ? 1.631 73.652 34.239 1.00 9.97 40 THR B O 1
ATOM 2691 N N . LEU B 1 42 ? 2.666 72.860 36.101 1.00 9.33 41 LEU B N 1
ATOM 2692 C CA . LEU B 1 42 ? 3.885 72.562 35.343 1.00 10.64 41 LEU B CA 1
ATOM 2693 C C . LEU B 1 42 ? 3.636 71.420 34.347 1.00 10.71 41 LEU B C 1
ATOM 2694 O O . LEU B 1 42 ? 4.222 71.408 33.261 1.00 10.47 41 LEU B O 1
ATOM 2699 N N . ALA B 1 43 ? 2.818 70.440 34.727 1.00 9.58 42 ALA B N 1
ATOM 2700 C CA . ALA B 1 43 ? 2.472 69.348 33.837 1.00 10.18 42 ALA B CA 1
ATOM 2701 C C . ALA B 1 43 ? 1.618 69.795 32.645 1.00 12.31 42 ALA B C 1
ATOM 2702 O O . ALA B 1 43 ? 1.557 69.084 31.597 1.00 12.58 42 ALA B O 1
ATOM 2704 N N . ALA B 1 44 ? 0.932 70.911 32.807 1.00 9.27 43 ALA B N 1
ATOM 2705 C CA . ALA B 1 44 ? 0.127 71.532 31.722 1.00 11.86 43 ALA B CA 1
ATOM 2706 C C . ALA B 1 44 ? 0.992 72.353 30.773 1.00 13.62 43 ALA B C 1
ATOM 2707 O O . ALA B 1 44 ? 0.517 73.008 29.871 1.00 14.00 43 ALA B O 1
ATOM 2709 N N . GLY B 1 45 ? 2.292 72.363 30.994 1.00 10.85 44 GLY B N 1
ATOM 2710 C CA . GLY B 1 45 ? 3.232 73.080 30.140 1.00 10.86 44 GLY B CA 1
ATOM 2711 C C . GLY B 1 45 ? 3.478 74.528 30.511 1.00 11.05 44 GLY B C 1
ATOM 2712 O O . GLY B 1 45 ? 4.172 75.258 29.771 1.00 13.68 44 GLY B O 1
ATOM 2713 N N . VAL B 1 46 ? 2.920 74.974 31.609 1.00 10.04 45 VAL B N 1
ATOM 2714 C CA . VAL B 1 46 ? 3.107 76.344 32.057 1.00 8.10 45 VAL B CA 1
ATOM 2715 C C . VAL B 1 46 ? 4.507 76.545 32.566 1.00 10.98 45 VAL B C 1
ATOM 2716 O O . VAL B 1 46 ? 5.039 75.729 33.339 1.00 9.78 45 VAL B O 1
ATOM 2720 N N . ARG B 1 47 ? 5.120 77.632 32.135 1.00 9.75 46 ARG B N 1
ATOM 2721 C CA . ARG B 1 47 ? 6.528 77.874 32.432 1.00 8.70 46 ARG B CA 1
ATOM 2722 C C . ARG B 1 47 ? 6.828 78.933 33.499 1.00 9.72 46 ARG B C 1
ATOM 2723 O O . ARG B 1 47 ? 7.999 79.157 33.858 1.00 10.06 46 ARG B O 1
ATOM 2731 N N . ALA B 1 48 ? 5.784 79.545 34.057 1.00 7.45 47 ALA B N 1
ATOM 2732 C CA . ALA B 1 48 ? 5.903 80.594 35.013 1.00 7.02 47 ALA B CA 1
ATOM 2733 C C . ALA B 1 48 ? 4.740 80.490 36.012 1.00 8.96 47 ALA B C 1
ATOM 2734 O O . ALA B 1 48 ? 3.637 80.221 35.622 1.00 7.83 47 ALA B O 1
ATOM 2736 N N . LEU B 1 49 ? 5.045 80.642 37.304 1.00 8.16 48 LEU B N 1
ATOM 2737 C CA . LEU B 1 49 ? 4.084 80.511 38.373 1.00 8.66 48 LEU B CA 1
ATOM 2738 C C . LEU B 1 49 ? 4.023 81.797 39.162 1.00 9.71 48 LEU B C 1
ATOM 2739 O O . LEU B 1 49 ? 5.070 82.370 39.477 1.00 10.71 48 LEU B O 1
ATOM 2744 N N . GLU B 1 50 ? 2.822 82.230 39.518 1.00 7.60 49 GLU B N 1
ATOM 2745 C CA . GLU B 1 50 ? 2.631 83.309 40.494 1.00 6.82 49 GLU B CA 1
ATOM 2746 C C . GLU B 1 50 ? 2.129 82.683 41.770 1.00 8.45 49 GLU B C 1
ATOM 2747 O O . GLU B 1 50 ? 1.335 81.764 41.758 1.00 7.55 49 GLU B O 1
ATOM 2753 N N . PHE B 1 51 ? 2.621 83.150 42.908 1.00 7.73 50 PHE B N 1
ATOM 2754 C CA . PHE B 1 51 ? 2.123 82.628 44.198 1.00 9.07 50 PHE B CA 1
ATOM 2755 C C . PHE B 1 51 ? 2.478 83.672 45.270 1.00 8.89 50 PHE B C 1
ATOM 2756 O O . PHE B 1 51 ? 3.281 84.564 45.034 1.00 8.72 50 PHE B O 1
ATOM 2764 N N . ASP B 1 52 ? 1.881 83.516 46.437 1.00 6.74 51 ASP B N 1
ATOM 2765 C CA . ASP B 1 52 ? 1.923 84.483 47.487 1.00 8.80 51 ASP B CA 1
ATOM 2766 C C . ASP B 1 52 ? 2.645 83.932 48.691 1.00 7.36 51 ASP B C 1
ATOM 2767 O O . ASP B 1 52 ? 2.464 82.753 49.010 1.00 7.75 51 ASP B O 1
ATOM 2772 N N . VAL B 1 53 ? 3.437 84.785 49.327 1.00 6.51 52 VAL B N 1
ATOM 2773 C CA . VAL B 1 53 ? 4.232 84.364 50.532 1.00 6.95 52 VAL B CA 1
ATOM 2774 C C . VAL B 1 53 ? 3.872 85.276 51.682 1.00 7.11 52 VAL B C 1
ATOM 2775 O O . VAL B 1 53 ? 3.858 86.519 51.532 1.00 8.09 52 VAL B O 1
ATOM 2779 N N A VAL B 1 54 ? 3.585 84.657 52.827 0.50 7.47 53 VAL B N 1
ATOM 2780 N N B VAL B 1 54 ? 3.489 84.664 52.808 0.50 6.38 53 VAL B N 1
ATOM 2781 C CA A VAL B 1 54 ? 3.292 85.345 54.086 0.50 7.45 53 VAL B CA 1
ATOM 2782 C CA B VAL B 1 54 ? 3.278 85.381 54.088 0.50 5.93 53 VAL B CA 1
ATOM 2783 C C A VAL B 1 54 ? 4.150 84.677 55.155 0.50 7.30 53 VAL B C 1
ATOM 2784 C C B VAL B 1 54 ? 3.992 84.626 55.222 0.50 6.47 53 VAL B C 1
ATOM 2785 O O A VAL B 1 54 ? 4.706 83.613 54.928 0.50 7.12 53 VAL B O 1
ATOM 2786 O O B VAL B 1 54 ? 4.219 83.433 55.142 0.50 6.93 53 VAL B O 1
ATOM 2801 N N . THR B 1 56 ? 4.555 83.108 59.064 1.00 6.94 55 THR B N 1
ATOM 2802 C CA . THR B 1 56 ? 3.938 82.578 60.295 1.00 6.27 55 THR B CA 1
ATOM 2803 C C . THR B 1 56 ? 4.543 83.320 61.533 1.00 7.84 55 THR B C 1
ATOM 2804 O O . THR B 1 56 ? 5.473 84.097 61.424 1.00 7.26 55 THR B O 1
ATOM 2808 N N . ALA B 1 57 ? 3.924 83.086 62.688 1.00 8.84 56 ALA B N 1
ATOM 2809 C CA . ALA B 1 57 ? 4.354 83.644 63.945 1.00 10.57 56 ALA B CA 1
ATOM 2810 C C . ALA B 1 57 ? 5.790 83.238 64.249 1.00 8.90 56 ALA B C 1
ATOM 2811 O O . ALA B 1 57 ? 6.522 84.036 64.845 1.00 8.72 56 ALA B O 1
ATOM 2813 N N . ASP B 1 58 ? 6.170 82.016 63.864 1.00 9.96 57 ASP B N 1
ATOM 2814 C CA . ASP B 1 58 ? 7.521 81.512 64.116 1.00 9.17 57 ASP B CA 1
ATOM 2815 C C . ASP B 1 58 ? 8.512 81.650 62.952 1.00 9.64 57 ASP B C 1
ATOM 2816 O O . ASP B 1 58 ? 9.508 80.938 62.896 1.00 12.50 57 ASP B O 1
ATOM 2821 N N . GLY B 1 59 ? 8.248 82.604 62.062 1.00 9.53 58 GLY B N 1
ATOM 2822 C CA . GLY B 1 59 ? 9.205 83.045 61.062 1.00 9.14 58 GLY B CA 1
ATOM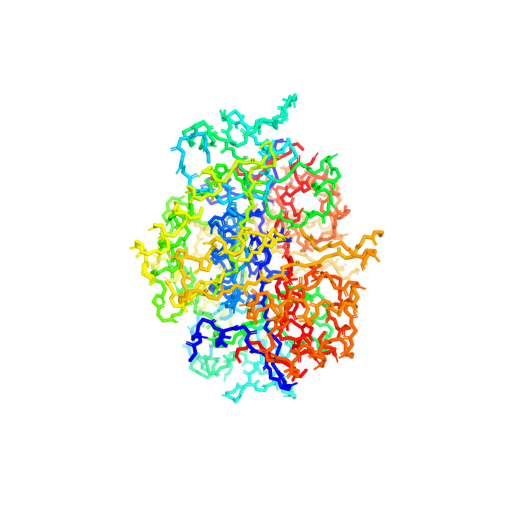 2823 C C . GLY B 1 59 ? 9.388 82.176 59.850 1.00 8.82 58 GLY B C 1
ATOM 2824 O O . GLY B 1 59 ? 10.449 82.238 59.193 1.00 11.15 58 GLY B O 1
ATOM 2825 N N . VAL B 1 60 ? 8.359 81.402 59.551 1.00 7.73 59 VAL B N 1
ATOM 2826 C CA . VAL B 1 60 ? 8.409 80.484 58.412 1.00 7.38 59 VAL B CA 1
ATOM 2827 C C . VAL B 1 60 ? 7.693 81.108 57.233 1.00 5.36 59 VAL B C 1
ATOM 2828 O O . VAL B 1 60 ? 6.478 81.402 57.355 1.00 8.31 59 VAL B O 1
ATOM 2832 N N . PRO B 1 61 ? 8.381 81.272 56.090 1.00 4.10 60 PRO B N 1
ATOM 2833 C CA . PRO B 1 61 ? 7.602 81.730 54.947 1.00 6.58 60 PRO B CA 1
ATOM 2834 C C . PRO B 1 61 ? 6.702 80.627 54.411 1.00 6.69 60 PRO B C 1
ATOM 2835 O O . PRO B 1 61 ? 7.191 79.522 54.126 1.00 5.59 60 PRO B O 1
ATOM 2839 N N . VAL B 1 62 ? 5.399 80.902 54.250 1.00 4.88 61 VAL B N 1
ATOM 2840 C CA . VAL B 1 62 ? 4.428 79.937 53.769 1.00 6.28 61 VAL B CA 1
ATOM 2841 C C . VAL B 1 62 ? 3.711 80.490 52.561 1.00 5.60 61 VAL B C 1
ATOM 2842 O O . VAL B 1 62 ? 3.652 81.701 52.366 1.00 5.44 61 VAL B O 1
ATOM 2846 N N . VAL B 1 63 ? 3.159 79.593 51.782 1.00 6.53 62 VAL B N 1
ATOM 2847 C CA . VAL B 1 63 ? 2.533 79.970 50.503 1.00 5.97 62 VAL B CA 1
ATOM 2848 C C . VAL B 1 63 ? 1.013 80.032 50.652 1.00 6.21 62 VAL B C 1
ATOM 2849 O O . VAL B 1 63 ? 0.341 79.009 50.626 1.00 8.11 62 VAL B O 1
ATOM 2853 N N . THR B 1 64 ? 0.487 81.225 50.841 1.00 7.18 63 THR B N 1
ATOM 2854 C CA . THR B 1 64 ? -0.967 81.455 50.955 1.00 8.01 63 THR B CA 1
ATOM 2855 C C . THR B 1 64 ? -1.220 82.921 50.670 1.00 8.97 63 THR B C 1
ATOM 2856 O O . THR B 1 64 ? -0.315 83.726 50.870 1.00 9.56 63 THR B O 1
ATOM 2860 N N . HIS B 1 65 ? -2.412 83.225 50.108 1.00 8.83 64 HIS B N 1
ATOM 2861 C CA . HIS B 1 65 ? -2.765 84.574 49.690 1.00 8.73 64 HIS B CA 1
ATOM 2862 C C . HIS B 1 65 ? -3.239 85.462 50.827 1.00 12.09 64 HIS B C 1
ATOM 2863 O O . HIS B 1 65 ? -2.857 86.611 50.880 1.00 15.37 64 HIS B O 1
ATOM 2870 N N . ASN B 1 66 ? -4.072 84.951 51.711 1.00 11.98 65 ASN B N 1
ATOM 2871 C CA . ASN B 1 66 ? -4.693 85.801 52.731 1.00 15.97 65 ASN B CA 1
ATOM 2872 C C . ASN B 1 66 ? -3.807 85.861 53.984 1.00 16.22 65 ASN B C 1
ATOM 2873 O O . ASN B 1 66 ? -3.155 84.901 54.341 1.00 12.78 65 ASN B O 1
ATOM 2878 N N . HIS B 1 67 ? -3.818 87.004 54.660 1.00 14.18 66 HIS B N 1
ATOM 2879 C CA . HIS B 1 67 ? -3.174 87.120 55.950 1.00 15.33 66 HIS B CA 1
ATOM 2880 C C . HIS B 1 67 ? -3.969 86.387 57.007 1.00 13.98 66 HIS B C 1
ATOM 2881 O O . HIS B 1 67 ? -3.460 86.153 58.093 1.00 14.69 66 HIS B O 1
ATOM 2888 N N A HIS B 1 68 ? -5.245 86.095 56.727 0.50 13.28 67 HIS B N 1
ATOM 2889 N N B HIS B 1 68 ? -5.194 86.031 56.669 0.50 14.39 67 HIS B N 1
ATOM 2890 C CA A HIS B 1 68 ? -6.119 85.341 57.647 0.50 14.63 67 HIS B CA 1
ATOM 2891 C CA B HIS B 1 68 ? -6.001 85.241 57.536 0.50 16.65 67 HIS B CA 1
ATOM 2892 C C A HIS B 1 68 ? -6.659 84.104 56.922 0.50 15.28 67 HIS B C 1
ATOM 2893 C C B HIS B 1 68 ? -6.303 83.944 56.797 0.50 17.24 67 HIS B C 1
ATOM 2894 O O A HIS B 1 68 ? -7.166 84.287 55.814 0.50 14.48 67 HIS B O 1
ATOM 2895 O O B HIS B 1 68 ? -6.185 83.851 55.566 0.50 19.13 67 HIS B O 1
ATOM 2908 N N . LEU B 1 69 ? -6.600 82.906 57.539 1.00 16.65 68 LEU B N 1
ATOM 2909 C CA . LEU B 1 69 ? -7.057 81.642 56.893 1.00 17.02 68 LEU B CA 1
ATOM 2910 C C . LEU B 1 69 ? -8.581 81.697 56.726 1.00 16.81 68 LEU B C 1
ATOM 2911 O O . LEU B 1 69 ? -9.331 81.746 57.725 1.00 16.83 68 LEU B O 1
ATOM 2916 N N . ALA B 1 70 ? -9.017 81.707 55.469 1.00 14.26 69 ALA B N 1
ATOM 2917 C CA . ALA B 1 70 ? -10.435 81.897 55.131 1.00 13.53 69 ALA B CA 1
ATOM 2918 C C . ALA B 1 70 ? -11.250 80.648 55.372 1.00 13.47 69 ALA B C 1
ATOM 2919 O O . ALA B 1 70 ? -10.888 79.553 54.970 1.00 11.65 69 ALA B O 1
ATOM 2921 N N . ASN B 1 71 ? -12.403 80.843 55.976 1.00 9.87 70 ASN B N 1
ATOM 2922 C CA . ASN B 1 71 ? -13.294 79.754 56.326 1.00 9.64 70 ASN B CA 1
ATOM 2923 C C . ASN B 1 71 ? -13.801 79.043 55.056 1.00 10.15 70 ASN B C 1
ATOM 2924 O O . ASN B 1 71 ? -14.049 77.826 55.078 1.00 10.79 70 ASN B O 1
ATOM 2929 N N . ALA B 1 72 ? -13.859 79.774 53.961 1.00 8.33 71 ALA B N 1
ATOM 2930 C CA . ALA B 1 72 ? -14.331 79.251 52.670 1.00 8.54 71 ALA B CA 1
ATOM 2931 C C . ALA B 1 72 ? -13.362 78.275 52.024 1.00 8.12 71 ALA B C 1
ATOM 2932 O O . ALA B 1 72 ? -13.767 77.548 51.121 1.00 7.81 71 ALA B O 1
ATOM 2950 N N . THR B 1 74 ? -10.767 76.535 54.133 1.00 7.82 73 THR B N 1
ATOM 2951 C CA . THR B 1 74 ? -10.031 75.840 55.164 1.00 7.13 73 THR B CA 1
ATOM 2952 C C . THR B 1 74 ? -10.870 74.918 56.046 1.00 7.90 73 THR B C 1
ATOM 2953 O O . THR B 1 74 ? -11.929 75.323 56.532 1.00 7.23 73 THR B O 1
ATOM 2957 N N . ARG B 1 75 ? -10.416 73.664 56.173 1.00 6.98 74 ARG B N 1
ATOM 2958 C CA . ARG B 1 75 ? -11.057 72.671 57.035 1.00 6.68 74 ARG B CA 1
ATOM 2959 C C . ARG B 1 75 ? -10.107 72.290 58.142 1.00 7.21 74 ARG B C 1
ATOM 2960 O O . ARG B 1 75 ? -8.888 72.424 57.997 1.00 8.59 74 ARG B O 1
ATOM 2968 N N . ASP B 1 76 ? -10.699 71.837 59.236 1.00 10.57 75 ASP B N 1
ATOM 2969 C CA . ASP B 1 76 ? -9.891 71.310 60.341 1.00 11.72 75 ASP B CA 1
ATOM 2970 C C . ASP B 1 76 ? -9.540 69.836 60.099 1.00 11.48 75 ASP B C 1
ATOM 2971 O O . ASP B 1 76 ? -9.853 69.263 59.040 1.00 12.60 75 ASP B O 1
ATOM 2976 N N . GLY B 1 77 ? -8.817 69.264 61.084 1.00 17.19 76 GLY B N 1
ATOM 2977 C CA . GLY B 1 77 ? -8.420 67.863 61.093 1.00 18.46 76 GLY B CA 1
ATOM 2978 C C . GLY B 1 77 ? -9.628 66.915 61.037 1.00 18.62 76 GLY B C 1
ATOM 2979 O O . GLY B 1 77 ? -9.482 65.799 60.573 1.00 20.05 76 GLY B O 1
ATOM 2980 N N A GLN B 1 78 ? -10.807 67.351 61.498 0.80 19.23 77 GLN B N 1
ATOM 2981 N N B GLN B 1 78 ? -10.789 67.365 61.518 0.20 16.49 77 GLN B N 1
ATOM 2982 C CA A GLN B 1 78 ? -12.038 66.511 61.397 0.80 17.85 77 GLN B CA 1
ATOM 2983 C CA B GLN B 1 78 ? -12.023 66.573 61.457 0.20 14.31 77 GLN B CA 1
ATOM 2984 C C A GLN B 1 78 ? -12.695 66.576 60.010 0.80 15.05 77 GLN B C 1
ATOM 2985 C C B GLN B 1 78 ? -12.744 66.664 60.088 0.20 12.99 77 GLN B C 1
ATOM 2986 O O A GLN B 1 78 ? -13.637 65.817 59.696 0.80 13.50 77 GLN B O 1
ATOM 2987 O O B GLN B 1 78 ? -13.765 65.999 59.884 0.20 12.62 77 GLN B O 1
ATOM 2998 N N . GLY B 1 79 ? -12.233 67.497 59.172 1.00 11.36 78 GLY B N 1
ATOM 2999 C CA . GLY B 1 79 ? -12.785 67.683 57.863 1.00 9.28 78 GLY B CA 1
ATOM 3000 C C . GLY B 1 79 ? -13.843 68.774 57.786 1.00 9.01 78 GLY B C 1
ATOM 3001 O O . GLY B 1 79 ? -14.420 69.034 56.705 1.00 8.69 78 GLY B O 1
ATOM 3002 N N . HIS B 1 80 ? -14.112 69.430 58.905 1.00 9.20 79 HIS B N 1
ATOM 3003 C CA . HIS B 1 80 ? -15.154 70.456 58.945 1.00 7.56 79 HIS B CA 1
ATOM 3004 C C . HIS B 1 80 ? -14.612 71.807 58.501 1.00 6.65 79 HIS B C 1
ATOM 3005 O O . HIS B 1 80 ? -13.533 72.192 58.928 1.00 7.62 79 HIS B O 1
ATOM 3012 N N . TRP B 1 81 ? -15.407 72.570 57.750 1.00 7.90 80 TRP B N 1
ATOM 3013 C CA . TRP B 1 81 ? -15.025 73.943 57.425 1.00 5.64 80 TRP B CA 1
ATOM 3014 C C . TRP B 1 81 ? -14.841 74.689 58.738 1.00 6.36 80 TRP B C 1
ATOM 3015 O O . TRP B 1 81 ? -15.643 74.537 59.699 1.00 7.66 80 TRP B O 1
ATOM 3026 N N . LEU B 1 82 ? -13.814 75.506 58.789 1.00 6.33 81 LEU B N 1
ATOM 3027 C CA . LEU B 1 82 ? -13.640 76.361 59.942 1.00 7.35 81 LEU B CA 1
ATOM 3028 C C . LEU B 1 82 ? -14.806 77.329 60.035 1.00 9.84 81 LEU B C 1
ATOM 3029 O O . LEU B 1 82 ? -15.447 77.713 59.026 1.00 8.25 81 LEU B O 1
ATOM 3034 N N . THR B 1 83 ? -15.115 77.697 61.272 1.00 12.95 82 THR B N 1
ATOM 3035 C CA . THR B 1 83 ? -16.153 78.657 61.541 1.00 14.12 82 THR B CA 1
ATOM 3036 C C . THR B 1 83 ? -15.611 79.656 62.555 1.00 15.94 82 THR B C 1
ATOM 3037 O O . THR B 1 83 ? -14.618 79.411 63.208 1.00 17.13 82 THR B O 1
ATOM 3041 N N . GLY B 1 84 ? -16.245 80.809 62.649 1.00 16.46 83 GLY B N 1
ATOM 3042 C CA . GLY B 1 84 ? -15.771 81.802 63.629 1.00 17.77 83 GLY B CA 1
ATOM 3043 C C . GLY B 1 84 ? -14.644 82.684 63.122 1.00 16.58 83 GLY B C 1
ATOM 3044 O O . GLY B 1 84 ? -14.475 82.817 61.932 1.00 16.24 83 GLY B O 1
ATOM 3045 N N . ALA B 1 85 ? -13.885 83.278 64.056 1.00 15.48 84 ALA B N 1
ATOM 3046 C CA . ALA B 1 85 ? -12.849 84.249 63.699 1.00 14.87 84 ALA B CA 1
ATOM 3047 C C . ALA B 1 85 ? -11.850 83.669 62.709 1.00 11.35 84 ALA B C 1
ATOM 3048 O O . ALA B 1 85 ? -11.380 82.562 62.910 1.00 13.74 84 ALA B O 1
ATOM 3050 N N . GLU B 1 86 ? -11.565 84.395 61.641 1.00 12.51 85 GLU B N 1
ATOM 3051 C CA . GLU B 1 86 ? -10.530 83.951 60.693 1.00 13.81 85 GLU B CA 1
ATOM 3052 C C . GLU B 1 86 ? -9.206 84.286 61.348 1.00 15.63 85 GLU B C 1
ATOM 3053 O O . GLU B 1 86 ? -8.901 85.438 61.610 1.00 15.80 85 GLU B O 1
ATOM 3059 N N A ARG B 1 87 ? -8.416 83.260 61.624 0.70 16.96 86 ARG B N 1
ATOM 3060 N N B ARG B 1 87 ? -8.419 83.240 61.562 0.30 15.04 86 ARG B N 1
ATOM 3061 C CA A ARG B 1 87 ? -7.161 83.457 62.351 0.70 18.13 86 ARG B CA 1
ATOM 3062 C CA B ARG B 1 87 ? -7.140 83.314 62.246 0.30 14.93 86 ARG B CA 1
ATOM 3063 C C A ARG B 1 87 ? -6.028 83.957 61.468 0.70 16.64 86 ARG B C 1
ATOM 3064 C C B ARG B 1 87 ? -6.034 83.979 61.419 0.30 14.98 86 ARG B C 1
ATOM 3065 O O A ARG B 1 87 ? -5.895 83.570 60.296 0.70 15.53 86 ARG B O 1
ATOM 3066 O O B ARG B 1 87 ? -5.931 83.737 60.208 0.30 14.47 86 ARG B O 1
ATOM 3081 N N . GLN B 1 88 ? -5.235 84.833 62.067 1.00 15.67 87 GLN B N 1
ATOM 3082 C CA . GLN B 1 88 ? -4.129 85.512 61.395 1.00 15.07 87 GLN B CA 1
ATOM 3083 C C . GLN B 1 88 ? -2.967 84.560 61.257 1.00 11.35 87 GLN B C 1
ATOM 3084 O O . GLN B 1 88 ? -2.503 84.007 62.266 1.00 8.82 87 GLN B O 1
ATOM 3090 N N . VAL B 1 89 ? -2.478 84.403 60.025 1.00 8.93 88 VAL B N 1
ATOM 3091 C CA . VAL B 1 89 ? -1.290 83.588 59.783 1.00 8.65 88 VAL B CA 1
ATOM 3092 C C . VAL B 1 89 ? -0.120 84.049 60.641 1.00 9.26 88 VAL B C 1
ATOM 3093 O O . VAL B 1 89 ? 0.607 83.224 61.216 1.00 9.88 88 VAL B O 1
ATOM 3097 N N . ALA B 1 90 ? 0.022 85.357 60.783 1.00 10.16 89 ALA B N 1
ATOM 3098 C CA . ALA B 1 90 ? 1.055 85.968 61.610 1.00 11.86 89 ALA B CA 1
ATOM 3099 C C . ALA B 1 90 ? 1.010 85.610 63.100 1.00 12.36 89 ALA B C 1
ATOM 3100 O O . ALA B 1 90 ? 2.018 85.777 63.794 1.00 12.79 89 ALA B O 1
ATOM 3102 N N A GLU B 1 91 ? -0.138 85.133 63.579 0.70 12.62 90 GLU B N 1
ATOM 3103 N N B GLU B 1 91 ? -0.156 85.158 63.571 0.30 12.18 90 GLU B N 1
ATOM 3104 C CA A GLU B 1 91 ? -0.290 84.750 64.975 0.70 12.93 90 GLU B CA 1
ATOM 3105 C CA B GLU B 1 91 ? -0.369 84.747 64.959 0.30 12.02 90 GLU B CA 1
ATOM 3106 C C A GLU B 1 91 ? -0.284 83.243 65.186 0.70 11.90 90 GLU B C 1
ATOM 3107 C C B GLU B 1 91 ? -0.572 83.233 65.107 0.30 11.79 90 GLU B C 1
ATOM 3108 O O A GLU B 1 91 ? -0.406 82.794 66.321 0.70 11.94 90 GLU B O 1
ATOM 3109 O O B GLU B 1 91 ? -1.202 82.772 66.070 0.30 10.83 90 GLU B O 1
ATOM 3128 N N . THR B 1 93 ? 1.662 79.447 64.603 1.00 9.91 92 THR B N 1
ATOM 3129 C CA . THR B 1 93 ? 2.923 78.771 64.268 1.00 9.92 92 THR B CA 1
ATOM 3130 C C . THR B 1 93 ? 2.683 77.921 63.017 1.00 8.38 92 THR B C 1
ATOM 3131 O O . THR B 1 93 ? 1.525 77.576 62.657 1.00 8.68 92 THR B O 1
ATOM 3135 N N A TYR B 1 94 ? 3.769 77.572 62.353 0.50 9.47 93 TYR B N 1
ATOM 3136 N N B TYR B 1 94 ? 3.760 77.545 62.323 0.50 9.55 93 TYR B N 1
ATOM 3137 C CA A TYR B 1 94 ? 3.664 76.705 61.226 0.50 8.98 93 TYR B CA 1
ATOM 3138 C CA B TYR B 1 94 ? 3.595 76.687 61.152 0.50 9.35 93 TYR B CA 1
ATOM 3139 C C A TYR B 1 94 ? 2.920 75.423 61.587 0.50 8.30 93 TYR B C 1
ATOM 3140 C C B TYR B 1 94 ? 2.976 75.336 61.522 0.50 8.46 93 TYR B C 1
ATOM 3141 O O A TYR B 1 94 ? 1.967 75.044 60.913 0.50 7.99 93 TYR B O 1
ATOM 3142 O O B TYR B 1 94 ? 2.190 74.785 60.751 0.50 8.66 93 TYR B O 1
ATOM 3159 N N . ALA B 1 95 ? 3.298 74.801 62.700 1.00 9.29 94 ALA B N 1
ATOM 3160 C CA . ALA B 1 95 ? 2.674 73.564 63.131 1.00 9.27 94 ALA B CA 1
ATOM 3161 C C . ALA B 1 95 ? 1.151 73.675 63.237 1.00 9.17 94 ALA B C 1
ATOM 3162 O O . ALA B 1 95 ? 0.413 72.778 62.802 1.00 10.27 94 ALA B O 1
ATOM 3164 N N . GLU B 1 96 ? 0.668 74.817 63.723 1.00 8.90 95 GLU B N 1
ATOM 3165 C CA . GLU B 1 96 ? -0.763 75.041 63.823 1.00 9.87 95 GLU B CA 1
ATOM 3166 C C . GLU B 1 96 ? -1.394 75.111 62.442 1.00 9.40 95 GLU B C 1
ATOM 3167 O O . GLU B 1 96 ? -2.459 74.554 62.190 1.00 10.83 95 GLU B O 1
ATOM 3173 N N . ILE B 1 97 ? -0.716 75.785 61.501 1.00 9.48 96 ILE B N 1
ATOM 3174 C CA . ILE B 1 97 ? -1.226 75.916 60.160 1.00 11.11 96 ILE B CA 1
ATOM 3175 C C . ILE B 1 97 ? -1.232 74.564 59.473 1.00 9.60 96 ILE B C 1
ATOM 3176 O O . ILE B 1 97 ? -2.133 74.207 58.757 1.00 12.47 96 ILE B O 1
ATOM 3181 N N . ARG B 1 98 ? -0.188 73.786 59.720 1.00 10.20 97 ARG B N 1
ATOM 3182 C CA . ARG B 1 98 ? -0.026 72.491 59.054 1.00 12.57 97 ARG B CA 1
ATOM 3183 C C . ARG B 1 98 ? -1.140 71.488 59.375 1.00 12.14 97 ARG B C 1
ATOM 3184 O O . ARG B 1 98 ? -1.364 70.554 58.636 1.00 12.88 97 ARG B O 1
ATOM 3192 N N . ALA B 1 99 ? -1.814 71.666 60.509 1.00 11.45 98 ALA B N 1
ATOM 3193 C CA . ALA B 1 99 ? -2.906 70.783 60.885 1.00 11.74 98 ALA B CA 1
ATOM 3194 C C . ALA B 1 99 ? -4.176 70.982 60.076 1.00 11.81 98 ALA B C 1
ATOM 3195 O O . ALA B 1 99 ? -5.134 70.182 60.163 1.00 12.20 98 ALA B O 1
ATOM 3197 N N . LEU B 1 100 ? -4.201 72.078 59.340 1.00 9.23 99 LEU B N 1
ATOM 3198 C CA . LEU B 1 100 ? -5.376 72.469 58.556 1.00 10.02 99 LEU B CA 1
ATOM 3199 C C . LEU B 1 100 ? -5.296 71.946 57.130 1.00 9.08 99 LEU B C 1
ATOM 3200 O O . LEU B 1 100 ? -4.257 71.547 56.601 1.00 10.74 99 LEU B O 1
ATOM 3205 N N . ASP B 1 101 ? -6.483 71.943 56.513 1.00 7.64 100 ASP B N 1
ATOM 3206 C CA . ASP B 1 101 ? -6.655 71.400 55.179 1.00 6.93 100 ASP B CA 1
ATOM 3207 C C . ASP B 1 101 ? -7.193 72.452 54.213 1.00 6.16 100 ASP B C 1
ATOM 3208 O O . ASP B 1 101 ? -8.300 72.959 54.374 1.00 7.68 100 ASP B O 1
ATOM 3213 N N . VAL B 1 102 ? -6.394 72.750 53.189 1.00 7.35 101 VAL B N 1
ATOM 3214 C CA . VAL B 1 102 ? -6.709 73.737 52.166 1.00 6.70 101 VAL B CA 1
ATOM 3215 C C . VAL B 1 102 ? -6.870 73.101 50.770 1.00 6.65 101 VAL B C 1
ATOM 3216 O O . VAL B 1 102 ? -6.648 73.754 49.748 1.00 9.43 101 VAL B O 1
ATOM 3220 N N . GLY B 1 103 ? -7.270 71.848 50.733 1.00 6.67 102 GLY B N 1
ATOM 3221 C CA . GLY B 1 103 ? -7.456 71.091 49.536 1.00 7.35 102 GLY B CA 1
ATOM 3222 C C . GLY B 1 103 ? -8.683 71.343 48.693 1.00 6.98 102 GLY B C 1
ATOM 3223 O O . GLY B 1 103 ? -8.752 70.845 47.590 1.00 7.08 102 GLY B O 1
ATOM 3224 N N . GLY B 1 104 ? -9.611 72.174 49.161 1.00 8.22 103 GLY B N 1
ATOM 3225 C CA . GLY B 1 104 ? -10.846 72.445 48.392 1.00 9.78 103 GLY B CA 1
ATOM 3226 C C . GLY B 1 104 ? -11.561 73.679 48.913 1.00 8.07 103 GLY B C 1
ATOM 3227 O O . GLY B 1 104 ? -11.166 74.256 49.933 1.00 8.96 103 GLY B O 1
ATOM 3228 N N . LEU B 1 105 ? -12.613 74.065 48.227 1.00 7.66 104 LEU B N 1
ATOM 3229 C CA . LEU B 1 105 ? -13.396 75.189 48.575 1.00 7.58 104 LEU B CA 1
ATOM 3230 C C . LEU B 1 105 ? -14.815 74.763 48.977 1.00 5.94 104 LEU B C 1
ATOM 3231 O O . LEU B 1 105 ? -15.312 73.705 48.599 1.00 6.69 104 LEU B O 1
ATOM 3236 N N . ASP B 1 106 ? -15.412 75.610 49.798 1.00 5.45 105 ASP B N 1
ATOM 3237 C CA . ASP B 1 106 ? -16.777 75.439 50.250 1.00 5.90 105 ASP B CA 1
ATOM 3238 C C . ASP B 1 106 ? -17.702 75.989 49.184 1.00 6.24 105 ASP B C 1
ATOM 3239 O O . ASP B 1 106 ? -17.811 77.232 49.032 1.00 7.25 105 ASP B O 1
ATOM 3244 N N . GLY B 1 107 ? -18.426 75.098 48.474 1.00 7.07 106 GLY B N 1
ATOM 3245 C CA . GLY B 1 107 ? -19.282 75.505 47.394 1.00 8.61 106 GLY B CA 1
ATOM 3246 C C . GLY B 1 107 ? -20.553 76.283 47.762 1.00 8.75 106 GLY B C 1
ATOM 3247 O O . GLY B 1 107 ? -21.304 76.704 46.883 1.00 11.55 106 GLY B O 1
ATOM 3248 N N . ARG B 1 108 ? -20.827 76.431 49.053 1.00 8.32 107 ARG B N 1
ATOM 3249 C CA . ARG B 1 108 ? -21.944 77.215 49.553 1.00 8.68 107 ARG B CA 1
ATOM 3250 C C . ARG B 1 108 ? -21.531 78.679 49.798 1.00 9.24 107 ARG B C 1
ATOM 3251 O O . ARG B 1 108 ? -22.404 79.520 50.104 1.00 12.90 107 ARG B O 1
ATOM 3259 N N . THR B 1 109 ? -20.255 78.998 49.585 1.00 7.09 108 THR B N 1
ATOM 3260 C CA . THR B 1 109 ? -19.741 80.357 49.830 1.00 5.88 108 THR B CA 1
ATOM 3261 C C . THR B 1 109 ? -19.601 81.102 48.510 1.00 7.09 108 THR B C 1
ATOM 3262 O O . THR B 1 109 ? -19.501 80.507 47.429 1.00 5.99 108 THR B O 1
ATOM 3266 N N . VAL B 1 110 ? -19.629 82.433 48.581 1.00 7.61 109 VAL B N 1
ATOM 3267 C CA . VAL B 1 110 ? -19.389 83.234 47.403 1.00 8.74 109 VAL B CA 1
ATOM 3268 C C . VAL B 1 110 ? -18.013 82.908 46.729 1.00 7.30 109 VAL B C 1
ATOM 3269 O O . VAL B 1 110 ? -17.925 82.686 45.533 1.00 8.66 109 VAL B O 1
ATOM 3273 N N . TYR B 1 111 ? -16.946 82.799 47.514 1.00 7.18 110 TYR B N 1
ATOM 3274 C CA . TYR B 1 111 ? -15.625 82.501 46.951 1.00 8.27 110 TYR B CA 1
ATOM 3275 C C . TYR B 1 111 ? -15.626 81.138 46.302 1.00 8.34 110 TYR B C 1
ATOM 3276 O O . TYR B 1 111 ? -15.134 80.976 45.209 1.00 8.53 110 TYR B O 1
ATOM 3285 N N . GLY B 1 112 ? -16.187 80.132 46.996 1.00 7.76 111 GLY B N 1
ATOM 3286 C CA . GLY B 1 112 ? -16.229 78.786 46.437 1.00 7.94 111 GLY B CA 1
ATOM 3287 C C . GLY B 1 112 ? -17.004 78.737 45.118 1.00 6.22 111 GLY B C 1
ATOM 3288 O O . GLY B 1 112 ? -16.617 78.014 44.178 1.00 7.58 111 GLY B O 1
ATOM 3289 N N . ARG B 1 113 ? -18.105 79.506 45.013 1.00 7.39 112 ARG B N 1
ATOM 3290 C CA . ARG B 1 113 ? -18.914 79.529 43.808 1.00 8.35 112 ARG B CA 1
ATOM 3291 C C . ARG B 1 113 ? -18.226 80.184 42.598 1.00 9.69 112 ARG B C 1
ATOM 3292 O O . ARG B 1 113 ? -18.678 79.988 41.460 1.00 8.91 112 ARG B O 1
ATOM 3300 N N A ARG B 1 114 ? -17.156 80.946 42.846 0.50 8.50 113 ARG B N 1
ATOM 3301 N N B ARG B 1 114 ? -17.160 80.958 42.845 0.50 8.49 113 ARG B N 1
ATOM 3302 C CA A ARG B 1 114 ? -16.361 81.521 41.766 0.50 8.87 113 ARG B CA 1
ATOM 3303 C CA B ARG B 1 114 ? -16.364 81.533 41.758 0.50 8.84 113 ARG B CA 1
ATOM 3304 C C A ARG B 1 114 ? -15.619 80.439 40.991 0.50 8.32 113 ARG B C 1
ATOM 3305 C C B ARG B 1 114 ? -15.611 80.444 40.991 0.50 8.34 113 ARG B C 1
ATOM 3306 O O A ARG B 1 114 ? -15.355 80.595 39.803 0.50 8.23 113 ARG B O 1
ATOM 3307 O O B ARG B 1 114 ? -15.325 80.604 39.807 0.50 8.29 113 ARG B O 1
ATOM 3322 N N . PHE B 1 115 ? -15.280 79.334 41.675 1.00 6.97 114 PHE B N 1
ATOM 3323 C CA . PHE B 1 115 ? -14.418 78.253 41.105 1.00 6.53 114 PHE B CA 1
ATOM 3324 C C . PHE B 1 115 ? -15.061 76.888 41.297 1.00 7.17 114 PHE B C 1
ATOM 3325 O O . PHE B 1 115 ? -14.502 76.000 41.995 1.00 6.37 114 PHE B O 1
ATOM 3333 N N . PRO B 1 116 ? -16.213 76.715 40.625 1.00 7.88 115 PRO B N 1
ATOM 3334 C CA . PRO B 1 116 ? -16.996 75.480 40.800 1.00 6.05 115 PRO B CA 1
ATOM 3335 C C . PRO B 1 116 ? -16.419 74.248 40.153 1.00 6.80 115 PRO B C 1
ATOM 3336 O O . PRO B 1 116 ? -16.854 73.137 40.486 1.00 6.68 115 PRO B O 1
ATOM 3340 N N . ASP B 1 117 ? -15.432 74.402 39.274 1.00 6.30 116 ASP B N 1
ATOM 3341 C CA . ASP B 1 117 ? -14.859 73.228 38.560 1.00 7.07 116 ASP B CA 1
ATOM 3342 C C . ASP B 1 117 ? -13.532 72.796 39.154 1.00 8.02 116 ASP B C 1
ATOM 3343 O O . ASP B 1 117 ? -12.892 71.860 38.691 1.00 8.17 116 ASP B O 1
ATOM 3348 N N . GLN B 1 118 ? -13.083 73.507 40.200 1.00 7.34 117 GLN B N 1
ATOM 3349 C CA . GLN B 1 118 ? -11.864 73.136 40.875 1.00 7.09 117 GLN B CA 1
ATOM 3350 C C . GLN B 1 118 ? -12.003 71.767 41.550 1.00 7.17 117 GLN B C 1
ATOM 3351 O O . GLN B 1 118 ? -12.979 71.511 42.269 1.00 7.71 117 GLN B O 1
ATOM 3357 N N . ALA B 1 119 ? -10.950 70.952 41.458 1.00 6.54 118 ALA B N 1
ATOM 3358 C CA . ALA B 1 119 ? -10.970 69.659 42.143 1.00 6.35 118 ALA B CA 1
ATOM 3359 C C . ALA B 1 119 ? -11.074 69.857 43.672 1.00 5.93 118 ALA B C 1
ATOM 3360 O O . ALA B 1 119 ? -10.651 70.857 44.220 1.00 7.60 118 ALA B O 1
ATOM 3362 N N . PHE B 1 120 ? -11.662 68.863 44.317 1.00 6.68 119 PHE B N 1
ATOM 3363 C CA . PHE B 1 120 ? -11.894 68.895 45.751 1.00 6.39 119 PHE B CA 1
ATOM 3364 C C . PHE B 1 120 ? -11.021 67.807 46.382 1.00 7.12 119 PHE B C 1
ATOM 3365 O O . PHE B 1 120 ? -11.390 66.624 46.384 1.00 8.40 119 PHE B O 1
ATOM 3373 N N A LEU B 1 121 ? -9.878 68.211 46.902 0.50 6.74 120 LEU B N 1
ATOM 3374 N N B LEU B 1 121 ? -9.888 68.222 46.922 0.50 6.39 120 LEU B N 1
ATOM 3375 C CA A LEU B 1 121 ? -8.924 67.294 47.520 0.50 8.61 120 LEU B CA 1
ATOM 3376 C CA B LEU B 1 121 ? -8.888 67.323 47.499 0.50 8.02 120 LEU B CA 1
ATOM 3377 C C A LEU B 1 121 ? -9.053 67.382 49.022 0.50 8.98 120 LEU B C 1
ATOM 3378 C C B LEU B 1 121 ? -8.934 67.435 49.008 0.50 8.72 120 LEU B C 1
ATOM 3379 O O A LEU B 1 121 ? -9.583 68.360 49.562 0.50 8.41 120 LEU B O 1
ATOM 3380 O O B LEU B 1 121 ? -9.250 68.510 49.538 0.50 7.00 120 LEU B O 1
ATOM 3389 N N . THR B 1 122 ? -8.555 66.353 49.706 1.00 8.35 121 THR B N 1
ATOM 3390 C CA . THR B 1 122 ? -8.580 66.327 51.157 1.00 9.97 121 THR B CA 1
ATOM 3391 C C . THR B 1 122 ? -7.180 66.001 51.696 1.00 10.76 121 THR B C 1
ATOM 3392 O O . THR B 1 122 ? -6.422 65.255 51.092 1.00 13.76 121 THR B O 1
ATOM 3396 N N . GLY B 1 123 ? -6.847 66.613 52.803 1.00 12.50 122 GLY B N 1
ATOM 3397 C CA . GLY B 1 123 ? -5.549 66.382 53.440 1.00 13.90 122 GLY B CA 1
ATOM 3398 C C . GLY B 1 123 ? -4.393 67.114 52.793 1.00 14.64 122 GLY B C 1
ATOM 3399 O O . GLY B 1 123 ? -3.237 66.662 52.882 1.00 15.84 122 GLY B O 1
ATOM 3400 N N . ILE B 1 124 ? -4.688 68.278 52.208 1.00 10.29 123 ILE B N 1
ATOM 3401 C CA . ILE B 1 124 ? -3.705 69.143 51.531 1.00 10.10 123 ILE B CA 1
ATOM 3402 C C . ILE B 1 124 ? -3.310 70.271 52.449 1.00 9.05 123 ILE B C 1
ATOM 3403 O O . ILE B 1 124 ? -4.152 70.993 52.989 1.00 10.71 123 ILE B O 1
ATOM 3408 N N A HIS B 1 125 ? -2.000 70.439 52.598 0.60 11.08 124 HIS B N 1
ATOM 3409 N N B HIS B 1 125 ? -2.008 70.406 52.683 0.40 10.87 124 HIS B N 1
ATOM 3410 C CA A HIS B 1 125 ? -1.420 71.417 53.516 0.60 12.16 124 HIS B CA 1
ATOM 3411 C CA B HIS B 1 125 ? -1.488 71.415 53.610 0.40 11.62 124 HIS B CA 1
ATOM 3412 C C A HIS B 1 125 ? -1.008 72.698 52.842 0.60 10.26 124 HIS B C 1
ATOM 3413 C C B HIS B 1 125 ? -0.969 72.653 52.906 0.40 10.33 124 HIS B C 1
ATOM 3414 O O A HIS B 1 125 ? -0.741 72.739 51.616 0.60 10.89 124 HIS B O 1
ATOM 3415 O O B HIS B 1 125 ? -0.578 72.612 51.731 0.40 11.71 124 HIS B O 1
ATOM 3428 N N . VAL B 1 126 ? -0.976 73.766 53.639 1.00 9.78 125 VAL B N 1
ATOM 3429 C CA . VAL B 1 126 ? -0.392 75.017 53.163 1.00 8.03 125 VAL B CA 1
ATOM 3430 C C . VAL B 1 126 ? 1.121 74.735 53.036 1.00 6.97 125 VAL B C 1
ATOM 3431 O O . VAL B 1 126 ? 1.752 74.353 54.018 1.00 8.98 125 VAL B O 1
ATOM 3435 N N . PRO B 1 127 ? 1.717 74.926 51.859 1.00 7.53 126 PRO B N 1
ATOM 3436 C CA . PRO B 1 127 ? 3.147 74.620 51.778 1.00 8.38 126 PRO B CA 1
ATOM 3437 C C . PRO B 1 127 ? 4.055 75.651 52.337 1.00 7.54 126 PRO B C 1
ATOM 3438 O O . PRO B 1 127 ? 3.730 76.843 52.321 1.00 8.83 126 PRO B O 1
ATOM 3442 N N A ARG B 1 128 ? 5.218 75.208 52.782 0.60 6.49 127 ARG B N 1
ATOM 3443 N N B ARG B 1 128 ? 5.210 75.224 52.831 0.40 6.95 127 ARG B N 1
ATOM 3444 C CA A ARG B 1 128 ? 6.278 76.134 53.121 0.60 5.98 127 ARG B CA 1
ATOM 3445 C CA B ARG B 1 128 ? 6.260 76.173 53.154 0.40 6.67 127 ARG B CA 1
ATOM 3446 C C A ARG B 1 128 ? 6.842 76.611 51.788 0.60 5.48 127 ARG B C 1
ATOM 3447 C C B ARG B 1 128 ? 6.881 76.595 51.833 0.40 6.18 127 ARG B C 1
ATOM 3448 O O A ARG B 1 128 ? 6.825 75.875 50.812 0.60 6.47 127 ARG B O 1
ATOM 3449 O O B ARG B 1 128 ? 6.988 75.787 50.924 0.40 6.56 127 ARG B O 1
ATOM 3464 N N . LEU B 1 129 ? 7.326 77.843 51.750 1.00 6.25 128 LEU B N 1
ATOM 3465 C CA . LEU B 1 129 ? 8.010 78.346 50.542 1.00 6.74 128 LEU B CA 1
ATOM 3466 C C . LEU B 1 129 ? 9.151 77.394 50.186 1.00 8.66 128 LEU B C 1
ATOM 3467 O O . LEU B 1 129 ? 9.351 77.055 49.005 1.00 7.34 128 LEU B O 1
ATOM 3472 N N . GLY B 1 130 ? 9.907 76.929 51.191 1.00 7.53 129 GLY B N 1
ATOM 3473 C CA . GLY B 1 130 ? 10.980 75.978 50.907 1.00 8.28 129 GLY B CA 1
ATOM 3474 C C . GLY B 1 130 ? 10.528 74.717 50.167 1.00 8.15 129 GLY B C 1
ATOM 3475 O O . GLY B 1 130 ? 11.254 74.218 49.285 1.00 10.36 129 GLY B O 1
ATOM 3476 N N . GLU B 1 131 ? 9.357 74.183 50.511 1.00 9.11 130 GLU B N 1
ATOM 3477 C CA . GLU B 1 131 ? 8.847 73.010 49.806 1.00 10.51 130 GLU B CA 1
ATOM 3478 C C . GLU B 1 131 ? 8.599 73.288 48.346 1.00 11.75 130 GLU B C 1
ATOM 3479 O O . GLU B 1 131 ? 8.883 72.442 47.473 1.00 14.12 130 GLU B O 1
ATOM 3485 N N . LEU B 1 132 ? 8.021 74.437 48.045 1.00 9.40 131 LEU B N 1
ATOM 3486 C CA . LEU B 1 132 ? 7.765 74.797 46.651 1.00 11.74 131 LEU B CA 1
ATOM 3487 C C . LEU B 1 132 ? 9.083 74.976 45.906 1.00 12.99 131 LEU B C 1
ATOM 3488 O O . LEU B 1 132 ? 9.227 74.490 44.776 1.00 13.02 131 LEU B O 1
ATOM 3493 N N . LEU B 1 133 ? 10.073 75.615 46.544 1.00 9.04 132 LEU B N 1
ATOM 3494 C CA . LEU B 1 133 ? 11.325 75.879 45.851 1.00 10.69 132 LEU B CA 1
ATOM 3495 C C . LEU B 1 133 ? 12.054 74.600 45.584 1.00 10.75 132 LEU B C 1
ATOM 3496 O O . LEU B 1 133 ? 12.638 74.444 44.496 1.00 14.51 132 LEU B O 1
ATOM 3501 N N . ASP B 1 134 ? 12.008 73.673 46.550 1.00 10.23 133 ASP B N 1
ATOM 3502 C CA . ASP B 1 134 ? 12.684 72.379 46.425 1.00 14.11 133 ASP B CA 1
ATOM 3503 C C . ASP B 1 134 ? 12.079 71.613 45.252 1.00 15.77 133 ASP B C 1
ATOM 3504 O O . ASP B 1 134 ? 12.826 71.064 44.445 1.00 16.73 133 ASP B O 1
ATOM 3509 N N A LEU B 1 135 ? 10.753 71.620 45.151 0.50 14.68 134 LEU B N 1
ATOM 3510 N N B LEU B 1 135 ? 10.753 71.628 45.148 0.50 15.82 134 LEU B N 1
ATOM 3511 C CA A LEU B 1 135 ? 10.029 71.004 44.041 0.50 15.79 134 LEU B CA 1
ATOM 3512 C CA B LEU B 1 135 ? 10.017 70.978 44.060 0.50 17.58 134 LEU B CA 1
ATOM 3513 C C A LEU B 1 135 ? 10.533 71.576 42.723 0.50 16.38 134 LEU B C 1
ATOM 3514 C C B LEU B 1 135 ? 10.373 71.579 42.693 0.50 17.06 134 LEU B C 1
ATOM 3515 O O A LEU B 1 135 ? 10.980 70.831 41.835 0.50 16.69 134 LEU B O 1
ATOM 3516 O O B LEU B 1 135 ? 10.509 70.845 41.724 0.50 16.02 134 LEU B O 1
ATOM 3525 N N . CYS B 1 136 ? 10.496 72.905 42.620 1.00 16.38 135 CYS B N 1
ATOM 3526 C CA . CYS B 1 136 ? 10.905 73.610 41.378 1.00 16.77 135 CYS B CA 1
ATOM 3527 C C . CYS B 1 136 ? 12.362 73.328 40.993 1.00 18.21 135 CYS B C 1
ATOM 3528 O O . CYS B 1 136 ? 12.646 73.068 39.822 1.00 17.69 135 CYS B O 1
ATOM 3531 N N . ALA B 1 137 ? 13.274 73.350 41.970 1.00 17.88 136 ALA B N 1
ATOM 3532 C CA . ALA B 1 137 ? 14.696 73.150 41.720 1.00 20.34 136 ALA B CA 1
ATOM 3533 C C . ALA B 1 137 ? 15.026 71.780 41.145 1.00 22.19 136 ALA B C 1
ATOM 3534 O O . ALA B 1 137 ? 16.012 71.643 40.396 1.00 20.71 136 ALA B O 1
ATOM 3536 N N . GLY B 1 138 ? 14.194 70.796 41.474 1.00 23.14 137 GLY B N 1
ATOM 3537 C CA . GLY B 1 138 ? 14.371 69.423 41.015 1.00 24.74 137 GLY B CA 1
ATOM 3538 C C . GLY B 1 138 ? 14.259 69.290 39.506 1.00 26.16 137 GLY B C 1
ATOM 3539 O O . GLY B 1 138 ? 14.938 68.427 38.928 1.00 26.89 137 GLY B O 1
ATOM 3540 N N . TYR B 1 139 ? 13.464 70.164 38.877 1.00 26.19 138 TYR B N 1
ATOM 3541 C CA . TYR B 1 139 ? 13.271 70.202 37.414 1.00 26.68 138 TYR B CA 1
ATOM 3542 C C . TYR B 1 139 ? 14.519 70.782 36.676 1.00 25.42 138 TYR B C 1
ATOM 3543 O O . TYR B 1 139 ? 14.549 70.821 35.436 1.00 26.65 138 TYR B O 1
ATOM 3552 N N . GLY B 1 140 ? 15.534 71.249 37.420 1.00 23.82 139 GLY B N 1
ATOM 3553 C CA . GLY B 1 140 ? 16.795 71.796 36.866 1.00 24.63 139 GLY B CA 1
ATOM 3554 C C . GLY B 1 140 ? 16.626 72.965 35.889 1.00 24.96 139 GLY B C 1
ATOM 3555 O O . GLY B 1 140 ? 16.049 73.995 36.233 1.00 21.78 139 GLY B O 1
ATOM 3556 N N . ASP B 1 141 ? 17.127 72.795 34.663 1.00 25.04 140 ASP B N 1
ATOM 3557 C CA . ASP B 1 141 ? 16.988 73.822 33.642 1.00 24.63 140 ASP B CA 1
ATOM 3558 C C . ASP B 1 141 ? 15.530 74.060 33.277 1.00 23.54 140 ASP B C 1
ATOM 3559 O O . ASP B 1 141 ? 15.242 75.135 32.782 1.00 25.07 140 ASP B O 1
ATOM 3561 N N . GLN B 1 142 ? 14.632 73.089 33.498 1.00 22.26 141 GLN B N 1
ATOM 3562 C CA . GLN B 1 142 ? 13.191 73.257 33.241 1.00 22.37 141 GLN B CA 1
ATOM 3563 C C . GLN B 1 142 ? 12.417 73.846 34.472 1.00 19.08 141 GLN B C 1
ATOM 3564 O O . GLN B 1 142 ? 11.213 73.859 34.485 1.00 18.48 141 GLN B O 1
ATOM 3567 N N . ALA B 1 143 ? 13.131 74.322 35.488 1.00 17.49 142 ALA B N 1
ATOM 3568 C CA . ALA B 1 143 ? 12.466 74.961 36.613 1.00 15.73 142 ALA B CA 1
ATOM 3569 C C . ALA B 1 143 ? 11.693 76.164 36.075 1.00 13.36 142 ALA B C 1
ATOM 3570 O O . ALA B 1 143 ? 12.193 76.888 35.200 1.00 14.52 142 ALA B O 1
ATOM 3572 N N . PRO B 1 144 ? 10.442 76.377 36.546 1.00 13.42 143 PRO B N 1
ATOM 3573 C CA . PRO B 1 144 ? 9.687 77.559 36.085 1.00 10.74 143 PRO B CA 1
ATOM 3574 C C . PRO B 1 144 ? 10.187 78.866 36.631 1.00 12.07 143 PRO B C 1
ATOM 3575 O O . PRO B 1 144 ? 10.946 78.891 37.641 1.00 11.13 143 PRO B O 1
ATOM 3579 N N . TYR B 1 145 ? 9.779 79.950 35.983 1.00 9.76 144 TYR B N 1
ATOM 3580 C CA . TYR B 1 145 ? 10.023 81.299 36.471 1.00 11.00 144 TYR B CA 1
ATOM 3581 C C . TYR B 1 145 ? 9.009 81.536 37.589 1.00 11.44 144 TYR B C 1
ATOM 3582 O O . TYR B 1 145 ? 7.893 81.028 37.538 1.00 11.10 144 TYR B O 1
ATOM 3591 N N . LEU B 1 146 ? 9.447 82.233 38.627 1.00 10.59 145 LEU B N 1
ATOM 3592 C CA . LEU B 1 146 ? 8.630 82.465 39.829 1.00 11.62 145 LEU B CA 1
ATOM 3593 C C . LEU B 1 146 ? 8.324 83.942 40.031 1.00 11.67 145 LEU B C 1
ATOM 3594 O O . LEU B 1 146 ? 9.222 84.756 40.157 1.00 13.78 145 LEU B O 1
ATOM 3599 N N . LEU B 1 147 ? 7.039 84.304 40.044 1.00 9.29 146 LEU B N 1
ATOM 3600 C CA . LEU B 1 147 ? 6.600 85.661 40.384 1.00 9.08 146 LEU B CA 1
ATOM 3601 C C . LEU B 1 147 ? 6.158 85.520 41.828 1.00 9.86 146 LEU B C 1
ATOM 3602 O O . LEU B 1 147 ? 5.041 85.102 42.123 1.00 9.96 146 LEU B O 1
ATOM 3607 N N . LEU B 1 148 ? 7.078 85.834 42.735 1.00 9.08 147 LEU B N 1
ATOM 3608 C CA . LEU B 1 148 ? 6.930 85.580 44.166 1.00 8.04 147 LEU B CA 1
ATOM 3609 C C . LEU B 1 148 ? 6.311 86.817 44.788 1.00 10.27 147 LEU B C 1
ATOM 3610 O O . LEU B 1 148 ? 6.981 87.849 44.956 1.00 9.42 147 LEU B O 1
ATOM 3615 N N . GLU B 1 149 ? 5.023 86.740 45.100 1.00 9.12 148 GLU B N 1
ATOM 3616 C CA . GLU B 1 149 ? 4.350 87.918 45.649 1.00 9.40 148 GLU B CA 1
ATOM 3617 C C . GLU B 1 149 ? 4.526 88.041 47.133 1.00 11.73 148 GLU B C 1
ATOM 3618 O O . GLU B 1 149 ? 4.021 87.224 47.906 1.00 10.45 148 GLU B O 1
ATOM 3624 N N . LEU B 1 150 ? 5.199 89.099 47.534 1.00 13.94 149 LEU B N 1
ATOM 3625 C CA . LEU B 1 150 ? 5.444 89.379 48.961 1.00 16.78 149 LEU B CA 1
ATOM 3626 C C . LEU B 1 150 ? 4.324 90.172 49.465 1.00 19.62 149 LEU B C 1
ATOM 3627 O O . LEU B 1 150 ? 3.985 91.242 48.928 1.00 16.75 149 LEU B O 1
ATOM 3632 N N A LYS B 1 151 ? 3.767 89.621 50.538 0.60 24.18 150 LYS B N 1
ATOM 3633 N N B LYS B 1 151 ? 3.711 89.664 50.530 0.40 21.68 150 LYS B N 1
ATOM 3634 C CA A LYS B 1 151 ? 2.636 90.158 51.257 0.60 25.82 150 LYS B CA 1
ATOM 3635 C CA B LYS B 1 151 ? 2.611 90.359 51.172 0.40 22.05 150 LYS B CA 1
ATOM 3636 C C A LYS B 1 151 ? 3.044 90.523 52.689 0.60 27.49 150 LYS B C 1
ATOM 3637 C C B LYS B 1 151 ? 2.973 90.568 52.635 0.40 25.00 150 LYS B C 1
ATOM 3638 O O A LYS B 1 151 ? 3.125 89.621 53.555 0.60 28.76 150 LYS B O 1
ATOM 3639 O O B LYS B 1 151 ? 2.954 89.627 53.448 0.40 25.88 150 LYS B O 1
ATOM 3650 N N . SER B 1 152 ? 3.331 91.809 52.929 1.00 26.27 151 SER B N 1
ATOM 3651 C CA . SER B 1 152 ? 3.734 92.252 54.245 1.00 30.73 151 SER B CA 1
ATOM 3652 C C . SER B 1 152 ? 2.519 92.346 55.175 1.00 32.22 151 SER B C 1
ATOM 3653 O O . SER B 1 152 ? 1.436 92.852 54.796 1.00 33.26 151 SER B O 1
ATOM 3655 N N . ASP B 1 153 ? 2.750 91.844 56.390 1.00 34.66 152 ASP B N 1
ATOM 3656 C CA . ASP B 1 153 ? 1.794 91.859 57.490 1.00 35.68 152 ASP B CA 1
ATOM 3657 C C . ASP B 1 153 ? 1.225 93.291 57.649 1.00 36.54 152 ASP B C 1
ATOM 3658 O O . ASP B 1 153 ? 1.945 94.174 58.160 1.00 35.50 152 ASP B O 1
ATOM 3663 N N . PRO B 1 154 ? -0.052 93.535 57.220 1.00 36.76 153 PRO B N 1
ATOM 3664 C CA . PRO B 1 154 ? -0.592 94.924 57.315 1.00 37.21 153 PRO B CA 1
ATOM 3665 C C . PRO B 1 154 ? -0.792 95.485 58.741 1.00 39.66 153 PRO B C 1
ATOM 3666 O O . PRO B 1 154 ? -0.890 96.712 58.890 1.00 41.34 153 PRO B O 1
ATOM 3670 N N . ALA B 1 155 ? -0.834 94.624 59.769 1.00 40.86 154 ALA B N 1
ATOM 3671 C CA . ALA B 1 155 ? -0.974 95.065 61.170 1.00 40.80 154 ALA B CA 1
ATOM 3672 C C . ALA B 1 155 ? 0.264 95.817 61.610 1.00 41.93 154 ALA B C 1
ATOM 3673 O O . ALA B 1 155 ? 1.368 95.525 61.130 1.00 43.66 154 ALA B O 1
ATOM 3675 N N . HIS B 1 158 ? 3.126 99.744 60.598 1.00 37.61 157 HIS B N 1
ATOM 3676 C CA . HIS B 1 158 ? 4.362 99.700 59.824 1.00 37.83 157 HIS B CA 1
ATOM 3677 C C . HIS B 1 158 ? 5.591 99.596 60.710 1.00 37.00 157 HIS B C 1
ATOM 3678 O O . HIS B 1 158 ? 5.964 100.547 61.407 1.00 38.63 157 HIS B O 1
ATOM 3685 N N . ASP B 1 159 ? 6.238 98.446 60.617 1.00 35.41 158 ASP B N 1
ATOM 3686 C CA . ASP B 1 159 ? 7.445 98.131 61.343 1.00 33.29 158 ASP B CA 1
ATOM 3687 C C . ASP B 1 159 ? 8.497 97.738 60.323 1.00 31.48 158 ASP B C 1
ATOM 3688 O O . ASP B 1 159 ? 8.398 96.650 59.730 1.00 30.40 158 ASP B O 1
ATOM 3693 N N . HIS B 1 160 ? 9.482 98.598 60.090 1.00 28.49 159 HIS B N 1
ATOM 3694 C CA . HIS B 1 160 ? 10.529 98.263 59.127 1.00 27.89 159 HIS B CA 1
ATOM 3695 C C . HIS B 1 160 ? 11.296 96.998 59.518 1.00 26.71 159 HIS B C 1
ATOM 3696 O O . HIS B 1 160 ? 11.661 96.227 58.645 1.00 24.39 159 HIS B O 1
ATOM 3703 N N . ALA B 1 161 ? 11.559 96.808 60.812 1.00 26.70 160 ALA B N 1
ATOM 3704 C CA . ALA B 1 161 ? 12.309 95.619 61.269 1.00 25.84 160 ALA B CA 1
ATOM 3705 C C . ALA B 1 161 ? 11.643 94.324 60.835 1.00 25.13 160 ALA B C 1
ATOM 3706 O O . ALA B 1 161 ? 12.305 93.466 60.263 1.00 24.09 160 ALA B O 1
ATOM 3708 N N . ALA B 1 162 ? 10.330 94.204 61.037 1.00 23.57 161 ALA B N 1
ATOM 3709 C CA . ALA B 1 162 ? 9.586 93.029 60.647 1.00 23.14 161 ALA B CA 1
ATOM 3710 C C . ALA B 1 162 ? 9.552 92.870 59.145 1.00 20.86 161 ALA B C 1
ATOM 3711 O O . ALA B 1 162 ? 9.597 91.746 58.614 1.00 18.13 161 ALA B O 1
ATOM 3713 N N . ARG B 1 163 ? 9.430 93.987 58.429 1.00 18.09 162 ARG B N 1
ATOM 3714 C CA . ARG B 1 163 ? 9.399 93.908 56.982 1.00 16.38 162 ARG B CA 1
ATOM 3715 C C . ARG B 1 163 ? 10.760 93.436 56.441 1.00 14.42 162 ARG B C 1
ATOM 3716 O O . ARG B 1 163 ? 10.824 92.619 55.483 1.00 11.99 162 ARG B O 1
ATOM 3724 N N . ALA B 1 164 ? 11.838 93.933 57.038 1.00 12.38 163 ALA B N 1
ATOM 3725 C CA . ALA B 1 164 ? 13.168 93.493 56.644 1.00 13.85 163 ALA B CA 1
ATOM 3726 C C . ALA B 1 164 ? 13.357 92.003 56.984 1.00 13.32 163 ALA B C 1
ATOM 3727 O O . ALA B 1 164 ? 14.048 91.263 56.265 1.00 13.63 163 ALA B O 1
ATOM 3729 N N . GLU B 1 165 ? 12.803 91.578 58.112 1.00 13.22 164 GLU B N 1
ATOM 3730 C CA . GLU B 1 165 ? 12.928 90.167 58.496 1.00 13.94 164 GLU B CA 1
ATOM 3731 C C . GLU B 1 165 ? 12.212 89.307 57.495 1.00 10.64 164 GLU B C 1
ATOM 3732 O O . GLU B 1 165 ? 12.718 88.249 57.156 1.00 10.69 164 GLU B O 1
ATOM 3746 N N . VAL B 1 167 ? 11.572 89.865 54.204 1.00 8.85 166 VAL B N 1
ATOM 3747 C CA . VAL B 1 167 ? 12.388 89.818 52.983 1.00 8.38 166 VAL B CA 1
ATOM 3748 C C . VAL B 1 167 ? 13.617 88.896 53.162 1.00 7.27 166 VAL B C 1
ATOM 3749 O O . VAL B 1 167 ? 13.880 88.037 52.299 1.00 7.59 166 VAL B O 1
ATOM 3753 N N . ALA B 1 168 ? 14.252 88.987 54.325 1.00 6.90 167 ALA B N 1
ATOM 3754 C CA . ALA B 1 168 ? 15.445 88.194 54.642 1.00 6.77 167 ALA B CA 1
ATOM 3755 C C . ALA B 1 168 ? 15.073 86.700 54.723 1.00 6.70 167 ALA B C 1
ATOM 3756 O O . ALA B 1 168 ? 15.810 85.857 54.213 1.00 8.23 167 ALA B O 1
ATOM 3758 N N . ALA B 1 169 ? 13.927 86.390 55.340 1.00 7.33 168 ALA B N 1
ATOM 3759 C CA . ALA B 1 169 ? 13.463 84.991 55.434 1.00 6.23 168 ALA B CA 1
ATOM 3760 C C . ALA B 1 169 ? 13.149 84.432 54.050 1.00 5.63 168 ALA B C 1
ATOM 3761 O O . ALA B 1 169 ? 13.454 83.255 53.764 1.00 6.22 168 ALA B O 1
ATOM 3763 N N . VAL B 1 170 ? 12.478 85.221 53.219 1.00 6.21 169 VAL B N 1
ATOM 3764 C CA . VAL B 1 170 ? 12.195 84.792 51.877 1.00 6.70 169 VAL B CA 1
ATOM 3765 C C . VAL B 1 170 ? 13.455 84.548 51.076 1.00 6.97 169 VAL B C 1
ATOM 3766 O O . VAL B 1 170 ? 13.594 83.502 50.412 1.00 6.37 169 VAL B O 1
ATOM 3770 N N . LEU B 1 171 ? 14.419 85.477 51.177 1.00 5.97 170 LEU B N 1
ATOM 3771 C CA . LEU B 1 171 ? 15.664 85.338 50.448 1.00 7.36 170 LEU B CA 1
ATOM 3772 C C . LEU B 1 171 ? 16.483 84.137 50.923 1.00 8.79 170 LEU B C 1
ATOM 3773 O O . LEU B 1 171 ? 17.156 83.456 50.135 1.00 7.68 170 LEU B O 1
ATOM 3778 N N . ALA B 1 172 ? 16.428 83.861 52.221 1.00 7.71 171 ALA B N 1
ATOM 3779 C CA . ALA B 1 172 ? 17.168 82.734 52.733 1.00 8.68 171 ALA B CA 1
ATOM 3780 C C . ALA B 1 172 ? 16.667 81.457 52.034 1.00 7.86 171 ALA B C 1
ATOM 3781 O O . ALA B 1 172 ? 17.475 80.594 51.685 1.00 7.61 171 ALA B O 1
ATOM 3783 N N . ASP B 1 173 ? 15.354 81.348 51.808 1.00 7.60 172 ASP B N 1
ATOM 3784 C CA . ASP B 1 173 ? 14.824 80.185 51.110 1.00 9.37 172 ASP B CA 1
ATOM 3785 C C . ASP B 1 173 ? 15.219 80.159 49.617 1.00 8.49 172 ASP B C 1
ATOM 3786 O O . ASP B 1 173 ? 15.607 79.105 49.058 1.00 7.12 172 ASP B O 1
ATOM 3791 N N . VAL B 1 174 ? 15.129 81.313 48.978 1.00 6.54 173 VAL B N 1
ATOM 3792 C CA . VAL B 1 174 ? 15.448 81.405 47.543 1.00 7.80 173 VAL B CA 1
ATOM 3793 C C . VAL B 1 174 ? 16.884 80.966 47.313 1.00 7.94 173 VAL B C 1
ATOM 3794 O O . VAL B 1 174 ? 17.216 80.197 46.394 1.00 8.51 173 VAL B O 1
ATOM 3798 N N . ARG B 1 175 ? 17.759 81.443 48.180 1.00 7.36 174 ARG B N 1
ATOM 3799 C CA . ARG B 1 175 ? 19.165 81.118 48.072 1.00 7.63 174 ARG B CA 1
ATOM 3800 C C . ARG B 1 175 ? 19.526 79.679 48.458 1.00 7.23 174 ARG B C 1
ATOM 3801 O O . ARG B 1 175 ? 20.425 79.083 47.842 1.00 8.11 174 ARG B O 1
ATOM 3809 N N . ARG B 1 176 ? 18.840 79.147 49.450 1.00 5.71 175 ARG B N 1
ATOM 3810 C CA . ARG B 1 176 ? 19.065 77.785 49.904 1.00 6.32 175 ARG B CA 1
ATOM 3811 C C . ARG B 1 176 ? 18.850 76.790 48.755 1.00 7.70 175 ARG B C 1
ATOM 3812 O O . ARG B 1 176 ? 19.604 75.820 48.590 1.00 7.76 175 ARG B O 1
ATOM 3820 N N . TYR B 1 177 ? 17.805 77.058 47.978 1.00 8.01 176 TYR B N 1
ATOM 3821 C CA . TYR B 1 177 ? 17.377 76.167 46.864 1.00 9.26 176 TYR B CA 1
ATOM 3822 C C . TYR B 1 177 ? 17.931 76.592 45.501 1.00 9.59 176 TYR B C 1
ATOM 3823 O O . TYR B 1 177 ? 17.536 76.051 44.472 1.00 10.83 176 TYR B O 1
ATOM 3832 N N A ARG B 1 178 ? 18.738 77.640 45.535 0.50 7.57 177 ARG B N 1
ATOM 3833 N N B ARG B 1 178 ? 18.926 77.483 45.502 0.50 9.74 177 ARG B N 1
ATOM 3834 C CA A ARG B 1 178 ? 19.416 78.167 44.388 0.50 7.73 177 ARG B CA 1
ATOM 3835 C CA B ARG B 1 178 ? 19.683 77.877 44.292 0.50 10.99 177 ARG B CA 1
ATOM 3836 C C A ARG B 1 178 ? 18.421 78.536 43.276 0.50 8.76 177 ARG B C 1
ATOM 3837 C C B ARG B 1 178 ? 18.786 78.368 43.168 0.50 11.01 177 ARG B C 1
ATOM 3838 O O A ARG B 1 178 ? 18.588 78.146 42.124 0.50 7.50 177 ARG B O 1
ATOM 3839 O O B ARG B 1 178 ? 19.081 78.222 41.991 0.50 11.65 177 ARG B O 1
ATOM 3870 N N . GLU B 1 180 ? 17.743 81.662 42.558 1.00 9.56 179 GLU B N 1
ATOM 3871 C CA . GLU B 1 180 ? 17.937 83.046 42.145 1.00 9.25 179 GLU B CA 1
ATOM 3872 C C . GLU B 1 180 ? 17.688 83.226 40.628 1.00 9.56 179 GLU B C 1
ATOM 3873 O O . GLU B 1 180 ? 17.063 84.191 40.246 1.00 11.52 179 GLU B O 1
ATOM 3879 N N . PRO B 1 181 ? 18.137 82.269 39.777 1.00 10.90 180 PRO B N 1
ATOM 3880 C CA . PRO B 1 181 ? 17.966 82.517 38.326 1.00 10.93 180 PRO B CA 1
ATOM 3881 C C . PRO B 1 181 ? 16.548 82.510 37.804 1.00 12.28 180 PRO B C 1
ATOM 3882 O O . PRO B 1 181 ? 16.331 82.821 36.637 1.00 12.54 180 PRO B O 1
ATOM 3886 N N . ARG B 1 182 ? 15.601 82.119 38.646 1.00 9.53 181 ARG B N 1
ATOM 3887 C CA . ARG B 1 182 ? 14.193 82.052 38.272 1.00 9.57 181 ARG B CA 1
ATOM 3888 C C . ARG B 1 182 ? 13.301 82.965 39.070 1.00 10.82 181 ARG B C 1
ATOM 3889 O O . ARG B 1 182 ? 12.100 82.997 38.765 1.00 10.80 181 ARG B O 1
ATOM 3897 N N . THR B 1 183 ? 13.826 83.707 40.055 1.00 9.43 182 THR B N 1
ATOM 3898 C CA . THR B 1 183 ? 12.971 84.402 40.998 1.00 9.68 182 THR B CA 1
ATOM 3899 C C . THR B 1 183 ? 12.834 85.902 40.777 1.00 9.73 182 THR B C 1
ATOM 3900 O O . THR B 1 183 ? 13.799 86.595 40.559 1.00 9.70 182 THR B O 1
ATOM 3904 N N . VAL B 1 184 ? 11.591 86.363 40.750 1.00 8.59 183 VAL B N 1
ATOM 3905 C CA . VAL B 1 184 ? 11.243 87.765 40.655 1.00 7.74 183 VAL B CA 1
ATOM 3906 C C . VAL B 1 184 ? 10.479 88.167 41.888 1.00 9.61 183 VAL B C 1
ATOM 3907 O O . VAL B 1 184 ? 9.494 87.484 42.269 1.00 10.32 183 VAL B O 1
ATOM 3919 N N . HIS B 1 186 ? 7.930 90.407 43.724 1.00 8.36 185 HIS B N 1
ATOM 3920 C CA . HIS B 1 186 ? 6.708 91.017 43.171 1.00 8.41 185 HIS B CA 1
ATOM 3921 C C . HIS B 1 186 ? 5.800 91.508 44.256 1.00 10.00 185 HIS B C 1
ATOM 3922 O O . HIS B 1 186 ? 5.604 90.811 45.264 1.00 10.30 185 HIS B O 1
ATOM 3929 N N . SER B 1 187 ? 5.287 92.726 44.128 1.00 11.25 186 SER B N 1
ATOM 3930 C CA . SER B 1 187 ? 4.487 93.288 45.221 1.00 11.82 186 SER B CA 1
ATOM 3931 C C . SER B 1 187 ? 3.706 94.524 44.857 1.00 11.15 186 SER B C 1
ATOM 3932 O O . SER B 1 187 ? 4.082 95.309 43.978 1.00 9.50 186 SER B O 1
ATOM 3935 N N . PHE B 1 188 ? 2.591 94.713 45.569 1.00 12.60 187 PHE B N 1
ATOM 3936 C CA . PHE B 1 188 ? 1.885 95.976 45.553 1.00 12.08 187 PHE B CA 1
ATOM 3937 C C . PHE B 1 188 ? 2.601 97.001 46.454 1.00 13.05 187 PHE B C 1
ATOM 3938 O O . PHE B 1 188 ? 2.371 98.187 46.344 1.00 14.04 187 PHE B O 1
ATOM 3946 N N . ASP B 1 189 ? 3.401 96.482 47.382 1.00 12.96 188 ASP B N 1
ATOM 3947 C CA . ASP B 1 189 ? 4.105 97.310 48.408 1.00 12.71 188 ASP B CA 1
ATOM 3948 C C . ASP B 1 189 ? 5.450 97.745 47.863 1.00 12.33 188 ASP B C 1
ATOM 3949 O O . ASP B 1 189 ? 6.455 97.056 47.989 1.00 11.55 188 ASP B O 1
ATOM 3954 N N . TRP B 1 190 ? 5.453 98.946 47.311 1.00 13.71 189 TRP B N 1
ATOM 3955 C CA . TRP B 1 190 ? 6.597 99.455 46.617 1.00 13.42 189 TRP B CA 1
ATOM 3956 C C . TRP B 1 190 ? 7.764 99.720 47.577 1.00 13.18 189 TRP B C 1
ATOM 3957 O O . TRP B 1 190 ? 8.940 99.591 47.189 1.00 12.44 189 TRP B O 1
ATOM 3968 N N . ALA B 1 191 ? 7.470 100.109 48.818 1.00 13.19 190 ALA B N 1
ATOM 3969 C CA . ALA B 1 191 ? 8.557 100.294 49.777 1.00 11.57 190 ALA B CA 1
ATOM 3970 C C . ALA B 1 191 ? 9.177 98.937 50.074 1.00 11.94 190 ALA B C 1
ATOM 3971 O O . ALA B 1 191 ? 10.381 98.841 50.256 1.00 10.65 190 ALA B O 1
ATOM 3973 N N . LEU B 1 192 ? 8.364 97.878 50.110 1.00 12.19 191 LEU B N 1
ATOM 3974 C CA . LEU B 1 192 ? 8.884 96.555 50.372 1.00 12.46 191 LEU B CA 1
ATOM 3975 C C . LEU B 1 192 ? 9.793 96.150 49.221 1.00 11.48 191 LEU B C 1
ATOM 3976 O O . LEU B 1 192 ? 10.809 95.529 49.433 1.00 11.37 191 LEU B O 1
ATOM 3981 N N . LEU B 1 193 ? 9.434 96.541 48.005 1.00 10.31 192 LEU B N 1
ATOM 3982 C CA . LEU B 1 193 ? 10.284 96.232 46.838 1.00 9.17 192 LEU B CA 1
ATOM 3983 C C . LEU B 1 193 ? 11.630 96.942 46.953 1.00 9.77 192 LEU B C 1
ATOM 3984 O O . LEU B 1 193 ? 12.647 96.411 46.539 1.00 9.22 192 LEU B O 1
ATOM 3989 N N . GLY B 1 194 ? 11.653 98.146 47.513 1.00 10.60 193 GLY B N 1
ATOM 3990 C CA . GLY B 1 194 ? 12.912 98.815 47.762 1.00 9.47 193 GLY B CA 1
ATOM 3991 C C . GLY B 1 194 ? 13.808 98.019 48.717 1.00 9.58 193 GLY B C 1
ATOM 3992 O O . GLY B 1 194 ? 15.030 98.001 48.556 1.00 8.69 193 GLY B O 1
ATOM 3993 N N . GLU B 1 195 ? 13.208 97.393 49.727 1.00 9.98 194 GLU B N 1
ATOM 3994 C CA . GLU B 1 195 ? 13.937 96.559 50.693 1.00 10.34 194 GLU B CA 1
ATOM 3995 C C . GLU B 1 195 ? 14.428 95.306 50.003 1.00 9.93 194 GLU B C 1
ATOM 3996 O O . GLU B 1 195 ? 15.529 94.852 50.269 1.00 9.79 194 GLU B O 1
ATOM 4002 N N . CYS B 1 196 ? 13.616 94.759 49.106 1.00 10.01 195 CYS B N 1
ATOM 4003 C CA . CYS B 1 196 ? 14.043 93.599 48.316 1.00 9.54 195 CYS B CA 1
ATOM 4004 C C . CYS B 1 196 ? 15.326 93.945 47.573 1.00 10.75 195 CYS B C 1
ATOM 4005 O O . CYS B 1 196 ? 16.283 93.184 47.543 1.00 12.31 195 CYS B O 1
ATOM 4008 N N . ARG B 1 197 ? 15.321 95.105 46.933 1.00 11.83 196 ARG B N 1
ATOM 4009 C CA . ARG B 1 197 ? 16.469 95.546 46.148 1.00 11.67 196 ARG B CA 1
ATOM 4010 C C . ARG B 1 197 ? 17.702 95.753 47.000 1.00 11.10 196 ARG B C 1
ATOM 4011 O O . ARG B 1 197 ? 18.808 95.438 46.560 1.00 9.91 196 ARG B O 1
ATOM 4019 N N . ARG B 1 198 ? 17.509 96.271 48.215 1.00 12.19 197 ARG B N 1
ATOM 4020 C CA . ARG B 1 198 ? 18.601 96.488 49.162 1.00 12.59 197 ARG B CA 1
ATOM 4021 C C . ARG B 1 198 ? 19.285 95.167 49.546 1.00 12.04 197 ARG B C 1
ATOM 4022 O O . ARG B 1 198 ? 20.501 95.056 49.497 1.00 10.74 197 ARG B O 1
ATOM 4030 N N . GLN B 1 199 ? 18.507 94.165 49.934 1.00 9.62 198 GLN B N 1
ATOM 4031 C CA . GLN B 1 199 ? 19.061 92.873 50.340 1.00 10.04 198 GLN B CA 1
ATOM 4032 C C . GLN B 1 199 ? 19.404 91.904 49.197 1.00 11.37 198 GLN B C 1
ATOM 4033 O O . GLN B 1 199 ? 20.154 90.955 49.410 1.00 10.61 198 GLN B O 1
ATOM 4039 N N . ALA B 1 200 ? 18.773 92.086 48.036 1.00 10.43 199 ALA B N 1
ATOM 4040 C CA . ALA B 1 200 ? 18.951 91.218 46.865 1.00 10.12 199 ALA B CA 1
ATOM 4041 C C . ALA B 1 200 ? 18.971 92.027 45.561 1.00 10.57 199 ALA B C 1
ATOM 4042 O O . ALA B 1 200 ? 18.027 91.930 44.733 1.00 11.53 199 ALA B O 1
ATOM 4044 N N . PRO B 1 201 ? 20.014 92.834 45.370 1.00 12.04 200 PRO B N 1
ATOM 4045 C CA . PRO B 1 201 ? 20.099 93.644 44.150 1.00 12.90 200 PRO B CA 1
ATOM 4046 C C . PRO B 1 201 ? 20.123 92.830 42.838 1.00 14.40 200 PRO B C 1
ATOM 4047 O O . PRO B 1 201 ? 19.720 93.368 41.801 1.00 15.95 200 PRO B O 1
ATOM 4051 N N . ASP B 1 202 ? 20.524 91.559 42.886 1.00 15.23 201 ASP B N 1
ATOM 4052 C CA . ASP B 1 202 ? 20.521 90.697 41.704 1.00 17.24 201 ASP B CA 1
ATOM 4053 C C . ASP B 1 202 ? 19.150 90.123 41.306 1.00 15.37 201 ASP B C 1
ATOM 4054 O O . ASP B 1 202 ? 19.066 89.498 40.233 1.00 14.34 201 ASP B O 1
ATOM 4059 N N . LEU B 1 203 ? 18.124 90.237 42.165 1.00 12.24 202 LEU B N 1
ATOM 4060 C CA . LEU B 1 203 ? 16.810 89.738 41.805 1.00 12.27 202 LEU B CA 1
ATOM 4061 C C . LEU B 1 203 ? 15.953 90.898 41.315 1.00 10.59 202 LEU B C 1
ATOM 4062 O O . LEU B 1 203 ? 15.867 91.956 41.961 1.00 11.32 202 LEU B O 1
ATOM 4067 N N . PRO B 1 204 ? 15.340 90.730 40.151 1.00 8.91 203 PRO B N 1
ATOM 4068 C CA . PRO B 1 204 ? 14.521 91.800 39.647 1.00 9.01 203 PRO B CA 1
ATOM 4069 C C . PRO B 1 204 ? 13.291 92.033 40.506 1.00 9.02 203 PRO B C 1
ATOM 4070 O O . PRO B 1 204 ? 12.825 91.117 41.241 1.00 9.02 203 PRO B O 1
ATOM 4074 N N . THR B 1 205 ? 12.755 93.239 40.395 1.00 9.58 204 THR B N 1
ATOM 4075 C CA . THR B 1 205 ? 11.568 93.665 41.127 1.00 8.75 204 THR B CA 1
ATOM 4076 C C . THR B 1 205 ? 10.416 93.953 40.170 1.00 8.68 204 THR B C 1
ATOM 4077 O O . THR B 1 205 ? 10.605 94.528 39.064 1.00 11.19 204 THR B O 1
ATOM 4081 N N . SER B 1 206 ? 9.226 93.535 40.595 1.00 9.00 205 SER B N 1
ATOM 4082 C CA . SER B 1 206 ? 8.020 93.623 39.822 1.00 7.19 205 SER B CA 1
ATOM 4083 C C . SER B 1 206 ? 6.964 94.378 40.625 1.00 8.19 205 SER B C 1
ATOM 4084 O O . SER B 1 206 ? 6.618 93.992 41.749 1.00 7.88 205 SER B O 1
ATOM 4087 N N . TYR B 1 207 ? 6.504 95.457 40.011 1.00 7.50 206 TYR B N 1
ATOM 4088 C CA . TYR B 1 207 ? 5.584 96.421 40.610 1.00 8.35 206 TYR B CA 1
ATOM 4089 C C . TYR B 1 207 ? 4.137 96.219 40.218 1.00 7.77 206 TYR B C 1
ATOM 4090 O O . TYR B 1 207 ? 3.723 96.546 39.094 1.00 9.20 206 TYR B O 1
ATOM 4099 N N . LEU B 1 208 ? 3.365 95.711 41.163 1.00 9.27 207 LEU B N 1
ATOM 4100 C CA . LEU B 1 208 ? 1.906 95.545 40.952 1.00 8.05 207 LEU B CA 1
ATOM 4101 C C . LEU B 1 208 ? 1.200 96.876 41.081 1.00 8.96 207 LEU B C 1
ATOM 4102 O O . LEU B 1 208 ? 1.632 97.713 41.867 1.00 10.24 207 LEU B O 1
ATOM 4107 N N . SER B 1 209 ? 0.164 97.094 40.260 1.00 10.02 208 SER B N 1
ATOM 4108 C CA . SER B 1 209 ? -0.674 98.303 40.371 1.00 10.03 208 SER B CA 1
ATOM 4109 C C . SER B 1 209 ? -2.128 97.942 40.081 1.00 10.30 208 SER B C 1
ATOM 4110 O O . SER B 1 209 ? -2.414 97.024 39.318 1.00 10.72 208 SER B O 1
ATOM 4113 N N . GLN B 1 210 ? -3.048 98.663 40.719 1.00 12.28 209 GLN B N 1
ATOM 4114 C CA . GLN B 1 210 ? -4.460 98.512 40.421 1.00 11.52 209 GLN B CA 1
ATOM 4115 C C . GLN B 1 210 ? -5.127 99.868 40.705 1.00 13.54 209 GLN B C 1
ATOM 4116 O O . GLN B 1 210 ? -5.020 100.382 41.811 1.00 15.66 209 GLN B O 1
ATOM 4122 N N . LEU B 1 211 ? -5.750 100.431 39.691 1.00 13.73 210 LEU B N 1
ATOM 4123 C CA . LEU B 1 211 ? -6.389 101.754 39.812 1.00 15.49 210 LEU B CA 1
ATOM 4124 C C . LEU B 1 211 ? -7.561 101.650 40.782 1.00 20.19 210 LEU B C 1
ATOM 4125 O O . LEU B 1 211 ? -8.198 100.610 40.890 1.00 20.35 210 LEU B O 1
ATOM 4130 N N . PRO B 1 212 ? -7.793 102.715 41.582 1.00 26.34 211 PRO B N 1
ATOM 4131 C CA . PRO B 1 212 ? -8.948 102.665 42.485 1.00 28.95 211 PRO B CA 1
ATOM 4132 C C . PRO B 1 212 ? -10.248 102.718 41.680 1.00 30.38 211 PRO B C 1
ATOM 4133 O O . PRO B 1 212 ? -10.225 103.215 40.564 1.00 31.86 211 PRO B O 1
ATOM 4137 N N . GLU B 1 213 ? -11.331 102.164 42.230 1.00 33.22 212 GLU B N 1
ATOM 4138 C CA . GLU B 1 213 ? -12.709 102.182 41.640 1.00 35.25 212 GLU B CA 1
ATOM 4139 C C . GLU B 1 213 ? -13.013 100.956 40.783 1.00 36.55 212 GLU B C 1
ATOM 4140 O O . GLU B 1 213 ? -13.060 99.829 41.303 1.00 39.06 212 GLU B O 1
ATOM 4142 N N . GLY B 1 227 ? 1.574 101.524 47.880 1.00 30.71 226 GLY B N 1
ATOM 4143 C CA . GLY B 1 227 ? 1.306 101.816 46.471 1.00 30.95 226 GLY B CA 1
ATOM 4144 C C . GLY B 1 227 ? 1.360 103.302 46.173 1.00 31.55 226 GLY B C 1
ATOM 4145 O O . GLY B 1 227 ? 1.444 104.122 47.091 1.00 31.77 226 GLY B O 1
ATOM 4146 N N . PRO B 1 228 ? 1.292 103.680 44.889 1.00 30.48 227 PRO B N 1
ATOM 4147 C CA . PRO B 1 228 ? 1.345 105.115 44.604 1.00 30.65 227 PRO B CA 1
ATOM 4148 C C . PRO B 1 228 ? 0.053 105.836 44.965 1.00 30.64 227 PRO B C 1
ATOM 4149 O O . PRO B 1 228 ? -0.973 105.197 45.175 1.00 29.73 227 PRO B O 1
ATOM 4153 N N . ASP B 1 229 ? 0.111 107.162 45.069 1.00 31.41 228 ASP B N 1
ATOM 4154 C CA . ASP B 1 229 ? -1.080 107.947 45.325 1.00 31.73 228 ASP B CA 1
ATOM 4155 C C . ASP B 1 229 ? -1.692 108.232 43.958 1.00 31.51 228 ASP B C 1
ATOM 4156 O O . ASP B 1 229 ? -1.427 109.263 43.333 1.00 32.03 228 ASP B O 1
ATOM 4161 N N . TYR B 1 230 ? -2.525 107.303 43.503 1.00 32.69 229 TYR B N 1
ATOM 4162 C CA . TYR B 1 230 ? -3.110 107.362 42.157 1.00 32.63 229 TYR B CA 1
ATOM 4163 C C . TYR B 1 230 ? -3.739 108.737 41.807 1.00 34.50 229 TYR B C 1
ATOM 4164 O O . TYR B 1 230 ? -3.658 109.176 40.658 1.00 35.03 229 TYR B O 1
ATOM 4173 N N . ASP B 1 231 ? -4.313 109.414 42.805 1.00 36.01 230 ASP B N 1
ATOM 4174 C CA . ASP B 1 231 ? -4.920 110.734 42.634 1.00 36.12 230 ASP B CA 1
ATOM 4175 C C . ASP B 1 231 ? -3.883 111.849 42.457 1.00 36.10 230 ASP B C 1
ATOM 4176 O O . ASP B 1 231 ? -3.973 112.633 41.510 1.00 37.36 230 ASP B O 1
ATOM 4178 N N . ARG B 1 232 ? -2.899 111.917 43.352 1.00 34.99 231 ARG B N 1
ATOM 4179 C CA . ARG B 1 232 ? -1.904 112.993 43.310 1.00 34.05 231 ARG B CA 1
ATOM 4180 C C . ARG B 1 232 ? -0.735 112.826 42.327 1.00 33.19 231 ARG B C 1
ATOM 4181 O O . ARG B 1 232 ? -0.154 113.831 41.918 1.00 31.90 231 ARG B O 1
ATOM 4191 N N . THR B 1 234 ? 1.874 112.694 39.330 1.00 29.40 233 THR B N 1
ATOM 4192 C CA . THR B 1 234 ? 1.993 113.483 38.110 1.00 28.94 233 THR B CA 1
ATOM 4193 C C . THR B 1 234 ? 2.772 112.772 37.000 1.00 28.58 233 THR B C 1
ATOM 4194 O O . THR B 1 234 ? 2.885 113.295 35.893 1.00 30.43 233 THR B O 1
ATOM 4198 N N . GLU B 1 235 ? 3.338 111.613 37.306 1.00 25.93 234 GLU B N 1
ATOM 4199 C CA . GLU B 1 235 ? 4.055 110.814 36.322 1.00 24.41 234 GLU B CA 1
ATOM 4200 C C . GLU B 1 235 ? 3.143 109.634 36.046 1.00 21.71 234 GLU B C 1
ATOM 4201 O O . GLU B 1 235 ? 2.225 109.356 36.815 1.00 21.21 234 GLU B O 1
ATOM 4205 N N . SER B 1 236 ? 3.353 108.970 34.919 1.00 18.86 235 SER B N 1
ATOM 4206 C CA . SER B 1 236 ? 2.553 107.794 34.583 1.00 17.70 235 SER B CA 1
ATOM 4207 C C . SER B 1 236 ? 2.996 106.629 35.435 1.00 15.66 235 SER B C 1
ATOM 4208 O O . SER B 1 236 ? 4.086 106.663 36.015 1.00 13.03 235 SER B O 1
ATOM 4211 N N . LEU B 1 237 ? 2.156 105.613 35.532 1.00 15.22 236 LEU B N 1
ATOM 4212 C CA . LEU B 1 237 ? 2.544 104.393 36.271 1.00 15.15 236 LEU B CA 1
ATOM 4213 C C . LEU B 1 237 ? 3.851 103.782 35.734 1.00 14.87 236 LEU B C 1
ATOM 4214 O O . LEU B 1 237 ? 4.763 103.506 36.533 1.00 12.31 236 LEU B O 1
ATOM 4219 N N . PRO B 1 238 ? 3.957 103.571 34.400 1.00 14.22 237 PRO B N 1
ATOM 4220 C CA . PRO B 1 238 ? 5.226 103.048 33.897 1.00 14.86 237 PRO B CA 1
ATOM 4221 C C . PRO B 1 238 ? 6.413 103.954 34.275 1.00 14.13 237 PRO B C 1
ATOM 4222 O O . PRO B 1 238 ? 7.468 103.454 34.622 1.00 14.69 237 PRO B O 1
ATOM 4226 N N A GLN B 1 239 ? 6.230 105.273 34.189 0.50 14.33 238 GLN B N 1
ATOM 4227 N N B GLN B 1 239 ? 6.263 105.276 34.200 0.50 13.81 238 GLN B N 1
ATOM 4228 C CA A GLN B 1 239 ? 7.287 106.192 34.569 0.50 14.03 238 GLN B CA 1
ATOM 4229 C CA B GLN B 1 239 ? 7.391 106.112 34.569 0.50 13.10 238 GLN B CA 1
ATOM 4230 C C A GLN B 1 239 ? 7.692 105.998 36.028 0.50 12.90 238 GLN B C 1
ATOM 4231 C C B GLN B 1 239 ? 7.721 105.967 36.053 0.50 12.39 238 GLN B C 1
ATOM 4232 O O A GLN B 1 239 ? 8.880 105.915 36.336 0.50 12.92 238 GLN B O 1
ATOM 4233 O O B GLN B 1 239 ? 8.896 105.907 36.412 0.50 12.50 238 GLN B O 1
ATOM 4244 N N . ALA B 1 240 ? 6.700 105.920 36.909 1.00 12.79 239 ALA B N 1
ATOM 4245 C CA . ALA B 1 240 ? 6.936 105.737 38.355 1.00 12.27 239 ALA B CA 1
ATOM 4246 C C . ALA B 1 240 ? 7.697 104.421 38.655 1.00 12.15 239 ALA B C 1
ATOM 4247 O O . ALA B 1 240 ? 8.612 104.370 39.493 1.00 11.17 239 ALA B O 1
ATOM 4249 N N . VAL B 1 241 ? 7.299 103.343 37.975 1.00 11.32 240 VAL B N 1
ATOM 4250 C CA . VAL B 1 241 ? 7.947 102.043 38.158 1.00 10.86 240 VAL B CA 1
ATOM 4251 C C . VAL B 1 241 ? 9.422 102.103 37.726 1.00 9.77 240 VAL B C 1
ATOM 4252 O O . VAL B 1 241 ? 10.300 101.635 38.418 1.00 10.96 240 VAL B O 1
ATOM 4256 N N . ALA B 1 242 ? 9.678 102.657 36.556 1.00 11.51 241 ALA B N 1
ATOM 4257 C CA . ALA B 1 242 ? 11.018 102.767 36.016 1.00 10.78 241 ALA B CA 1
ATOM 4258 C C . ALA B 1 242 ? 11.884 103.606 36.964 1.00 11.16 241 ALA B C 1
ATOM 4259 O O . ALA B 1 242 ? 12.996 103.234 37.292 1.00 11.74 241 ALA B O 1
ATOM 4261 N N . SER B 1 243 ? 11.348 104.746 37.385 1.00 12.05 242 SER B N 1
ATOM 4262 C CA . SER B 1 243 ? 12.042 105.654 38.310 1.00 12.23 242 SER B CA 1
ATOM 4263 C C . SER B 1 243 ? 12.340 105.002 39.658 1.00 12.16 242 SER B C 1
ATOM 4264 O O . SER B 1 243 ? 13.384 105.266 40.231 1.00 13.24 242 SER B O 1
ATOM 4267 N N . ALA B 1 244 ? 11.427 104.169 40.159 1.00 13.08 243 ALA B N 1
ATOM 4268 C CA . ALA B 1 244 ? 11.623 103.431 41.436 1.00 13.07 243 ALA B CA 1
ATOM 4269 C C . ALA B 1 244 ? 12.726 102.366 41.341 1.00 13.72 243 ALA B C 1
ATOM 4270 O O . ALA B 1 244 ? 13.312 101.941 42.353 1.00 13.59 243 ALA B O 1
ATOM 4272 N N . GLY B 1 245 ? 12.988 101.911 40.133 1.00 12.80 244 GLY B N 1
ATOM 4273 C CA . GLY B 1 245 ? 14.033 100.933 39.895 1.00 12.40 244 GLY B CA 1
ATOM 4274 C C . GLY B 1 245 ? 13.521 99.549 39.537 1.00 11.85 244 GLY B C 1
ATOM 4275 O O . GLY B 1 245 ? 14.296 98.581 39.552 1.00 14.57 244 GLY B O 1
ATOM 4276 N N . GLY B 1 246 ? 12.249 99.456 39.185 1.00 11.41 245 GLY B N 1
ATOM 4277 C CA . GLY B 1 246 ? 11.660 98.157 38.863 1.00 10.91 245 GLY B CA 1
ATOM 4278 C C . GLY B 1 246 ? 11.995 97.700 37.452 1.00 9.64 245 GLY B C 1
ATOM 4279 O O . GLY B 1 246 ? 12.318 98.532 36.578 1.00 10.74 245 GLY B O 1
ATOM 4280 N N . GLN B 1 247 ? 11.912 96.382 37.261 1.00 10.39 246 GLN B N 1
ATOM 4281 C CA . GLN B 1 247 ? 12.095 95.709 35.961 1.00 8.56 246 GLN B CA 1
ATOM 4282 C C . GLN B 1 247 ? 10.757 95.349 35.290 1.00 9.53 246 GLN B C 1
ATOM 4283 O O . GLN B 1 247 ? 10.695 95.222 34.063 1.00 9.83 246 GLN B O 1
ATOM 4289 N N . LEU B 1 248 ? 9.734 95.102 36.109 1.00 9.84 247 LEU B N 1
ATOM 4290 C CA . LEU B 1 248 ? 8.379 94.763 35.663 1.00 10.91 247 LEU B CA 1
ATOM 4291 C C . LEU B 1 248 ? 7.327 95.695 36.233 1.00 10.02 247 LEU B C 1
ATOM 4292 O O . LEU B 1 248 ? 7.402 96.140 37.398 1.00 7.84 247 LEU B O 1
ATOM 4297 N N . TRP B 1 249 ? 6.329 95.993 35.397 1.00 8.87 248 TRP B N 1
ATOM 4298 C CA . TRP B 1 249 ? 5.128 96.718 35.779 1.00 8.42 248 TRP B CA 1
ATOM 4299 C C . TRP B 1 249 ? 4.000 95.715 35.558 1.00 8.81 248 TRP B C 1
ATOM 4300 O O . TRP B 1 249 ? 3.858 95.163 34.470 1.00 10.32 248 TRP B O 1
ATOM 4311 N N . CYS B 1 250 ? 3.218 95.455 36.606 1.00 8.34 249 CYS B N 1
ATOM 4312 C CA . CYS B 1 250 ? 2.120 94.502 36.496 1.00 8.05 249 CYS B CA 1
ATOM 4313 C C . CYS B 1 250 ? 0.770 95.100 36.831 1.00 7.85 249 CYS B C 1
ATOM 4314 O O . CYS B 1 250 ? 0.280 94.983 37.990 1.00 7.92 249 CYS B O 1
ATOM 4317 N N . PRO B 1 251 ? 0.141 95.764 35.839 1.00 9.00 250 PRO B N 1
ATOM 4318 C CA . PRO B 1 251 ? -1.172 96.377 36.074 1.00 9.15 250 PRO B CA 1
ATOM 4319 C C . PRO B 1 251 ? -2.350 95.411 35.961 1.00 9.05 250 PRO B C 1
ATOM 4320 O O . PRO B 1 251 ? -2.337 94.451 35.144 1.00 8.95 250 PRO B O 1
ATOM 4324 N N . TYR B 1 252 ? -3.357 95.653 36.782 1.00 7.92 251 TYR B N 1
ATOM 4325 C CA . TYR B 1 252 ? -4.612 94.991 36.666 1.00 9.24 251 TYR B CA 1
ATOM 4326 C C . TYR B 1 252 ? -5.136 95.192 35.225 1.00 9.14 251 TYR B C 1
ATOM 4327 O O . TYR B 1 252 ? -5.010 96.274 34.627 1.00 10.89 251 TYR B O 1
ATOM 4336 N N . PHE B 1 253 ? -5.739 94.153 34.642 1.00 8.41 252 PHE B N 1
ATOM 4337 C CA . PHE B 1 253 ? -6.041 94.170 33.200 1.00 9.31 252 PHE B CA 1
ATOM 4338 C C . PHE B 1 253 ? -7.022 95.256 32.778 1.00 9.13 252 PHE B C 1
ATOM 4339 O O . PHE B 1 253 ? -6.899 95.794 31.689 1.00 8.38 252 PHE B O 1
ATOM 4347 N N . LEU B 1 254 ? -7.990 95.599 33.631 1.00 10.42 253 LEU B N 1
ATOM 4348 C CA . LEU B 1 254 ? -8.864 96.745 33.279 1.00 12.23 253 LEU B CA 1
ATOM 4349 C C . LEU B 1 254 ? -8.117 98.093 33.219 1.00 11.56 253 LEU B C 1
ATOM 4350 O O . LEU B 1 254 ? -8.655 99.066 32.674 1.00 13.48 253 LEU B O 1
ATOM 4355 N N . ASP B 1 255 ? -6.872 98.155 33.720 1.00 10.60 254 ASP B N 1
ATOM 4356 C CA . ASP B 1 255 ? -6.062 99.375 33.718 1.00 11.15 254 ASP B CA 1
ATOM 4357 C C . ASP B 1 255 ? -5.086 99.516 32.535 1.00 11.81 254 ASP B C 1
ATOM 4358 O O . ASP B 1 255 ? -4.339 100.479 32.444 1.00 11.89 254 ASP B O 1
ATOM 4363 N N . VAL B 1 256 ? -5.083 98.526 31.648 1.00 11.23 255 VAL B N 1
ATOM 4364 C CA . VAL B 1 256 ? -4.184 98.438 30.515 1.00 9.92 255 VAL B CA 1
ATOM 4365 C C . VAL B 1 256 ? -4.711 99.034 29.232 1.00 12.39 255 VAL B C 1
ATOM 4366 O O . VAL B 1 256 ? -5.880 98.887 28.922 1.00 13.53 255 VAL B O 1
ATOM 4370 N N . THR B 1 257 ? -3.854 99.757 28.527 1.00 12.11 256 THR B N 1
ATOM 4371 C CA . THR B 1 257 ? -4.117 100.225 27.180 1.00 11.72 256 THR B CA 1
ATOM 4372 C C . THR B 1 257 ? -2.857 99.907 26.363 1.00 11.31 256 THR B C 1
ATOM 4373 O O . THR B 1 257 ? -1.775 99.782 26.921 1.00 13.48 256 THR B O 1
ATOM 4377 N N . PRO B 1 258 ? -2.992 99.772 25.040 1.00 11.02 257 PRO B N 1
ATOM 4378 C CA . PRO B 1 258 ? -1.813 99.520 24.201 1.00 10.28 257 PRO B CA 1
ATOM 4379 C C . PRO B 1 258 ? -0.794 100.634 24.327 1.00 10.36 257 PRO B C 1
ATOM 4380 O O . PRO B 1 258 ? 0.417 100.405 24.305 1.00 11.13 257 PRO B O 1
ATOM 4384 N N . GLU B 1 259 ? -1.269 101.864 24.498 1.00 9.84 258 GLU B N 1
ATOM 4385 C CA . GLU B 1 259 ? -0.366 102.979 24.620 1.00 11.74 258 GLU B CA 1
ATOM 4386 C C . GLU B 1 259 ? 0.445 102.944 25.915 1.00 10.28 258 GLU B C 1
ATOM 4387 O O . GLU B 1 259 ? 1.628 103.266 25.937 1.00 10.62 258 GLU B O 1
ATOM 4393 N N . LEU B 1 260 ? -0.179 102.539 27.003 1.00 10.77 259 LEU B N 1
ATOM 4394 C CA . LEU B 1 260 ? 0.530 102.429 28.257 1.00 10.45 259 LEU B CA 1
ATOM 4395 C C . LEU B 1 260 ? 1.552 101.280 28.180 1.00 9.34 259 LEU B C 1
ATOM 4396 O O . LEU B 1 260 ? 2.660 101.379 28.718 1.00 10.64 259 LEU B O 1
ATOM 4401 N N . VAL B 1 261 ? 1.172 100.192 27.523 1.00 9.75 260 VAL B N 1
ATOM 4402 C CA . VAL B 1 261 ? 2.126 99.093 27.337 1.00 9.68 260 VAL B CA 1
ATOM 4403 C C . VAL B 1 261 ? 3.349 99.589 26.543 1.00 9.73 260 VAL B C 1
ATOM 4404 O O . VAL B 1 261 ? 4.498 99.311 26.920 1.00 9.67 260 VAL B O 1
ATOM 4408 N N . ALA B 1 262 ? 3.096 100.307 25.453 1.00 8.60 261 ALA B N 1
ATOM 4409 C CA . ALA B 1 262 ? 4.138 100.840 24.611 1.00 9.48 261 ALA B CA 1
ATOM 4410 C C . ALA B 1 262 ? 5.042 101.777 25.380 1.00 9.57 261 ALA B C 1
ATOM 4411 O O . ALA B 1 262 ? 6.251 101.733 25.195 1.00 10.28 261 ALA B O 1
ATOM 4413 N N . GLU B 1 263 ? 4.460 102.640 26.216 1.00 10.10 262 GLU B N 1
ATOM 4414 C CA . GLU B 1 263 ? 5.232 103.559 27.053 1.00 11.27 262 GLU B CA 1
ATOM 4415 C C . GLU B 1 263 ? 6.163 102.782 27.994 1.00 11.61 262 GLU B C 1
ATOM 4416 O O . GLU B 1 263 ? 7.339 103.130 28.162 1.00 11.50 262 GLU B O 1
ATOM 4422 N N . ALA B 1 264 ? 5.634 101.724 28.621 1.00 10.29 263 ALA B N 1
ATOM 4423 C CA . ALA B 1 264 ? 6.419 100.902 29.527 1.00 9.63 263 ALA B CA 1
ATOM 4424 C C . ALA B 1 264 ? 7.579 100.257 28.774 1.00 8.68 263 ALA B C 1
ATOM 4425 O O . ALA B 1 264 ? 8.697 100.201 29.275 1.00 10.90 263 ALA B O 1
ATOM 4427 N N . HIS B 1 265 ? 7.302 99.743 27.572 1.00 10.53 264 HIS B N 1
ATOM 4428 C CA . HIS B 1 265 ? 8.333 99.106 26.768 1.00 10.80 264 HIS B CA 1
ATOM 4429 C C . HIS B 1 265 ? 9.409 100.077 26.361 1.00 12.85 264 HIS B C 1
ATOM 4430 O O . HIS B 1 265 ? 10.565 99.700 26.297 1.00 12.31 264 HIS B O 1
ATOM 4437 N N . ASP B 1 266 ? 9.026 101.316 26.078 1.00 12.71 265 ASP B N 1
ATOM 4438 C CA . ASP B 1 266 ? 10.015 102.369 25.785 1.00 14.10 265 ASP B CA 1
ATOM 4439 C C . ASP B 1 266 ? 10.939 102.649 26.972 1.00 14.19 265 ASP B C 1
ATOM 4440 O O . ASP B 1 266 ? 12.103 103.038 26.771 1.00 14.01 265 ASP B O 1
ATOM 4445 N N . LEU B 1 267 ? 10.438 102.462 28.195 1.00 12.05 266 LEU B N 1
ATOM 4446 C CA . LEU B 1 267 ? 11.214 102.645 29.421 1.00 14.69 266 LEU B CA 1
ATOM 4447 C C . LEU B 1 267 ? 12.018 101.395 29.812 1.00 14.67 266 LEU B C 1
ATOM 4448 O O . LEU B 1 267 ? 12.708 101.400 30.824 1.00 17.51 266 LEU B O 1
ATOM 4453 N N . GLY B 1 268 ? 11.952 100.337 28.997 1.00 13.05 267 GLY B N 1
ATOM 4454 C CA . GLY B 1 268 ? 12.652 99.089 29.223 1.00 13.03 267 GLY B CA 1
ATOM 4455 C C . GLY B 1 268 ? 11.968 98.106 30.185 1.00 12.45 267 GLY B C 1
ATOM 4456 O O . GLY B 1 268 ? 12.577 97.119 30.630 1.00 16.87 267 GLY B O 1
ATOM 4457 N N . LEU B 1 269 ? 10.692 98.343 30.476 1.00 10.82 268 LEU B N 1
ATOM 4458 C CA . LEU B 1 269 ? 9.970 97.468 31.391 1.00 11.56 268 LEU B CA 1
ATOM 4459 C C . LEU B 1 269 ? 9.313 96.289 30.677 1.00 10.59 268 LEU B C 1
ATOM 4460 O O . LEU B 1 269 ? 9.031 96.335 29.479 1.00 11.47 268 LEU B O 1
ATOM 4465 N N . ILE B 1 270 ? 9.084 95.224 31.432 1.00 9.25 269 ILE B N 1
ATOM 4466 C CA . ILE B 1 270 ? 8.298 94.074 31.007 1.00 10.63 269 ILE B CA 1
ATOM 4467 C C . ILE B 1 270 ? 6.931 94.275 31.680 1.00 8.83 269 ILE B C 1
ATOM 4468 O O . ILE B 1 270 ? 6.886 94.647 32.879 1.00 10.98 269 ILE B O 1
ATOM 4473 N N . VAL B 1 271 ? 5.843 94.050 30.958 1.00 9.10 270 VAL B N 1
ATOM 4474 C CA . VAL B 1 271 ? 4.488 94.213 31.488 1.00 6.80 270 VAL B CA 1
ATOM 4475 C C . VAL B 1 271 ? 3.739 92.897 31.549 1.00 7.30 270 VAL B C 1
ATOM 4476 O O . VAL B 1 271 ? 3.524 92.284 30.509 1.00 8.40 270 VAL B O 1
ATOM 4480 N N . LEU B 1 272 ? 3.354 92.467 32.747 1.00 6.44 271 LEU B N 1
ATOM 4481 C CA . LEU B 1 272 ? 2.517 91.288 32.909 1.00 9.84 271 LEU B CA 1
ATOM 4482 C C . LEU B 1 272 ? 1.198 91.717 33.492 1.00 8.99 271 LEU B C 1
ATOM 4483 O O . LEU B 1 272 ? 1.177 92.416 34.492 1.00 13.09 271 LEU B O 1
ATOM 4488 N N . THR B 1 273 ? 0.086 91.324 32.894 1.00 7.41 272 THR B N 1
ATOM 4489 C CA . THR B 1 273 ? -1.187 91.772 33.405 1.00 6.66 272 THR B CA 1
ATOM 4490 C C . THR B 1 273 ? -1.900 90.585 34.070 1.00 7.52 272 THR B C 1
ATOM 4491 O O . THR B 1 273 ? -1.619 89.424 33.747 1.00 8.11 272 THR B O 1
ATOM 4495 N N . TRP B 1 274 ? -2.842 90.911 34.968 1.00 6.55 273 TRP B N 1
ATOM 4496 C CA . TRP B 1 274 ? -3.503 89.951 35.804 1.00 7.60 273 TRP B CA 1
ATOM 4497 C C . TRP B 1 274 ? -4.872 90.453 36.218 1.00 7.17 273 TRP B C 1
ATOM 4498 O O . TRP B 1 274 ? -5.142 91.644 36.059 1.00 8.05 273 TRP B O 1
ATOM 4509 N N . THR B 1 275 ? -5.788 89.587 36.649 1.00 8.40 274 THR B N 1
ATOM 4510 C CA . THR B 1 275 ? -5.758 88.118 36.558 1.00 7.39 274 THR B CA 1
ATOM 4511 C C . THR B 1 275 ? -6.846 87.903 35.504 1.00 8.72 274 THR B C 1
ATOM 4512 O O . THR B 1 275 ? -8.018 88.288 35.724 1.00 9.28 274 THR B O 1
ATOM 4516 N N . VAL B 1 276 ? -6.456 87.398 34.326 1.00 7.16 275 VAL B N 1
ATOM 4517 C CA . VAL B 1 276 ? -7.314 87.450 33.139 1.00 7.81 275 VAL B CA 1
ATOM 4518 C C . VAL B 1 276 ? -7.867 86.073 32.905 1.00 8.63 275 VAL B C 1
ATOM 4519 O O . VAL B 1 276 ? -7.113 85.139 32.594 1.00 8.67 275 VAL B O 1
ATOM 4523 N N . ASN B 1 277 ? -9.201 85.961 33.053 1.00 8.05 276 ASN B N 1
ATOM 4524 C CA . ASN B 1 277 ? -9.851 84.670 32.995 1.00 8.58 276 ASN B CA 1
ATOM 4525 C C . ASN B 1 277 ? -10.916 84.502 31.923 1.00 10.21 276 ASN B C 1
ATOM 4526 O O . ASN B 1 277 ? -11.034 83.406 31.383 1.00 8.18 276 ASN B O 1
ATOM 4531 N N . GLU B 1 278 ? -11.689 85.548 31.619 1.00 9.21 277 GLU B N 1
ATOM 4532 C CA . GLU B 1 278 ? -12.758 85.431 30.647 1.00 12.21 277 GLU B CA 1
ATOM 4533 C C . GLU B 1 278 ? -12.169 85.392 29.261 1.00 10.89 277 GLU B C 1
ATOM 4534 O O . GLU B 1 278 ? -11.227 86.114 28.967 1.00 9.11 277 GLU B O 1
ATOM 4540 N N . PRO B 1 279 ? -12.699 84.533 28.392 1.00 10.90 278 PRO B N 1
ATOM 4541 C CA . PRO B 1 279 ? -12.082 84.455 27.066 1.00 11.55 278 PRO B CA 1
ATOM 4542 C C . PRO B 1 279 ? -11.964 85.769 26.332 1.00 10.51 278 PRO B C 1
ATOM 4543 O O . PRO B 1 279 ? -10.919 86.030 25.711 1.00 10.33 278 PRO B O 1
ATOM 4547 N N . GLU B 1 280 ? -12.981 86.638 26.395 1.00 9.30 279 GLU B N 1
ATOM 4548 C CA . GLU B 1 280 ? -12.892 87.893 25.657 1.00 11.35 279 GLU B CA 1
ATOM 4549 C C . GLU B 1 280 ? -11.814 88.825 26.230 1.00 10.27 279 GLU B C 1
ATOM 4550 O O . GLU B 1 280 ? -11.158 89.554 25.467 1.00 8.77 279 GLU B O 1
ATOM 4553 N N . ASP B 1 281 ? -11.591 88.735 27.545 1.00 9.55 280 ASP B N 1
ATOM 4554 C CA . ASP B 1 281 ? -10.572 89.522 28.225 1.00 9.18 280 ASP B CA 1
ATOM 4555 C C . ASP B 1 281 ? -9.178 89.009 27.900 1.00 9.47 280 ASP B C 1
ATOM 4556 O O . ASP B 1 281 ? -8.283 89.772 27.694 1.00 8.22 280 ASP B O 1
ATOM 4561 N N . ILE B 1 282 ? -8.990 87.700 27.864 1.00 8.24 281 ILE B N 1
ATOM 4562 C CA . ILE B 1 282 ? -7.675 87.123 27.492 1.00 9.37 281 ILE B CA 1
ATOM 4563 C C . ILE B 1 282 ? -7.286 87.559 26.055 1.00 10.73 281 ILE B C 1
ATOM 4564 O O . ILE B 1 282 ? -6.164 88.002 25.789 1.00 8.56 281 ILE B O 1
ATOM 4569 N N A ARG B 1 283 ? -8.239 87.407 25.159 0.60 9.66 282 ARG B N 1
ATOM 4570 N N B ARG B 1 283 ? -8.222 87.415 25.133 0.40 11.61 282 ARG B N 1
ATOM 4571 C CA A ARG B 1 283 ? -8.085 87.766 23.739 0.60 10.75 282 ARG B CA 1
ATOM 4572 C CA B ARG B 1 283 ? -7.982 87.819 23.745 0.40 13.54 282 ARG B CA 1
ATOM 4573 C C A ARG B 1 283 ? -7.731 89.255 23.590 0.60 10.29 282 ARG B C 1
ATOM 4574 C C B ARG B 1 283 ? -7.649 89.285 23.648 0.40 12.06 282 ARG B C 1
ATOM 4575 O O A ARG B 1 283 ? -6.800 89.624 22.840 0.60 11.45 282 ARG B O 1
ATOM 4576 O O B ARG B 1 283 ? -6.673 89.672 22.982 0.40 12.46 282 ARG B O 1
ATOM 4591 N N . ARG B 1 284 ? -8.456 90.109 24.310 1.00 11.20 283 ARG B N 1
ATOM 4592 C CA . ARG B 1 284 ? -8.218 91.529 24.257 1.00 10.35 283 ARG B CA 1
ATOM 4593 C C . ARG B 1 284 ? -6.838 91.844 24.790 1.00 9.67 283 ARG B C 1
ATOM 4594 O O . ARG B 1 284 ? -6.099 92.616 24.156 1.00 10.59 283 ARG B O 1
ATOM 4610 N N . ALA B 1 286 ? -4.163 89.922 24.913 1.00 12.81 285 ALA B N 1
ATOM 4611 C CA . ALA B 1 286 ? -3.129 89.389 24.038 1.00 11.26 285 ALA B CA 1
ATOM 4612 C C . ALA B 1 286 ? -2.816 90.372 22.916 1.00 15.36 285 ALA B C 1
ATOM 4613 O O . ALA B 1 286 ? -1.691 90.462 22.471 1.00 17.60 285 ALA B O 1
ATOM 4615 N N . THR B 1 287 ? -3.825 91.126 22.479 1.00 13.65 286 THR B N 1
ATOM 4616 C CA . THR B 1 287 ? -3.636 92.100 21.411 1.00 14.63 286 THR B CA 1
ATOM 4617 C C . THR B 1 287 ? -2.983 93.421 21.835 1.00 12.53 286 THR B C 1
ATOM 4618 O O . THR B 1 287 ? -2.624 94.230 20.972 1.00 14.06 286 THR B O 1
ATOM 4622 N N . THR B 1 288 ? -2.862 93.680 23.129 1.00 11.64 287 THR B N 1
ATOM 4623 C CA . THR B 1 288 ? -2.329 94.961 23.621 1.00 10.53 287 THR B CA 1
ATOM 4624 C C . THR B 1 288 ? -0.825 95.033 23.604 1.00 12.23 287 THR B C 1
ATOM 4625 O O . THR B 1 288 ? -0.271 96.105 23.777 1.00 13.12 287 THR B O 1
ATOM 4629 N N . GLY B 1 289 ? -0.160 93.886 23.473 1.00 12.33 288 GLY B N 1
ATOM 4630 C CA . GLY B 1 289 ? 1.301 93.904 23.507 1.00 13.72 288 GLY B CA 1
ATOM 4631 C C . GLY B 1 289 ? 1.904 93.550 24.856 1.00 10.61 288 GLY B C 1
ATOM 4632 O O . GLY B 1 289 ? 3.120 93.576 24.991 1.00 7.94 288 GLY B O 1
ATOM 4633 N N . VAL B 1 290 ? 1.077 93.232 25.849 1.00 10.47 289 VAL B N 1
ATOM 4634 C CA . VAL B 1 290 ? 1.614 92.793 27.151 1.00 8.74 289 VAL B CA 1
ATOM 4635 C C . VAL B 1 290 ? 2.560 91.627 26.903 1.00 8.21 289 VAL B C 1
ATOM 4636 O O . VAL B 1 290 ? 2.306 90.795 26.032 1.00 7.53 289 VAL B O 1
ATOM 4640 N N . ASP B 1 291 ? 3.593 91.555 27.743 1.00 6.83 290 ASP B N 1
ATOM 4641 C CA . ASP B 1 291 ? 4.574 90.486 27.679 1.00 7.51 290 ASP B CA 1
ATOM 4642 C C . ASP B 1 291 ? 3.972 89.159 28.120 1.00 6.97 290 ASP B C 1
ATOM 4643 O O . ASP B 1 291 ? 4.339 88.107 27.594 1.00 7.17 290 ASP B O 1
ATOM 4648 N N . GLY B 1 292 ? 3.055 89.223 29.074 1.00 6.34 291 GLY B N 1
ATOM 4649 C CA . GLY B 1 292 ? 2.445 88.000 29.603 1.00 8.10 291 GLY B CA 1
ATOM 4650 C C . GLY B 1 292 ? 1.157 88.231 30.350 1.00 7.26 291 GLY B C 1
ATOM 4651 O O . GLY B 1 292 ? 0.765 89.369 30.702 1.00 6.75 291 GLY B O 1
ATOM 4652 N N . ILE B 1 293 ? 0.421 87.131 30.512 1.00 6.85 292 ILE B N 1
ATOM 4653 C CA . ILE B 1 293 ? -0.912 87.132 31.161 1.00 5.59 292 ILE B CA 1
ATOM 4654 C C . ILE B 1 293 ? -0.913 86.156 32.329 1.00 7.37 292 ILE B C 1
ATOM 4655 O O . ILE B 1 293 ? -0.522 84.993 32.201 1.00 7.07 292 ILE B O 1
ATOM 4660 N N . VAL B 1 294 ? -1.278 86.668 33.503 1.00 6.37 293 VAL B N 1
ATOM 4661 C CA . VAL B 1 294 ? -1.469 85.888 34.718 1.00 6.51 293 VAL B CA 1
ATOM 4662 C C . VAL B 1 294 ? -2.928 85.474 34.723 1.00 6.77 293 VAL B C 1
ATOM 4663 O O . VAL B 1 294 ? -3.785 86.350 34.610 1.00 7.60 293 VAL B O 1
ATOM 4667 N N . THR B 1 295 ? -3.181 84.168 34.895 1.00 5.50 294 THR B N 1
ATOM 4668 C CA . THR B 1 295 ? -4.505 83.622 34.779 1.00 6.11 294 THR B CA 1
ATOM 4669 C C . THR B 1 295 ? -4.794 82.471 35.689 1.00 7.18 294 THR B C 1
ATOM 4670 O O . THR B 1 295 ? -3.918 81.674 35.991 1.00 6.65 294 THR B O 1
ATOM 4674 N N . ASP B 1 296 ? -6.028 82.396 36.167 1.00 7.33 295 ASP B N 1
ATOM 4675 C CA . ASP B 1 296 ? -6.516 81.256 36.931 1.00 7.50 295 ASP B CA 1
ATOM 4676 C C . ASP B 1 296 ? -6.777 80.019 36.039 1.00 8.23 295 ASP B C 1
ATOM 4677 O O . ASP B 1 296 ? -6.926 78.915 36.542 1.00 7.25 295 ASP B O 1
ATOM 4682 N N . TYR B 1 297 ? -6.746 80.201 34.713 1.00 8.24 296 TYR B N 1
ATOM 4683 C CA . TYR B 1 297 ? -7.094 79.153 33.741 1.00 7.11 296 TYR B CA 1
ATOM 4684 C C . TYR B 1 297 ? -6.011 79.060 32.657 1.00 8.63 296 TYR B C 1
ATOM 4685 O O . TYR B 1 297 ? -6.169 79.538 31.531 1.00 7.14 296 TYR B O 1
ATOM 4694 N N . PRO B 1 298 ? -4.882 78.427 32.985 1.00 8.41 297 PRO B N 1
ATOM 4695 C CA . PRO B 1 298 ? -3.791 78.394 32.017 1.00 8.47 297 PRO B CA 1
ATOM 4696 C C . PRO B 1 298 ? -4.107 77.691 30.689 1.00 7.96 297 PRO B C 1
ATOM 4697 O O . PRO B 1 298 ? -3.658 78.190 29.603 1.00 6.58 297 PRO B O 1
ATOM 4701 N N . GLY B 1 299 ? -4.879 76.588 30.739 1.00 7.37 298 GLY B N 1
ATOM 4702 C CA . GLY B 1 299 ? -5.251 75.874 29.529 1.00 7.91 298 GLY B CA 1
ATOM 4703 C C . GLY B 1 299 ? -6.125 76.728 28.636 1.00 6.65 298 GLY B C 1
ATOM 4704 O O . GLY B 1 299 ? -5.936 76.795 27.391 1.00 6.25 298 GLY B O 1
ATOM 4705 N N . ARG B 1 300 ? -7.099 77.399 29.239 1.00 7.15 299 ARG B N 1
ATOM 4706 C CA . ARG B 1 300 ? -7.964 78.278 28.491 1.00 6.08 299 ARG B CA 1
ATOM 4707 C C . ARG B 1 300 ? -7.146 79.345 27.767 1.00 5.66 299 ARG B C 1
ATOM 4708 O O . ARG B 1 300 ? -7.397 79.691 26.605 1.00 5.40 299 ARG B O 1
ATOM 4716 N N . THR B 1 301 ? -6.189 79.928 28.482 1.00 5.31 300 THR B N 1
ATOM 4717 C CA . THR B 1 301 ? -5.317 80.958 27.937 1.00 6.65 300 THR B CA 1
ATOM 4718 C C . THR B 1 301 ? -4.420 80.420 26.808 1.00 4.82 300 THR B C 1
ATOM 4719 O O . THR B 1 301 ? -4.332 81.030 25.748 1.00 5.20 300 THR B O 1
ATOM 4723 N N . GLN B 1 302 ? -3.765 79.271 27.056 1.00 5.38 301 GLN B N 1
ATOM 4724 C CA . GLN B 1 302 ? -2.988 78.589 26.018 1.00 5.79 301 GLN B CA 1
ATOM 4725 C C . GLN B 1 302 ? -3.793 78.444 24.720 1.00 5.46 301 GLN B C 1
ATOM 4726 O O . GLN B 1 302 ? -3.314 78.765 23.634 1.00 5.71 301 GLN B O 1
ATOM 4732 N N . ARG B 1 303 ? -5.027 77.981 24.836 1.00 5.41 302 ARG B N 1
ATOM 4733 C CA . ARG B 1 303 ? -5.827 77.674 23.671 1.00 5.51 302 ARG B CA 1
ATOM 4734 C C . ARG B 1 303 ? -6.185 78.953 22.881 1.00 6.34 302 ARG B C 1
ATOM 4735 O O . ARG B 1 303 ? -6.193 78.958 21.653 1.00 6.98 302 ARG B O 1
ATOM 4743 N N . ILE B 1 304 ? -6.544 80.022 23.602 1.00 5.83 303 ILE B N 1
ATOM 4744 C CA . ILE B 1 304 ? -6.818 81.335 22.959 1.00 5.98 303 ILE B CA 1
ATOM 4745 C C . ILE B 1 304 ? -5.568 81.892 22.254 1.00 5.39 303 ILE B C 1
ATOM 4746 O O . ILE B 1 304 ? -5.660 82.295 21.113 1.00 5.21 303 ILE B O 1
ATOM 4751 N N . LEU B 1 305 ? -4.407 81.852 22.895 1.00 6.12 304 LEU B N 1
ATOM 4752 C CA . LEU B 1 305 ? -3.169 82.290 22.270 1.00 6.58 304 LEU B CA 1
ATOM 4753 C C . LEU B 1 305 ? -2.892 81.473 21.003 1.00 7.46 304 LEU B C 1
ATOM 4754 O O . LEU B 1 305 ? -2.574 82.052 19.947 1.00 6.56 304 LEU B O 1
ATOM 4759 N N . ILE B 1 306 ? -3.036 80.149 21.066 1.00 6.73 305 ILE B N 1
ATOM 4760 C CA . ILE B 1 306 ? -2.800 79.326 19.856 1.00 9.84 305 ILE B CA 1
ATOM 4761 C C . ILE B 1 306 ? -3.751 79.709 18.735 1.00 8.80 305 ILE B C 1
ATOM 4762 O O . ILE B 1 306 ? -3.372 79.816 17.561 1.00 8.94 305 ILE B O 1
ATOM 4767 N N . ASP B 1 307 ? -5.002 79.937 19.088 1.00 9.09 306 ASP B N 1
ATOM 4768 C CA . ASP B 1 307 ? -6.002 80.322 18.107 1.00 9.04 306 ASP B CA 1
ATOM 4769 C C . ASP B 1 307 ? -5.666 81.652 17.434 1.00 8.41 306 ASP B C 1
ATOM 4770 O O . ASP B 1 307 ? -6.053 81.889 16.282 1.00 9.58 306 ASP B O 1
ATOM 4783 N N . GLY B 1 309 ? -2.596 82.622 16.828 1.00 9.59 308 GLY B N 1
ATOM 4784 C CA . GLY B 1 309 ? -1.292 82.474 16.178 1.00 11.11 308 GLY B CA 1
ATOM 4785 C C . GLY B 1 309 ? -0.121 82.909 17.051 1.00 12.83 308 GLY B C 1
ATOM 4786 O O . GLY B 1 309 ? 0.956 83.274 16.544 1.00 14.26 308 GLY B O 1
ATOM 4787 N N . LEU B 1 310 ? -0.342 82.875 18.356 1.00 10.77 309 LEU B N 1
ATOM 4788 C CA . LEU B 1 310 ? 0.665 83.233 19.330 1.00 10.71 309 LEU B CA 1
ATOM 4789 C C . LEU B 1 310 ? 1.110 82.016 20.100 1.00 12.71 309 LEU B C 1
ATOM 4790 O O . LEU B 1 310 ? 0.418 80.979 20.110 1.00 16.57 309 LEU B O 1
ATOM 4795 N N . SER B 1 311 ? 2.271 82.117 20.713 1.00 12.15 310 SER B N 1
ATOM 4796 C CA . SER B 1 311 ? 2.780 81.061 21.550 1.00 12.14 310 SER B CA 1
ATOM 4797 C C . SER B 1 311 ? 3.306 81.662 22.837 1.00 10.96 310 SER B C 1
ATOM 4798 O O . SER B 1 311 ? 3.334 82.872 22.994 1.00 10.40 310 SER B O 1
ATOM 4801 N N . TRP B 1 312 ? 3.665 80.803 23.757 1.00 11.11 311 TRP B N 1
ATOM 4802 C CA . TRP B 1 312 ? 4.140 81.211 25.090 1.00 9.42 311 TRP B CA 1
ATOM 4803 C C . TRP B 1 312 ? 5.525 80.710 25.456 1.00 13.64 311 TRP B C 1
ATOM 4804 O O . TRP B 1 312 ? 6.045 81.071 26.475 1.00 11.16 311 TRP B O 1
ATOM 4815 N N . THR B 1 313 ? 6.148 79.909 24.605 1.00 19.99 312 THR B N 1
ATOM 4816 C CA . THR B 1 313 ? 7.485 79.353 24.914 1.00 23.52 312 THR B CA 1
ATOM 4817 C C . THR B 1 313 ? 8.540 80.148 24.198 1.00 26.01 312 THR B C 1
ATOM 4818 O O . THR B 1 313 ? 8.401 80.628 23.049 1.00 25.97 312 THR B O 1
#

Nearest PDB structures (foldseek):
  3l12-assembly1_B  TM=1.003E+00  e=2.913E-59  Ruegeria pomeroyi
  3l12-assembly1_A  TM=9.956E-01  e=7.036E-55  Ruegeria pomeroyi
  5t9b-assembly1_G  TM=8.459E-01  e=1.848E-18  Bacillus subtilis subsp. subtilis str. 168
  5t9c-assembly1_E  TM=8.388E-01  e=5.907E-18  Bacillus subtilis subsp. subtilis str. 168
  3qvq-assembly1_D  TM=8.601E-01  e=3.080E-17  Oleispira antarctica

Foldseek 3Di:
DQLQCVQLFADPFAAAEEEEQQQVLQLGVFLVSVVVSVVVVHQHYEWEWDALVLFTWTDHAQWDDQLKDALVGHGDDDDTHGRNDHLVRQQSIWRQAGDCVDPVCVVRVNHDGDTNTGTGTPLVSLQSQLVVPVSRHAYEYEYHYDVVCVPVVVLLSCVSNVVSCVVSDLSRYEEYCPLVSQLSPCVVCVSHAYEHEDEDPCVDPNVPDDDQLVVQLVSPGQEYEYELVVDDLVVVVVNVVSNHAYEYDAAEDLVSLLVVVSVHNYHHYSHRVSSQVSSVCRHHHD/DQLLCVQQFADPFAAAEEEEQQFVLQLGVFPVSVVVSVVVVHFHYEWEWDALVLFTWTDDDQFADLLKDALVRHRDDDDGHGRNDHLVVQFRIWRQAGDCVDPVRVVRVNHDRDTNTGTGTPLVNLLVQLVCPVSRGAYAYEYDDDPVDDVVSLLSCVSNVVSCPVSPQSRYEEYCPLVSQVSPCVVCVNHAYAHEDEDPCNDPNPPDDDQLVVCLVSPGQEYEYELVPDALVVCVVNVVSNHAYEYDDAEDLVSLLVSVSNHNYHHYSHRVSSQVSSVCRHHHD

Radius of gyration: 26.13 Å; Cα contacts (8 Å, |Δi|>4): 1316; chains: 2; bounding box: 60×80×60 Å

CATH classification: 3.20.20.190

InterPro domains:
  IPR017946 PLC-like phosphodiesterase, TIM beta/alpha-barrel domain superfamily [G3DSA:3.20.20.190] (1-312)
  IPR017946 PLC-like phosphodiesterase, TIM beta/alpha-barrel domain superfamily [SSF51695] (17-303)
  IPR030395 Glycerophosphodiester phosphodiesterase domain [PF03009] (22-298)
  IPR030395 Glycerophosphodiester phosphodiesterase domain [PS51704] (17-304)